Protein AF-0000000078823366 (afdb_homodimer)

Secondary structure (DSSP, 8-state):
---GGGGS-HHHHTPPPP-PPPPHHHHHHHHT--GGG-EE-SS---TT---HHHHHHHHHHGGGTTSPP-TT-HHHHHHHHHHHT--GGGEEEESSHHHHHHHHHHHH--TT-EEEEETTS-HHHHHHHHHTTPEEEEEPPBTTB--HHHHHHH--TTEEEEEEESS-TTT-----HHHHHHHHHHS-TTSEEEEE-TTGGGS-GGG---HHHHTTT-TTEEEEEESSSTT--TTT--EEEEE-HHHHHHHHHHSPTT-S-HHHHHHHHHHHH-HHHHHHHHHHHHHHHHHHHHHHHHTT--EE--SSSEEEEE-TTHHHHHHHHHHTTEE-EE-GGGT-TTEEEEE---HHHHHHHHHHHHHHHHHH-/---GGGGS-HHHHTPPPP-PPPPHHHHHHHHT--GGG-EE-SS---TT---HHHHHHHHHHGGGTTSPP-TT-HHHHHHHHHHHT--GGGEEEESSHHHHHHHHHHHH--TT-EEEEETTS-HHHHHHHHHTTPEEEEEPPBTTB--HHHHHHH--TTEEEEEEESSPTTT-----HHHHHHHHHHS-TTSEEEEE-TTGGGS-GGG---HHHHTTT-TTEEEEEESSSTT--TTT--EEEEE-HHHHHHHHHHSPTT-S-HHHHHHHHHHHH-HHHHHHHHHHHHHHHHHHHHHHHHTT--EE--SSSEEEEE-TTHHHHHHHHHHTTEE-EE-GGGT-TTEEEEE---HHHHHHHHHHHHHHHHHH-

Solvent-accessible surface area (backbone atoms only — not comparable to full-atom values): 37267 Å² total; per-residue (Å²): 129,92,47,46,62,71,62,30,48,68,47,44,74,66,46,71,56,85,81,72,65,83,48,60,68,57,49,17,66,73,69,72,46,63,60,86,72,47,43,78,24,40,75,45,43,28,68,84,35,55,39,70,59,15,52,53,33,31,59,58,37,57,76,58,28,17,41,64,29,62,68,74,37,60,70,38,46,53,45,51,21,66,77,67,73,52,57,75,61,18,50,41,78,18,43,15,34,67,39,41,56,42,36,52,34,64,38,47,43,35,69,79,26,28,35,38,35,39,46,45,37,54,68,61,62,54,49,42,31,33,61,45,43,18,44,68,44,68,33,71,49,42,95,62,26,72,35,64,70,61,50,58,68,66,58,53,97,44,35,32,36,35,53,43,52,48,33,24,42,70,35,9,31,69,77,54,70,67,60,52,52,54,49,59,72,68,50,58,64,64,31,36,37,36,40,35,32,60,31,39,74,54,40,55,82,91,66,42,81,62,62,77,70,44,49,82,78,36,68,36,39,35,39,33,33,45,32,28,24,69,51,6,32,25,7,44,23,36,20,36,27,44,32,31,47,62,55,22,50,44,31,51,36,69,49,64,84,39,52,40,25,35,42,31,46,39,19,47,42,35,35,72,67,36,58,68,53,40,50,50,44,34,52,49,41,55,54,28,48,51,52,50,52,52,49,36,46,74,72,70,34,55,63,43,74,47,47,38,55,37,40,25,30,49,38,86,62,25,66,59,52,49,53,54,34,47,77,69,32,37,40,54,26,79,36,41,91,39,78,31,58,46,26,38,30,38,26,41,41,47,73,67,54,46,50,52,48,53,51,54,49,50,54,54,58,55,68,75,101,130,91,46,48,61,72,62,31,46,67,46,46,73,66,47,72,56,85,79,70,65,83,50,61,67,56,50,17,67,74,70,72,47,62,60,87,71,46,44,78,24,39,75,47,42,29,67,84,34,55,39,70,59,14,51,53,32,31,61,58,37,58,76,60,29,16,41,66,30,61,68,74,37,59,70,38,46,52,47,52,20,66,76,68,72,52,59,74,59,18,50,41,78,18,43,15,34,66,39,41,56,40,36,51,34,64,36,48,44,35,68,79,26,28,35,37,34,39,46,45,36,53,66,62,62,55,49,42,32,32,62,45,43,19,44,68,44,70,34,70,49,43,97,63,26,73,34,64,70,62,48,59,68,66,58,54,96,44,35,34,37,35,54,42,51,48,33,24,42,71,33,9,31,70,77,54,68,66,62,52,52,54,48,58,72,67,52,58,63,64,30,36,37,35,39,35,31,60,32,41,73,55,40,56,81,92,65,42,81,63,62,79,70,44,49,81,77,36,68,35,38,34,38,33,32,44,33,29,25,69,48,6,33,26,7,43,22,34,20,36,28,44,33,30,48,62,54,22,50,44,32,51,35,69,48,64,83,38,52,40,26,36,42,31,46,40,19,47,42,36,36,72,68,37,59,66,52,40,50,51,45,34,51,47,39,54,54,29,46,50,52,50,54,53,47,36,47,74,72,70,35,58,62,43,74,47,45,39,56,38,41,24,30,49,38,86,63,23,66,59,52,49,54,54,33,46,76,70,32,36,38,53,26,80,35,42,89,38,78,32,57,44,26,38,30,38,25,43,41,47,72,67,54,45,50,50,51,52,51,53,50,49,54,55,57,55,70,75,98

InterPro domains:
  IPR001917 Aminotransferase, class-II, pyridoxal-phosphate binding site [PS00599] (226-235)
  IPR004839 Aminotransferase, class I/classII, large domain [PF00155] (38-359)
  IPR005861 Histidinol-phosphate aminotransferase family [MF_01023] (7-365)
  IPR005861 Histidinol-phosphate aminotransferase family [TIGR01141] (11-364)
  IPR015421 Pyridoxal phosphate-dependent transferase, major domain [G3DSA:3.40.640.10] (50-274)
  IPR015422 Pyridoxal phosphate-dependent transferase, small domain [G3DSA:3.90.1150.10] (11-358)
  IPR015424 Pyridoxal phosphate-dependent transferase [SSF53383] (17-365)
  IPR050106 Histidinol-phosphate aminotransferase [PTHR43643] (11-366)

Radius of gyration: 26.07 Å; Cα contacts (8 Å, |Δi|>4): 1609; chains: 2; bounding box: 62×73×58 Å

Nearest PDB structures (foldseek):
  4r5z-assembly2_C  TM=9.502E-01  e=5.880E-35  Mycobacterium tuberculosis H37Rv
  4wbt-assembly2_B-3  TM=9.335E-01  e=4.109E-32  Sinorhizobium meliloti 1021
  4wbt-assembly1_C-2  TM=9.328E-01  e=5.423E-32  Sinorhizobium meliloti 1021
  1lc7-assembly1_A  TM=9.259E-01  e=1.947E-29  Salmonella enterica
  3p1t-assembly1_A  TM=8.958E-01  e=2.574E-27  Burkholderia pseudomallei

pLDDT: mean 96.6, std 4.55, range [59.97, 98.94]

Foldseek 3Di:
DDDPLNVPDPLVNPADDDDDFDDLVNLCVVQVHDSVQFFEFAHQFQQVAADPLLVVLLVVLVVPQVDFADQLLVLLLVLCCVLVVADSLQKDKALWLLRVLLLLLQLWAAAQAEEEEELLADPSNCRSCSVRNHYYDYFYADLSADDLVRRQVPDDPRYAEYEHEACGPPAQDHDAQVVVLVSLVSHDLNHAYEYEDAFQLLADPVRHHPVLVCQVPRQRYKYKYGCRHLNNCVVQRMIMIGHHSVSSVSSSVVDDGSNHRSSRSSSSSSSSVCVVSSVVSNVLLVVLLVLLCVLCVVLVWAWRDHSGQKIKIFAPPVVVLQVQCSSVNYTHHQSVVSVCRRITMGGRHGPVSSVVSSVSSSVSVVVVD/DDDPLNVPDPLVNPADDDDDFDDLVNLCVVQVHDSVQFAEFAHQFQQVAADPLLVVLLVVLVVPQVDFADQLLVLLLVLVCVLVVADSLQKDKALWLLRVLLLLCQLWAAAQAEEEEELLADPSNCRSCSVRNHYYDYFYADLSADPLVRRQVPDDPRYAEYEHEACGPPAQDHDAQVVVLVSLVSHDLNHAYEYEDAFQLLADPVRHHPVLVCQVPRQRYKYKYGCRHLNNCVVQRMIMIGHHSVSSVSSSVVDDGSNHRSSRSSSSSSSSVCVVSSVVSNVLLVVLLVLLCVLCVVLVWAWRDHSGQKIKIFAPPVVVLQVQCSSVNYTHHQSVVSVCRRITMGGRHGPVSSVVSSVSSSVVVVVVD

Structure (mmCIF, N/CA/C/O backbone):
data_AF-0000000078823366-model_v1
#
loop_
_entity.id
_entity.type
_entity.pdbx_description
1 polymer 'Histidinol-phosphate aminotransferase'
#
loop_
_atom_site.group_PDB
_atom_site.id
_atom_site.type_symbol
_atom_site.label_atom_id
_atom_site.label_alt_id
_atom_site.label_comp_id
_atom_site.label_asym_id
_atom_site.label_entity_id
_atom_site.label_seq_id
_atom_site.pdbx_PDB_ins_code
_atom_site.Cartn_x
_atom_site.Cartn_y
_atom_site.Cartn_z
_atom_site.occupancy
_atom_site.B_iso_or_equiv
_atom_site.auth_seq_id
_atom_site.auth_comp_id
_atom_site.auth_asym_id
_atom_site.auth_atom_id
_atom_site.pdbx_PDB_model_num
ATOM 1 N N . MET A 1 1 ? 33.344 3.119 10.641 1 59.97 1 MET A N 1
ATOM 2 C CA . MET A 1 1 ? 32.406 4.023 11.297 1 59.97 1 MET A CA 1
ATOM 3 C C . MET A 1 1 ? 30.984 3.5 11.188 1 59.97 1 MET A C 1
ATOM 5 O O . MET A 1 1 ? 30.547 3.1 10.109 1 59.97 1 MET A O 1
ATOM 9 N N . THR A 1 2 ? 30.312 3.299 12.273 1 78.25 2 THR A N 1
ATOM 10 C CA . THR A 1 2 ? 28.984 2.693 12.359 1 78.25 2 THR A CA 1
ATOM 11 C C . THR A 1 2 ? 27.953 3.551 11.641 1 78.25 2 THR A C 1
ATOM 13 O O . THR A 1 2 ? 27.875 4.762 11.859 1 78.25 2 THR A O 1
ATOM 16 N N . ARG A 1 3 ? 27.5 2.926 10.68 1 86.12 3 ARG A N 1
ATOM 17 C CA . ARG A 1 3 ? 26.5 3.607 9.875 1 86.12 3 ARG A CA 1
ATOM 18 C C . ARG A 1 3 ? 25.094 3.309 10.383 1 86.12 3 ARG A C 1
ATOM 20 O O . ARG A 1 3 ? 24.875 2.309 11.062 1 86.12 3 ARG A O 1
ATOM 27 N N . LEU A 1 4 ? 24.172 4.199 10.117 1 89.69 4 LEU A N 1
ATOM 28 C CA . LEU A 1 4 ? 22.781 3.988 10.484 1 89.69 4 LEU A CA 1
ATOM 29 C C . LEU A 1 4 ? 22.297 2.631 9.992 1 89.69 4 LEU A C 1
ATOM 31 O O . LEU A 1 4 ? 21.5 1.966 10.664 1 89.69 4 LEU A O 1
ATOM 35 N N . TYR A 1 5 ? 22.812 2.236 8.852 1 87.19 5 TYR A N 1
ATOM 36 C CA . TYR A 1 5 ? 22.5 0.944 8.258 1 87.19 5 TYR A CA 1
ATOM 37 C C . TYR A 1 5 ? 22.734 -0.187 9.25 1 87.19 5 TYR A C 1
ATOM 39 O O . TYR A 1 5 ? 21.953 -1.137 9.32 1 87.19 5 TYR A O 1
ATOM 47 N N . ASP A 1 6 ? 23.75 -0.008 10.055 1 88.44 6 ASP A N 1
ATOM 48 C CA . ASP A 1 6 ? 24.188 -1.062 10.969 1 88.44 6 ASP A CA 1
ATOM 49 C C . ASP A 1 6 ? 23.234 -1.181 12.156 1 88.44 6 ASP A C 1
ATOM 51 O O . ASP A 1 6 ? 23.25 -2.18 12.875 1 88.44 6 ASP A O 1
ATOM 55 N N . PHE A 1 7 ? 22.406 -0.223 12.328 1 88.19 7 PHE A N 1
ATOM 56 C CA . PHE A 1 7 ? 21.516 -0.216 13.477 1 88.19 7 PHE A CA 1
ATOM 57 C C . PHE A 1 7 ? 20.141 -0.768 13.102 1 88.19 7 PHE A C 1
ATOM 59 O O . PHE A 1 7 ? 19.281 -0.956 13.969 1 88.19 7 PHE A O 1
ATOM 66 N N . ALA A 1 8 ? 19.906 -1.049 11.812 1 91.88 8 ALA A N 1
ATOM 67 C CA . ALA A 1 8 ? 18.703 -1.77 11.414 1 91.88 8 ALA A CA 1
ATOM 68 C C . ALA A 1 8 ? 18.734 -3.213 11.906 1 91.88 8 ALA A C 1
ATOM 70 O O . ALA A 1 8 ? 19.812 -3.818 12 1 91.88 8 ALA A O 1
ATOM 71 N N . PRO A 1 9 ? 17.562 -3.736 12.242 1 91.81 9 PRO A N 1
ATOM 72 C CA . PRO A 1 9 ? 17.531 -5.133 12.688 1 91.81 9 PRO A CA 1
ATOM 73 C C . PRO A 1 9 ? 18.172 -6.082 11.672 1 91.81 9 PRO A C 1
ATOM 75 O O . PRO A 1 9 ? 18.047 -5.879 10.461 1 91.81 9 PRO A O 1
ATOM 78 N N . SER A 1 10 ? 18.766 -7.141 12.172 1 92 10 SER A N 1
ATOM 79 C CA . SER A 1 10 ? 19.516 -8.07 11.336 1 92 10 SER A CA 1
ATOM 80 C C . SER A 1 10 ? 18.625 -8.742 10.305 1 92 10 SER A C 1
ATOM 82 O O . SER A 1 10 ? 19.062 -9.016 9.188 1 92 10 SER A O 1
ATOM 84 N N . ASN A 1 11 ? 17.406 -9.031 10.75 1 91.62 11 ASN A N 1
ATOM 85 C CA . ASN A 1 11 ? 16.484 -9.68 9.82 1 91.62 11 ASN A CA 1
ATOM 86 C C . ASN A 1 11 ? 16.172 -8.773 8.633 1 91.62 11 ASN A C 1
ATOM 88 O O . ASN A 1 11 ? 15.938 -9.258 7.523 1 91.62 11 ASN A O 1
ATOM 92 N N . ILE A 1 12 ? 16.203 -7.461 8.805 1 93.56 12 ILE A N 1
ATOM 93 C CA . ILE A 1 12 ? 15.953 -6.508 7.727 1 93.56 12 ILE A CA 1
ATOM 94 C C . ILE A 1 12 ? 17.188 -6.414 6.828 1 93.56 12 ILE A C 1
ATOM 96 O O . ILE A 1 12 ? 17.062 -6.445 5.602 1 93.56 12 ILE A O 1
ATOM 100 N N . ARG A 1 13 ? 18.344 -6.352 7.383 1 89.75 13 ARG A N 1
ATOM 101 C CA . ARG A 1 13 ? 19.578 -6.254 6.629 1 89.75 13 ARG A CA 1
ATOM 102 C C . ARG A 1 13 ? 19.797 -7.488 5.758 1 89.75 13 ARG A C 1
ATOM 104 O O . ARG A 1 13 ? 20.422 -7.406 4.699 1 89.75 13 ARG A O 1
ATOM 111 N N . ALA A 1 14 ? 19.125 -8.562 6.117 1 89.88 14 ALA A N 1
ATOM 112 C CA . ALA A 1 14 ? 19.375 -9.844 5.461 1 89.88 14 ALA A CA 1
ATOM 113 C C . ALA A 1 14 ? 18.375 -10.078 4.328 1 89.88 14 ALA A C 1
ATOM 115 O O . ALA A 1 14 ? 18.5 -11.039 3.564 1 89.88 14 ALA A O 1
ATOM 116 N N . ILE A 1 15 ? 17.453 -9.188 4.199 1 89.38 15 ILE A N 1
ATOM 117 C CA . ILE A 1 15 ? 16.406 -9.383 3.191 1 89.38 15 ILE A CA 1
ATOM 118 C C . ILE A 1 15 ? 16.984 -9.109 1.802 1 89.38 15 ILE A C 1
ATOM 120 O O . ILE A 1 15 ? 17.656 -8.094 1.587 1 89.38 15 ILE A O 1
ATOM 124 N N . ALA A 1 16 ? 16.703 -10.031 0.887 1 83.44 16 ALA A N 1
ATOM 125 C CA . ALA A 1 16 ? 16.875 -9.758 -0.537 1 83.44 16 ALA A CA 1
ATOM 126 C C . ALA A 1 16 ? 15.562 -9.32 -1.179 1 83.44 16 ALA A C 1
ATOM 128 O O . ALA A 1 16 ? 14.547 -10.016 -1.068 1 83.44 16 ALA A O 1
ATOM 129 N N . PRO A 1 17 ? 15.672 -8.234 -1.808 1 79.75 17 PRO A N 1
ATOM 130 C CA . PRO A 1 17 ? 14.414 -7.746 -2.385 1 79.75 17 PRO A CA 1
ATOM 131 C C . PRO A 1 17 ? 13.82 -8.711 -3.406 1 79.75 17 PRO A C 1
ATOM 133 O O . PRO A 1 17 ? 14.555 -9.453 -4.066 1 79.75 17 PRO A O 1
ATOM 136 N N . TYR A 1 18 ? 12.492 -8.625 -3.447 1 80.75 18 TYR A N 1
ATOM 137 C CA . TYR A 1 18 ? 11.758 -9.391 -4.453 1 80.75 18 TYR A CA 1
ATOM 138 C C . TYR A 1 18 ? 12.195 -9 -5.859 1 80.75 18 TYR A C 1
ATOM 140 O O . TYR A 1 18 ? 12.391 -7.82 -6.152 1 80.75 18 TYR A O 1
ATOM 148 N N . GLN A 1 19 ? 12.398 -10 -6.668 1 78.44 19 GLN A N 1
ATOM 149 C CA . GLN A 1 19 ? 12.719 -9.758 -8.07 1 78.44 19 GLN A CA 1
ATOM 150 C C . GLN A 1 19 ? 11.492 -9.953 -8.953 1 78.44 19 GLN A C 1
ATOM 152 O O . GLN A 1 19 ? 11.141 -11.086 -9.305 1 78.44 19 GLN A O 1
ATOM 157 N N . PRO A 1 20 ? 10.898 -8.867 -9.344 1 80.31 20 PRO A N 1
ATOM 158 C CA . PRO A 1 20 ? 9.734 -9 -10.219 1 80.31 20 PRO A CA 1
ATOM 159 C C . PRO A 1 20 ? 10.109 -9.422 -11.641 1 80.31 20 PRO A C 1
ATOM 161 O O . PRO A 1 20 ? 11.289 -9.438 -11.992 1 80.31 20 PRO A O 1
ATOM 164 N N . GLY A 1 21 ? 9.062 -9.867 -12.32 1 82 21 GLY A N 1
ATOM 165 C CA . GLY A 1 21 ? 9.305 -10.086 -13.734 1 82 21 GLY A CA 1
ATOM 166 C C . GLY A 1 21 ? 9.859 -8.867 -14.445 1 82 21 GLY A C 1
ATOM 167 O O . GLY A 1 21 ? 9.547 -7.734 -14.078 1 82 21 GLY A O 1
ATOM 168 N N . LYS A 1 22 ? 10.641 -9.148 -15.453 1 84.75 22 LYS A N 1
ATOM 169 C CA . LYS A 1 22 ? 11.258 -8.062 -16.219 1 84.75 22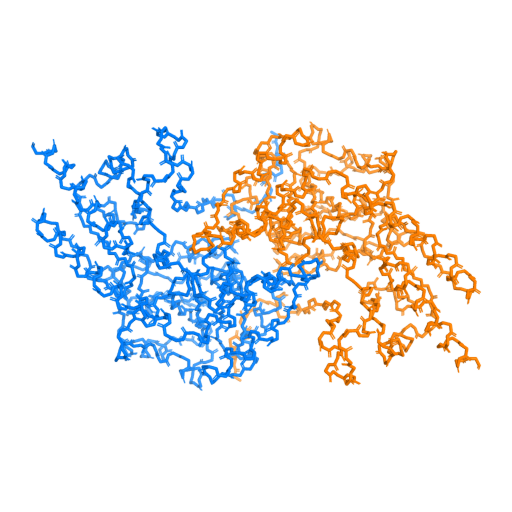 LYS A CA 1
ATOM 170 C C . LYS A 1 22 ? 10.203 -7.227 -16.938 1 84.75 22 LYS A C 1
ATOM 172 O O . LYS A 1 22 ? 9.375 -7.762 -17.672 1 84.75 22 LYS A O 1
ATOM 177 N N . PRO A 1 23 ? 10.219 -5.949 -16.656 1 86.38 23 PRO A N 1
ATOM 178 C CA . PRO A 1 23 ? 9.289 -5.098 -17.406 1 86.38 23 PRO A CA 1
ATOM 179 C C . PRO A 1 23 ? 9.641 -5.008 -18.891 1 86.38 23 PRO A C 1
ATOM 181 O O . PRO A 1 23 ? 10.82 -5.059 -19.266 1 86.38 23 PRO A O 1
ATOM 184 N N . ILE A 1 24 ? 8.578 -4.793 -19.656 1 88.75 24 ILE A N 1
ATOM 185 C CA . ILE A 1 24 ? 8.75 -4.652 -21.109 1 88.75 24 ILE A CA 1
ATOM 186 C C . ILE A 1 24 ? 9.711 -3.496 -21.406 1 88.75 24 ILE A C 1
ATOM 188 O O . ILE A 1 24 ? 10.633 -3.639 -22.203 1 88.75 24 ILE A O 1
ATOM 192 N N . THR A 1 25 ? 9.477 -2.396 -20.688 1 86.75 25 THR A N 1
ATOM 193 C CA . THR A 1 25 ? 10.266 -1.195 -20.938 1 86.75 25 THR A CA 1
ATOM 194 C C . THR A 1 25 ? 11.734 -1.426 -20.578 1 86.75 25 THR A C 1
ATOM 196 O O . THR A 1 25 ? 12.625 -0.908 -21.25 1 86.75 25 THR A O 1
ATOM 199 N N . GLU A 1 26 ? 11.953 -2.135 -19.609 1 87.62 26 GLU A N 1
ATOM 200 C CA . GLU A 1 26 ? 13.328 -2.451 -19.219 1 87.62 26 GLU A CA 1
ATOM 201 C C . GLU A 1 26 ? 14.016 -3.316 -20.266 1 87.62 26 GLU A C 1
ATOM 203 O O . GLU A 1 26 ? 15.164 -3.055 -20.641 1 87.62 26 GLU A O 1
ATOM 208 N N . LEU A 1 27 ? 13.312 -4.324 -20.719 1 89.81 27 LEU A N 1
ATOM 209 C CA . LEU A 1 27 ? 13.875 -5.184 -21.75 1 89.81 27 LEU A CA 1
ATOM 210 C C . LEU A 1 27 ? 14.148 -4.398 -23.031 1 89.81 27 LEU A C 1
ATOM 212 O O . LEU A 1 27 ? 15.195 -4.562 -23.656 1 89.81 27 LEU A O 1
ATOM 216 N N . ALA A 1 28 ? 13.164 -3.57 -23.359 1 91.75 28 ALA A N 1
ATOM 217 C CA . ALA A 1 28 ? 13.312 -2.746 -24.562 1 91.75 28 ALA A CA 1
ATOM 218 C C . ALA A 1 28 ? 14.586 -1.908 -24.484 1 91.75 28 ALA A C 1
ATOM 220 O O . ALA A 1 28 ? 15.359 -1.859 -25.453 1 91.75 28 ALA A O 1
ATOM 221 N N . ARG A 1 29 ? 14.852 -1.292 -23.422 1 88.31 29 ARG A N 1
ATOM 222 C CA . ARG A 1 29 ? 16.031 -0.448 -23.234 1 88.31 29 ARG A CA 1
ATOM 223 C C . ARG A 1 29 ? 17.297 -1.275 -23.25 1 88.31 29 ARG A C 1
ATOM 225 O O . ARG A 1 29 ? 18.297 -0.88 -23.875 1 88.31 29 ARG A O 1
ATOM 232 N N . GLU A 1 30 ? 17.266 -2.4 -22.656 1 90 30 GLU A N 1
ATOM 233 C CA . GLU A 1 30 ? 18.453 -3.236 -22.516 1 90 30 GLU A CA 1
ATOM 234 C C . GLU A 1 30 ? 18.859 -3.875 -23.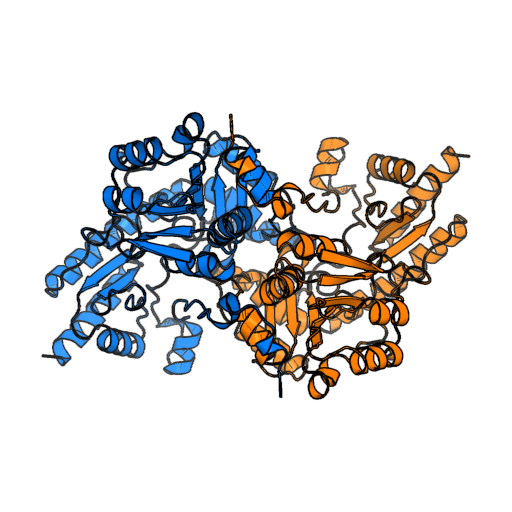828 1 90 30 GLU A C 1
ATOM 236 O O . GLU A 1 30 ? 20.047 -3.996 -24.141 1 90 30 GLU A O 1
ATOM 241 N N . MET A 1 31 ? 17.844 -4.266 -24.594 1 90.12 31 MET A N 1
ATOM 242 C CA . MET A 1 31 ? 18.125 -5.066 -25.781 1 90.12 31 MET A CA 1
ATOM 243 C C . MET A 1 31 ? 17.969 -4.234 -27.062 1 90.12 31 MET A C 1
ATOM 245 O O . MET A 1 31 ? 18.266 -4.707 -28.156 1 90.12 31 MET A O 1
ATOM 249 N N . GLY A 1 32 ? 17.547 -2.959 -26.844 1 89.56 32 GLY A N 1
ATOM 250 C CA . GLY A 1 32 ? 17.328 -2.109 -28.016 1 89.56 32 GLY A CA 1
ATOM 251 C C . GLY A 1 32 ? 16.172 -2.561 -28.875 1 89.56 32 GLY A C 1
ATOM 252 O O . GLY A 1 32 ? 16.25 -2.504 -30.109 1 89.56 32 GLY A O 1
ATOM 253 N N . LEU A 1 33 ? 15.133 -3.154 -28.281 1 89.31 33 LEU A N 1
ATOM 254 C CA . LEU A 1 33 ? 13.938 -3.604 -28.984 1 89.31 33 LEU A CA 1
ATOM 255 C C . LEU A 1 33 ? 12.82 -2.57 -28.875 1 89.31 33 LEU A C 1
ATOM 257 O O . LEU A 1 33 ? 12.812 -1.757 -27.953 1 89.31 33 LEU A O 1
ATOM 261 N N . LYS A 1 34 ? 11.992 -2.586 -29.906 1 89 34 LYS A N 1
ATOM 262 C CA . LYS A 1 34 ? 10.773 -1.797 -29.75 1 89 34 LYS A CA 1
ATOM 263 C C . LYS A 1 34 ? 9.805 -2.461 -28.781 1 89 34 LYS A C 1
ATOM 265 O O . LYS A 1 34 ? 9.555 -3.666 -28.875 1 89 34 LYS A O 1
ATOM 270 N N . PRO A 1 35 ? 9.188 -1.725 -27.828 1 86.12 35 PRO A N 1
ATOM 271 C CA . PRO A 1 35 ? 8.273 -2.303 -26.844 1 86.12 35 PRO A CA 1
ATOM 272 C C . PRO A 1 35 ? 7.133 -3.088 -27.484 1 86.12 35 PRO A C 1
ATOM 274 O O . PRO A 1 35 ? 6.695 -4.105 -26.953 1 86.12 35 PRO A O 1
ATOM 277 N N . GLY A 1 36 ? 6.77 -2.709 -28.609 1 87.31 36 GLY A N 1
ATOM 278 C CA . GLY A 1 36 ? 5.617 -3.301 -29.266 1 87.31 36 GLY A CA 1
ATOM 279 C C . GLY A 1 36 ? 5.871 -4.715 -29.75 1 87.31 36 GLY A C 1
ATOM 280 O O . GLY A 1 36 ? 4.926 -5.469 -30 1 87.31 36 GLY A O 1
ATOM 281 N N . VAL A 1 37 ? 7.094 -5.109 -29.875 1 89.5 37 VAL A N 1
ATOM 282 C CA . VAL A 1 37 ? 7.402 -6.434 -30.406 1 89.5 37 VAL A CA 1
ATOM 283 C C . VAL A 1 37 ? 7.668 -7.398 -29.25 1 89.5 37 VAL A C 1
ATOM 285 O O . VAL A 1 37 ? 7.848 -8.602 -29.469 1 89.5 37 VAL A O 1
ATOM 288 N N . ILE A 1 38 ? 7.734 -6.898 -28.094 1 95.31 38 ILE A N 1
ATOM 289 C CA . ILE A 1 38 ? 8.047 -7.707 -26.922 1 95.31 38 ILE A CA 1
ATOM 290 C C . ILE A 1 38 ? 6.781 -8.383 -26.422 1 95.31 38 ILE A C 1
ATOM 292 O O . ILE A 1 38 ? 5.727 -7.754 -26.312 1 95.31 38 ILE A O 1
ATOM 296 N N . ILE A 1 39 ? 6.875 -9.656 -26.234 1 96.56 39 ILE A N 1
ATOM 297 C CA . ILE A 1 39 ? 5.797 -10.43 -25.625 1 96.56 39 ILE A CA 1
ATOM 298 C C . ILE A 1 39 ? 6.16 -10.766 -24.172 1 96.56 39 ILE A C 1
ATOM 300 O O . ILE A 1 39 ? 7.207 -11.352 -23.906 1 96.56 39 ILE A O 1
ATOM 304 N N . LYS A 1 40 ? 5.312 -10.359 -23.281 1 96.94 40 LYS A N 1
ATOM 305 C CA . LYS A 1 40 ? 5.551 -10.625 -21.859 1 96.94 40 LYS A CA 1
ATOM 306 C C . LYS A 1 40 ? 4.594 -11.695 -21.344 1 96.94 40 LYS A C 1
ATOM 308 O O . LYS A 1 40 ? 3.383 -11.477 -21.281 1 96.94 40 LYS A O 1
ATOM 313 N N . LEU A 1 41 ? 5.086 -12.82 -21.016 1 98.44 41 LEU A N 1
ATOM 314 C CA . LEU A 1 41 ? 4.379 -13.977 -20.469 1 98.44 41 LEU A CA 1
ATOM 315 C C . LEU A 1 41 ? 5.02 -14.43 -19.156 1 98.44 41 LEU A C 1
ATOM 317 O O . LEU A 1 41 ? 5.309 -15.617 -18.984 1 98.44 41 LEU A O 1
ATOM 321 N N . ALA A 1 42 ? 5.145 -13.43 -18.219 1 97.44 42 ALA A N 1
ATOM 322 C CA . ALA A 1 42 ? 5.992 -13.758 -17.078 1 97.44 42 ALA A CA 1
ATOM 323 C C . ALA A 1 42 ? 5.277 -13.453 -15.766 1 97.44 42 ALA A C 1
ATOM 325 O O . ALA A 1 42 ? 5.691 -13.922 -14.703 1 97.44 42 ALA A O 1
ATOM 326 N N . SER A 1 43 ? 4.152 -12.656 -15.68 1 96.19 43 SER A N 1
ATOM 327 C CA . SER A 1 43 ? 3.615 -12.164 -14.414 1 96.19 43 SER A CA 1
ATOM 328 C C . SER A 1 43 ? 2.15 -12.555 -14.25 1 96.19 43 SER A C 1
ATOM 330 O O . SER A 1 43 ? 1.443 -11.992 -13.414 1 96.19 43 SER A O 1
ATOM 332 N N . ASN A 1 44 ? 1.713 -13.461 -15.055 1 98 44 ASN A N 1
ATOM 333 C CA . ASN A 1 44 ? 0.395 -14.07 -14.93 1 98 44 ASN A CA 1
ATOM 334 C C . ASN A 1 44 ? -0.718 -13.031 -15.023 1 98 44 ASN A C 1
ATOM 336 O O . ASN A 1 44 ? -1.706 -13.102 -14.297 1 98 44 ASN A O 1
ATOM 340 N N . GLU A 1 45 ? -0.498 -12.016 -15.883 1 97.69 45 GLU A N 1
ATOM 341 C CA . GLU A 1 45 ? -1.506 -10.984 -16.109 1 97.69 45 GLU A CA 1
ATOM 342 C C . GLU A 1 45 ? -2.561 -11.461 -17.109 1 97.69 45 GLU A C 1
ATOM 344 O O . GLU A 1 45 ? -2.363 -12.461 -17.797 1 97.69 45 GLU A O 1
ATOM 349 N N . ASN A 1 46 ? -3.686 -10.797 -17.094 1 98.56 46 ASN A N 1
ATOM 350 C CA . ASN A 1 46 ? -4.777 -11.172 -17.984 1 98.56 46 ASN A CA 1
ATOM 351 C C . ASN A 1 46 ? -4.531 -10.68 -19.406 1 98.56 46 ASN A C 1
ATOM 353 O O . ASN A 1 46 ? -4.523 -9.477 -19.656 1 98.56 46 ASN A O 1
ATOM 357 N N . PRO A 1 47 ? -4.371 -11.555 -20.328 1 97.88 47 PRO A N 1
ATOM 358 C CA . PRO A 1 47 ? -4.043 -11.133 -21.703 1 97.88 47 PRO A CA 1
ATOM 359 C C . PRO A 1 47 ? -5.207 -10.422 -22.391 1 97.88 47 PRO A C 1
ATOM 361 O O . PRO A 1 47 ? -5.004 -9.719 -23.375 1 97.88 47 PRO A O 1
ATOM 364 N N . LEU A 1 48 ? -6.402 -10.531 -21.859 1 98.25 48 LEU A N 1
ATOM 365 C CA . LEU A 1 48 ? -7.559 -9.867 -22.453 1 98.25 48 LEU A CA 1
ATOM 366 C C . LEU A 1 48 ? -7.629 -8.406 -22.031 1 98.25 48 LEU A C 1
ATOM 368 O O . LEU A 1 48 ? -8.438 -7.641 -22.562 1 98.25 48 LEU A O 1
ATOM 372 N N . GLY A 1 49 ? -6.805 -8.062 -21.172 1 98 49 GLY A N 1
ATOM 373 C CA . GLY A 1 49 ? -6.895 -6.719 -20.625 1 98 49 GLY A CA 1
ATOM 374 C C . GLY A 1 49 ? -7.871 -6.605 -19.469 1 98 49 GLY A C 1
ATOM 375 O O . GLY A 1 49 ? -7.828 -7.406 -18.531 1 98 49 GLY A O 1
ATOM 376 N N . VAL A 1 50 ? -8.656 -5.52 -19.531 1 98.19 50 VAL A N 1
ATOM 377 C CA . VAL A 1 50 ? -9.594 -5.258 -18.453 1 98.19 50 VAL A CA 1
ATOM 378 C C . VAL A 1 50 ? -11.023 -5.285 -18.984 1 98.19 50 VAL A C 1
ATOM 380 O O . VAL A 1 50 ? -11.258 -5.043 -20.172 1 98.19 50 VAL A O 1
ATOM 383 N N . SER A 1 51 ? -11.961 -5.586 -18.078 1 98.19 51 SER A N 1
ATOM 384 C CA . SER A 1 51 ? -13.391 -5.496 -18.375 1 98.19 51 SER A CA 1
ATOM 385 C C . SER A 1 51 ? -13.766 -4.105 -18.875 1 98.19 51 SER A C 1
ATOM 387 O O . SER A 1 51 ? -13.344 -3.102 -18.297 1 98.19 51 SER A O 1
ATOM 389 N N . PRO A 1 52 ? -14.562 -4.066 -20 1 98.12 52 PRO A N 1
ATOM 390 C CA . PRO A 1 52 ? -15.055 -2.754 -20.422 1 98.12 52 PRO A CA 1
ATOM 391 C C . PRO A 1 52 ? -15.812 -2.023 -19.312 1 98.12 52 PRO A C 1
ATOM 393 O O . PRO A 1 52 ? -15.75 -0.794 -19.219 1 98.12 52 PRO A O 1
ATOM 396 N N . LYS A 1 53 ? -16.578 -2.799 -18.469 1 98.56 53 LYS A N 1
ATOM 397 C CA . LYS A 1 53 ? -17.281 -2.195 -17.344 1 98.56 53 LYS A CA 1
ATOM 398 C C . LYS A 1 53 ? -16.297 -1.611 -16.328 1 98.56 53 LYS A C 1
ATOM 400 O O . LYS A 1 53 ? -16.516 -0.517 -15.812 1 98.56 53 LYS A O 1
ATOM 405 N N . ALA A 1 54 ? -15.258 -2.34 -16.031 1 98.75 54 ALA A N 1
ATOM 406 C CA . ALA A 1 54 ? -14.227 -1.854 -15.125 1 98.75 54 ALA A CA 1
ATOM 407 C C . ALA A 1 54 ? -13.523 -0.626 -15.695 1 98.75 54 ALA A C 1
ATOM 409 O O . ALA A 1 54 ? -13.227 0.32 -14.961 1 98.75 54 ALA A O 1
ATOM 410 N N . TYR A 1 55 ? -13.25 -0.689 -17.031 1 98.62 55 TYR A N 1
ATOM 411 C CA . TYR A 1 55 ? -12.602 0.439 -17.688 1 98.62 55 TYR A CA 1
ATOM 412 C C . TYR A 1 55 ? -13.43 1.709 -17.531 1 98.62 55 TYR A C 1
ATOM 414 O O . TYR A 1 55 ? -12.898 2.77 -17.203 1 98.62 55 TYR A O 1
ATOM 422 N N . ALA A 1 56 ? -14.703 1.609 -17.781 1 98.62 56 ALA A N 1
ATOM 423 C CA . ALA A 1 56 ? -15.602 2.75 -17.641 1 98.62 56 ALA A CA 1
ATOM 424 C C . ALA A 1 56 ? -15.617 3.264 -16.203 1 98.62 56 ALA A C 1
ATOM 426 O O . ALA A 1 56 ? -15.625 4.477 -15.969 1 98.62 56 ALA A O 1
ATOM 427 N N . ALA A 1 57 ? -15.656 2.367 -15.25 1 98.75 57 ALA A N 1
ATOM 428 C CA . ALA A 1 57 ? -15.648 2.736 -13.836 1 98.75 57 ALA A CA 1
ATOM 429 C C . ALA A 1 57 ? -14.375 3.48 -13.469 1 98.75 57 ALA A C 1
ATOM 431 O O . ALA A 1 57 ? -14.391 4.402 -12.648 1 98.75 57 ALA A O 1
ATOM 432 N N . MET A 1 58 ? -13.258 3.051 -14.039 1 98.69 58 MET A N 1
ATOM 433 C CA . MET A 1 58 ? -11.992 3.738 -13.805 1 98.69 58 MET A CA 1
ATOM 434 C C . MET A 1 58 ? -12.055 5.176 -14.305 1 98.69 58 MET A C 1
ATOM 436 O O . MET A 1 58 ? -11.617 6.098 -13.617 1 98.69 58 MET A O 1
ATOM 440 N N . GLN A 1 59 ? -12.531 5.312 -15.5 1 98.25 59 GLN A N 1
ATOM 441 C CA . GLN A 1 59 ? -12.641 6.648 -16.078 1 98.25 59 GLN A CA 1
ATOM 442 C C . GLN A 1 59 ? -13.484 7.562 -15.203 1 98.25 59 GLN A C 1
ATOM 444 O O . GLN A 1 59 ? -13.109 8.703 -14.938 1 98.25 59 GLN A O 1
ATOM 449 N N . ASP A 1 60 ? -14.578 7.039 -14.727 1 97.94 60 ASP A N 1
ATOM 450 C CA . ASP A 1 60 ? -15.469 7.816 -13.867 1 97.94 60 ASP A CA 1
ATOM 451 C C . ASP A 1 60 ? -14.773 8.211 -12.562 1 97.94 60 ASP A C 1
ATOM 453 O O . ASP A 1 60 ? -14.961 9.32 -12.07 1 97.94 60 ASP A O 1
ATOM 457 N N . ALA A 1 61 ? -14.008 7.332 -12.055 1 97.88 61 ALA A N 1
ATOM 458 C CA . ALA A 1 61 ? -13.359 7.543 -10.766 1 97.88 61 ALA A CA 1
ATOM 459 C C . ALA A 1 61 ? -12.328 8.664 -10.852 1 97.88 61 ALA A C 1
ATOM 461 O O . ALA A 1 61 ? -11.984 9.281 -9.836 1 97.88 61 ALA A O 1
ATOM 462 N N . LEU A 1 62 ? -11.805 8.922 -12.062 1 98 62 LEU A N 1
ATOM 463 C CA . LEU A 1 62 ? -10.781 9.945 -12.242 1 98 62 LEU A CA 1
ATOM 464 C C . LEU A 1 62 ? -11.344 11.336 -11.953 1 98 62 LEU A C 1
ATOM 466 O O . LEU A 1 62 ? -10.586 12.258 -11.633 1 98 62 LEU A O 1
ATOM 470 N N . GLU A 1 63 ? -12.648 11.508 -11.992 1 95.12 63 GLU A N 1
ATOM 471 C CA . GLU A 1 63 ? -13.289 12.812 -11.852 1 95.12 63 GLU A CA 1
ATOM 472 C C . GLU A 1 63 ? -13.094 13.375 -10.453 1 95.12 63 GLU A C 1
ATOM 474 O O . GLU A 1 63 ? -13 14.594 -10.273 1 95.12 63 GLU A O 1
ATOM 479 N N . ASP A 1 64 ? -13.031 12.516 -9.469 1 93.81 64 ASP A N 1
ATOM 480 C CA . ASP A 1 64 ? -12.891 12.953 -8.078 1 93.81 64 ASP A CA 1
ATOM 481 C C . ASP A 1 64 ? -11.586 12.445 -7.473 1 93.81 64 ASP A C 1
ATOM 483 O O . ASP A 1 64 ? -11.531 12.109 -6.289 1 93.81 64 ASP A O 1
ATOM 487 N N . ILE A 1 65 ? -10.516 12.375 -8.273 1 97.81 65 ILE A N 1
ATOM 488 C CA . ILE A 1 65 ? -9.305 11.656 -7.891 1 97.81 65 ILE A CA 1
ATOM 489 C C . ILE A 1 65 ? -8.5 12.492 -6.898 1 97.81 65 ILE A C 1
ATOM 491 O O . ILE A 1 65 ? -7.605 11.977 -6.227 1 97.81 65 ILE A O 1
ATOM 495 N N . ALA A 1 66 ? -8.836 13.766 -6.781 1 97.62 66 ALA A N 1
ATOM 496 C CA . ALA A 1 66 ? -8.117 14.641 -5.859 1 97.62 66 ALA A CA 1
ATOM 497 C C . ALA A 1 66 ? -8.5 14.344 -4.414 1 97.62 66 ALA A C 1
ATOM 499 O O . ALA A 1 66 ? -7.805 14.766 -3.482 1 97.62 66 ALA A O 1
ATOM 500 N N . ARG A 1 67 ? -9.57 13.68 -4.168 1 96.5 67 ARG A N 1
ATOM 501 C CA . ARG A 1 67 ? -10.016 13.305 -2.828 1 96.5 67 ARG A CA 1
ATOM 502 C C . ARG A 1 67 ? -9.422 11.969 -2.408 1 96.5 67 ARG A C 1
ATOM 504 O O . ARG A 1 67 ? -9.172 11.102 -3.25 1 96.5 67 ARG A O 1
ATOM 511 N N . TYR A 1 68 ? -9.219 11.828 -1.109 1 97.38 68 TYR A N 1
ATOM 512 C CA . TYR A 1 68 ? -8.734 10.555 -0.584 1 97.38 68 TYR A CA 1
ATOM 513 C C . TYR A 1 68 ? -9.742 9.445 -0.834 1 97.38 68 TYR A C 1
ATOM 515 O O . TYR A 1 68 ? -10.953 9.695 -0.894 1 97.38 68 TYR A O 1
ATOM 523 N N . PRO A 1 69 ? -9.203 8.211 -0.96 1 97.12 69 PRO A N 1
ATOM 524 C CA . PRO A 1 69 ? -10.117 7.07 -1.087 1 97.12 69 PRO A CA 1
ATOM 525 C C . PRO A 1 69 ? -10.984 6.871 0.151 1 97.12 69 PRO A C 1
ATOM 527 O O . PRO A 1 69 ? -10.688 7.414 1.217 1 97.12 69 PRO A O 1
ATOM 530 N N . ASP A 1 70 ? -12.062 6.172 -0.075 1 94.38 70 ASP A N 1
ATOM 531 C CA . ASP A 1 70 ? -12.82 5.691 1.077 1 94.38 70 ASP A CA 1
ATOM 532 C C . ASP A 1 70 ? -11.984 4.723 1.914 1 94.38 70 ASP A C 1
ATOM 534 O O . ASP A 1 70 ? -11.68 3.615 1.466 1 94.38 70 ASP A O 1
ATOM 538 N N . GLY A 1 71 ? -11.648 5.109 3.104 1 92.75 71 GLY A N 1
ATOM 539 C CA . GLY A 1 71 ? -10.789 4.309 3.961 1 92.75 71 GLY A CA 1
ATOM 540 C C . GLY A 1 71 ? -11.367 2.943 4.277 1 92.75 71 GLY A C 1
ATOM 541 O O . GLY A 1 71 ? -10.625 1.999 4.562 1 92.75 71 GLY A O 1
ATOM 542 N N . ASN A 1 72 ? -12.68 2.838 4.184 1 91.25 72 ASN A N 1
ATOM 543 C CA . ASN A 1 72 ? -13.352 1.587 4.52 1 91.25 72 ASN A CA 1
ATOM 544 C C . ASN A 1 72 ? -13.766 0.815 3.268 1 91.25 72 ASN A C 1
ATOM 546 O O . ASN A 1 72 ? -14.305 -0.287 3.361 1 91.25 72 ASN A O 1
ATOM 550 N N . SER A 1 73 ? -13.516 1.402 2.16 1 96.25 73 SER A N 1
ATOM 551 C CA . SER A 1 73 ? -13.906 0.775 0.901 1 96.25 73 SER A CA 1
ATOM 552 C C . SER A 1 73 ? -15.359 0.319 0.937 1 96.25 73 SER A C 1
ATOM 554 O O . SER A 1 73 ? -15.656 -0.833 0.618 1 96.25 73 SER A O 1
ATOM 556 N N . PHE A 1 74 ? -16.219 1.223 1.272 1 95.88 74 PHE A N 1
ATOM 557 C CA . PHE A 1 74 ? -17.609 0.88 1.569 1 95.88 74 PHE A CA 1
ATOM 558 C C . PHE A 1 74 ? -18.266 0.204 0.372 1 95.88 74 PHE A C 1
ATOM 560 O O . PHE A 1 74 ? -18.844 -0.878 0.503 1 95.88 74 PHE A O 1
ATOM 567 N N . ALA A 1 75 ? -18.203 0.856 -0.807 1 97.25 75 ALA A N 1
ATOM 568 C CA . ALA A 1 75 ? -18.859 0.311 -1.994 1 97.25 75 ALA A CA 1
ATOM 569 C C . ALA A 1 75 ? -18.266 -1.043 -2.373 1 97.25 75 ALA A C 1
ATOM 571 O O . ALA A 1 75 ? -19 -1.962 -2.756 1 97.25 75 ALA A O 1
ATOM 572 N N . LEU A 1 76 ? -16.984 -1.176 -2.312 1 98.56 76 LEU A N 1
ATOM 573 C CA . LEU A 1 76 ? -16.312 -2.432 -2.621 1 98.56 76 LEU A CA 1
ATOM 574 C C . LEU A 1 76 ? -16.688 -3.512 -1.61 1 98.56 76 LEU A C 1
ATOM 576 O O . LEU A 1 76 ? -16.938 -4.66 -1.985 1 98.56 76 LEU A O 1
ATOM 580 N N . ARG A 1 77 ? -16.656 -3.133 -0.338 1 98.5 77 ARG A N 1
ATOM 581 C CA . ARG A 1 77 ? -17.062 -4.051 0.725 1 98.5 77 ARG A CA 1
ATOM 582 C C . ARG A 1 77 ? -18.469 -4.59 0.483 1 98.5 77 ARG A C 1
ATOM 584 O O . ARG A 1 77 ? -18.703 -5.797 0.593 1 98.5 77 ARG A O 1
ATOM 591 N N . ASP A 1 78 ? -19.359 -3.709 0.174 1 98.25 78 ASP A N 1
ATOM 592 C CA . ASP A 1 78 ? -20.734 -4.105 -0.102 1 98.25 78 ASP A CA 1
ATOM 593 C C . ASP A 1 78 ? -20.812 -5.078 -1.28 1 98.25 78 ASP A C 1
ATOM 595 O O . ASP A 1 78 ? -21.531 -6.078 -1.227 1 98.25 78 ASP A O 1
ATOM 599 N N . CYS A 1 79 ? -20.094 -4.781 -2.318 1 98.75 79 CYS A N 1
ATOM 600 C CA . CYS A 1 79 ? -20.047 -5.613 -3.516 1 98.75 79 CYS A CA 1
ATOM 601 C C . CYS A 1 79 ? -19.547 -7.016 -3.189 1 98.75 79 CYS A C 1
ATOM 603 O O . CYS A 1 79 ? -20.172 -8.008 -3.566 1 98.75 79 CYS A O 1
ATOM 605 N N . VAL A 1 80 ? -18.453 -7.121 -2.451 1 98.75 80 VAL A N 1
ATOM 606 C CA . VAL A 1 80 ? -17.844 -8.406 -2.098 1 98.75 80 VAL A CA 1
ATOM 607 C C . VAL A 1 80 ? -18.812 -9.203 -1.217 1 98.75 80 VAL A C 1
ATOM 609 O O . VAL A 1 80 ? -18.984 -10.406 -1.416 1 98.75 80 VAL A O 1
ATOM 612 N N . CYS A 1 81 ? -19.422 -8.531 -0.259 1 98.69 81 CYS A N 1
ATOM 613 C CA . CYS A 1 81 ? -20.375 -9.188 0.637 1 98.69 81 CYS A CA 1
ATOM 614 C C . CYS A 1 81 ? -21.531 -9.781 -0.142 1 98.69 81 CYS A C 1
ATOM 616 O O . CYS A 1 81 ? -21.922 -10.93 0.084 1 98.69 81 CYS A O 1
ATOM 618 N N . ARG A 1 82 ? -22.078 -9.023 -1.052 1 98.44 82 ARG A N 1
ATOM 619 C CA . ARG A 1 82 ? -23.219 -9.492 -1.842 1 98.44 82 ARG A CA 1
ATOM 620 C C . ARG A 1 82 ? -22.812 -10.648 -2.75 1 98.44 82 ARG A C 1
ATOM 622 O O . ARG A 1 82 ? -23.516 -11.656 -2.826 1 98.44 82 ARG A O 1
ATOM 629 N N . LYS A 1 83 ? -21.75 -10.539 -3.395 1 98.12 83 LYS A N 1
ATOM 630 C CA . LYS A 1 83 ? -21.344 -11.523 -4.395 1 98.12 83 LYS A CA 1
ATOM 631 C C . LYS A 1 83 ? -21.031 -12.867 -3.748 1 98.12 83 LYS A C 1
ATOM 633 O O . LYS A 1 83 ? -21.375 -13.922 -4.285 1 98.12 83 LYS A O 1
ATOM 638 N N . PHE A 1 84 ? -20.359 -12.789 -2.58 1 97.94 84 PHE A N 1
ATOM 639 C CA . PHE A 1 84 ? -19.812 -14.016 -2.014 1 97.94 84 PHE A CA 1
ATOM 640 C C . PHE A 1 84 ? -20.562 -14.398 -0.74 1 97.94 84 PHE A C 1
ATOM 642 O O . PHE A 1 84 ? -20.188 -15.359 -0.061 1 97.94 84 PHE A O 1
ATOM 649 N N . LYS A 1 85 ? -21.578 -13.656 -0.382 1 97.62 85 LYS A N 1
ATOM 650 C CA . LYS A 1 85 ? -22.422 -13.914 0.782 1 97.62 85 LYS A CA 1
ATOM 651 C C . LYS A 1 85 ? -21.594 -13.93 2.066 1 97.62 85 LYS A C 1
ATOM 653 O O . LYS A 1 85 ? -21.641 -14.898 2.834 1 97.62 85 LYS A O 1
ATOM 658 N N . LEU A 1 86 ? -20.875 -12.867 2.227 1 98.44 86 LEU A N 1
ATOM 659 C CA . LEU A 1 86 ? -20 -12.688 3.381 1 98.44 86 LEU A CA 1
ATOM 660 C C . LEU A 1 86 ? -20.5 -11.562 4.273 1 98.44 86 LEU A C 1
ATOM 662 O O . LEU A 1 86 ? -21.422 -10.836 3.9 1 98.44 86 LEU A O 1
ATOM 666 N N . GLN A 1 87 ? -19.984 -11.438 5.441 1 98.25 87 GLN A N 1
ATOM 667 C CA . GLN A 1 87 ? -20.266 -10.344 6.359 1 98.25 87 GLN A CA 1
ATOM 668 C C . GLN A 1 87 ? -19.203 -9.258 6.266 1 98.25 87 GLN A C 1
ATOM 670 O O . GLN A 1 87 ? -18.016 -9.562 6.055 1 98.25 87 GLN A O 1
ATOM 675 N N . PRO A 1 88 ? -19.594 -8 6.473 1 97.94 88 PRO A N 1
ATOM 676 C CA . PRO A 1 88 ? -18.656 -6.898 6.293 1 97.94 88 PRO A CA 1
ATOM 677 C C . PRO A 1 88 ? -17.469 -6.977 7.25 1 97.94 88 PRO A C 1
ATOM 679 O O . PRO A 1 88 ? -16.359 -6.555 6.902 1 97.94 88 PRO A O 1
ATOM 682 N N . ASP A 1 89 ? -17.641 -7.496 8.445 1 97.88 89 ASP A N 1
ATOM 683 C CA . ASP A 1 89 ? -16.594 -7.508 9.453 1 97.88 89 ASP A CA 1
ATOM 684 C C . ASP A 1 89 ? -15.641 -8.68 9.242 1 97.88 89 ASP A C 1
ATOM 686 O O . ASP A 1 89 ? -14.727 -8.906 10.039 1 97.88 89 ASP A O 1
ATOM 690 N N . GLN A 1 90 ? -15.773 -9.398 8.109 1 98.56 90 GLN A N 1
ATOM 691 C CA . GLN A 1 90 ? -14.883 -10.5 7.75 1 98.56 90 GLN A CA 1
ATOM 692 C C . GLN A 1 90 ? -13.828 -10.055 6.742 1 98.56 90 GLN A C 1
ATOM 694 O O . GLN A 1 90 ? -12.945 -10.828 6.375 1 98.56 90 GLN A O 1
ATOM 699 N N . LEU A 1 91 ? -13.922 -8.789 6.375 1 98.75 91 LEU A N 1
ATOM 700 C CA . LEU A 1 91 ? -13.172 -8.391 5.188 1 98.75 91 LEU A CA 1
ATOM 701 C C . LEU A 1 91 ? -12 -7.488 5.555 1 98.75 91 LEU A C 1
ATOM 703 O O . LEU A 1 91 ? -12.117 -6.645 6.449 1 98.75 91 LEU A O 1
ATOM 707 N N . VAL A 1 92 ? -10.891 -7.676 4.863 1 98.56 92 VAL A N 1
ATOM 708 C CA . VAL A 1 92 ? -9.719 -6.809 4.84 1 98.56 92 VAL A CA 1
ATOM 709 C C . VAL A 1 92 ? -9.336 -6.504 3.393 1 98.56 92 VAL A C 1
ATOM 711 O O . VAL A 1 92 ? -9.172 -7.418 2.582 1 98.56 92 VAL A O 1
ATOM 714 N N . PHE A 1 93 ? -9.242 -5.254 3.023 1 98.75 93 PHE A N 1
ATOM 715 C CA . PHE A 1 93 ? -8.867 -4.883 1.666 1 98.75 93 PHE A CA 1
ATOM 716 C C . PHE A 1 93 ? -7.398 -4.465 1.608 1 98.75 93 PHE A C 1
ATOM 718 O O . PHE A 1 93 ? -6.871 -3.898 2.566 1 98.75 93 PHE A O 1
ATOM 725 N N . GLY A 1 94 ? -6.766 -4.793 0.499 1 98.62 94 GLY A N 1
ATOM 726 C CA . GLY A 1 94 ? -5.336 -4.543 0.398 1 98.62 94 GLY A CA 1
ATOM 727 C C . GLY A 1 94 ? -4.922 -3.986 -0.951 1 98.62 94 GLY A C 1
ATOM 728 O O . GLY A 1 94 ? -5.602 -4.207 -1.955 1 98.62 94 GLY A O 1
ATOM 729 N N . ASN A 1 95 ? -3.799 -3.256 -0.946 1 98.5 95 ASN A N 1
ATOM 730 C CA . ASN A 1 95 ? -3.109 -2.848 -2.164 1 98.5 95 ASN A CA 1
ATOM 731 C C . ASN A 1 95 ? -2.541 -4.047 -2.916 1 98.5 95 ASN A C 1
ATOM 733 O O . ASN A 1 95 ? -1.325 -4.176 -3.061 1 98.5 95 ASN A O 1
ATOM 737 N N . GLY A 1 96 ? -3.457 -4.855 -3.51 1 98.06 96 GLY A N 1
ATOM 738 C CA . GLY A 1 96 ? -3.164 -6.203 -3.975 1 98.06 96 GLY A CA 1
ATOM 739 C C . GLY A 1 96 ? -3.26 -7.246 -2.879 1 98.06 96 GLY A C 1
ATOM 740 O O . GLY A 1 96 ? -3.295 -6.91 -1.694 1 98.06 96 GLY A O 1
ATOM 741 N N . SER A 1 97 ? -3.326 -8.523 -3.311 1 98.06 97 SER A N 1
ATOM 742 C CA . SER A 1 97 ? -3.395 -9.578 -2.307 1 98.06 97 SER A CA 1
ATOM 743 C C . SER A 1 97 ? -2.072 -9.711 -1.557 1 98.06 97 SER A C 1
ATOM 745 O O . SER A 1 97 ? -2.033 -10.258 -0.45 1 98.06 97 SER A O 1
ATOM 747 N N . ASN A 1 98 ? -0.997 -9.242 -2.152 1 97.25 98 ASN A N 1
ATOM 748 C CA . ASN A 1 98 ? 0.273 -9.195 -1.436 1 97.25 98 ASN A CA 1
ATOM 749 C C . ASN A 1 98 ? 0.14 -8.438 -0.115 1 97.25 98 ASN A C 1
ATOM 751 O O . ASN A 1 98 ? 0.757 -8.812 0.884 1 97.25 98 ASN A O 1
ATOM 755 N N . ASP A 1 99 ? -0.618 -7.375 -0.184 1 98.12 99 ASP A N 1
ATOM 756 C CA . ASP A 1 99 ? -0.848 -6.57 1.011 1 98.12 99 ASP A CA 1
ATOM 757 C C . ASP A 1 99 ? -1.567 -7.379 2.088 1 98.12 99 ASP A C 1
ATOM 759 O O . ASP A 1 99 ? -1.308 -7.203 3.281 1 98.12 99 ASP A O 1
ATOM 763 N N . ILE A 1 100 ? -2.457 -8.289 1.718 1 98.69 100 ILE A N 1
ATOM 764 C CA . ILE A 1 100 ? -3.164 -9.164 2.65 1 98.69 100 ILE A CA 1
ATOM 765 C C . ILE A 1 100 ? -2.172 -10.102 3.334 1 98.69 100 ILE A C 1
ATOM 767 O O . ILE A 1 100 ? -2.234 -10.305 4.547 1 98.69 100 ILE A O 1
ATOM 771 N N . LEU A 1 101 ? -1.279 -10.664 2.562 1 98.62 101 LEU A N 1
ATOM 772 C CA . LEU A 1 101 ? -0.259 -11.562 3.098 1 98.62 101 LEU A CA 1
ATOM 773 C C . LEU A 1 101 ? 0.64 -10.828 4.086 1 98.62 101 LEU A C 1
ATOM 775 O O . LEU A 1 101 ? 0.95 -11.352 5.16 1 98.62 101 LEU A O 1
ATOM 779 N N . GLU A 1 102 ? 0.984 -9.641 3.713 1 97.81 102 GLU A N 1
ATOM 780 C CA . GLU A 1 102 ? 1.832 -8.828 4.586 1 97.81 102 GLU A CA 1
ATOM 781 C C . GLU A 1 102 ? 1.11 -8.469 5.879 1 97.81 102 GLU A C 1
ATOM 783 O O . GLU A 1 102 ? 1.706 -8.508 6.961 1 97.81 102 GLU A O 1
ATOM 788 N N . LEU A 1 103 ? -0.118 -8.039 5.762 1 98.06 103 LEU A N 1
ATOM 789 C CA . LEU A 1 103 ? -0.904 -7.668 6.938 1 98.06 103 LEU A CA 1
ATOM 790 C C . LEU A 1 103 ? -1.045 -8.852 7.887 1 98.06 103 LEU A C 1
ATOM 792 O O . LEU A 1 103 ? -0.974 -8.688 9.109 1 98.06 103 LEU A O 1
ATOM 796 N N . ALA A 1 104 ? -1.263 -10.055 7.328 1 98.56 104 ALA A N 1
ATOM 797 C CA . ALA A 1 104 ? -1.339 -11.25 8.156 1 98.56 104 ALA A CA 1
ATOM 798 C C . ALA A 1 104 ? -0.035 -11.477 8.914 1 98.56 104 ALA A C 1
ATOM 800 O O . ALA A 1 104 ? -0.048 -11.742 10.125 1 98.56 104 ALA A O 1
ATOM 801 N N . ALA A 1 105 ? 1.057 -11.383 8.211 1 98.19 105 ALA A N 1
ATOM 802 C CA . ALA A 1 105 ? 2.363 -11.57 8.836 1 98.19 105 ALA A CA 1
ATOM 803 C C . ALA A 1 105 ? 2.588 -10.562 9.961 1 98.19 105 ALA A C 1
ATOM 805 O O . ALA A 1 105 ? 2.977 -10.93 11.07 1 98.19 105 ALA A O 1
ATOM 806 N N . ARG A 1 106 ? 2.266 -9.328 9.703 1 96.69 106 ARG A N 1
ATOM 807 C CA . ARG A 1 106 ? 2.494 -8.258 10.672 1 96.69 106 ARG A CA 1
ATOM 808 C C . ARG A 1 106 ? 1.567 -8.406 11.875 1 96.69 106 ARG A C 1
ATOM 810 O O . ARG A 1 106 ? 1.915 -8 12.984 1 96.69 106 ARG A O 1
ATOM 817 N N . ALA A 1 107 ? 0.454 -8.969 11.656 1 97.19 107 ALA A N 1
ATOM 818 C CA . ALA A 1 107 ? -0.526 -9.125 12.734 1 97.19 107 ALA A CA 1
ATOM 819 C C . ALA A 1 107 ? -0.141 -10.266 13.664 1 97.19 107 ALA A C 1
ATOM 821 O O . ALA A 1 107 ? -0.464 -10.242 14.859 1 97.19 107 ALA A O 1
ATOM 822 N N . PHE A 1 108 ? 0.636 -11.281 13.156 1 97.69 108 PHE A N 1
ATOM 823 C CA . PHE A 1 108 ? 0.713 -12.492 13.961 1 97.69 108 PHE A CA 1
ATOM 824 C C . PHE A 1 108 ? 2.162 -12.922 14.156 1 97.69 108 PHE A C 1
ATOM 826 O O . PHE A 1 108 ? 2.461 -13.742 15.023 1 97.69 108 PHE A O 1
ATOM 833 N N . LEU A 1 109 ? 3.051 -12.461 13.328 1 97.44 109 LEU A N 1
ATOM 834 C CA . LEU A 1 109 ? 4.43 -12.93 13.398 1 97.44 109 LEU A CA 1
ATOM 835 C C . LEU A 1 109 ? 5.309 -11.93 14.148 1 97.44 109 LEU A C 1
ATOM 837 O O . LEU A 1 109 ? 5.133 -10.719 14.008 1 97.44 109 LEU A O 1
ATOM 841 N N . THR A 1 110 ? 6.176 -12.375 14.945 1 94.94 110 THR A N 1
ATOM 842 C CA . THR A 1 110 ? 7.18 -11.648 15.711 1 94.94 110 THR A CA 1
ATOM 843 C C . THR A 1 110 ? 8.453 -12.477 15.867 1 94.94 110 THR A C 1
ATOM 845 O O . THR A 1 110 ? 8.445 -13.68 15.594 1 94.94 110 THR A O 1
ATOM 848 N N . PRO A 1 111 ? 9.586 -11.797 16.219 1 94.56 111 PRO A N 1
ATOM 849 C CA . PRO A 1 111 ? 10.758 -12.617 16.547 1 94.56 111 PRO A CA 1
ATOM 850 C C . PRO A 1 111 ? 10.445 -13.727 17.547 1 94.56 111 PRO A C 1
ATOM 852 O O . PRO A 1 111 ? 9.797 -13.477 18.562 1 94.56 111 PRO A O 1
ATOM 855 N N . GLY A 1 112 ? 10.844 -14.922 17.203 1 96 112 GLY A N 1
ATOM 856 C CA . GLY A 1 112 ? 10.578 -16.062 18.078 1 96 112 GLY A CA 1
ATOM 857 C C . GLY A 1 112 ? 9.422 -16.922 17.594 1 96 112 GLY A C 1
ATOM 858 O O . GLY A 1 112 ? 9.234 -18.031 18.062 1 96 112 GLY A O 1
ATOM 859 N N . THR A 1 113 ? 8.664 -16.422 16.656 1 97.62 113 THR A N 1
ATOM 860 C CA . THR A 1 113 ? 7.586 -17.203 16.047 1 97.62 113 THR A CA 1
ATOM 861 C C . THR A 1 113 ? 8.016 -17.781 14.703 1 97.62 113 THR A C 1
ATOM 863 O O . THR A 1 113 ? 9.125 -17.516 14.242 1 97.62 113 THR A O 1
ATOM 866 N N . GLU A 1 114 ? 7.102 -18.672 14.141 1 98.56 114 GLU A N 1
ATOM 867 C CA . GLU A 1 114 ? 7.426 -19.391 12.914 1 98.56 114 GLU A CA 1
ATOM 868 C C . GLU A 1 114 ? 6.27 -19.328 11.922 1 98.56 114 GLU A C 1
ATOM 870 O O . GLU A 1 114 ? 5.105 -19.266 12.32 1 98.56 114 GLU A O 1
ATOM 875 N N . ALA A 1 115 ? 6.617 -19.328 10.672 1 98.88 115 ALA A N 1
ATOM 876 C CA . ALA A 1 115 ? 5.672 -19.578 9.586 1 98.88 115 ALA A CA 1
ATOM 877 C C . ALA A 1 115 ? 6.082 -20.812 8.773 1 98.88 115 ALA A C 1
ATOM 879 O O . ALA A 1 115 ? 7.27 -21.031 8.531 1 98.88 115 ALA A O 1
ATOM 880 N N . VAL A 1 116 ? 5.074 -21.578 8.359 1 98.94 116 VAL A N 1
ATOM 881 C CA . VAL A 1 116 ? 5.305 -22.781 7.582 1 98.94 116 VAL A CA 1
ATOM 882 C C . VAL A 1 116 ? 4.789 -22.594 6.16 1 98.94 116 VAL A C 1
ATOM 884 O O . VAL A 1 116 ? 3.689 -22.062 5.957 1 98.94 116 VAL A O 1
ATOM 887 N N . TYR A 1 117 ? 5.52 -22.969 5.176 1 98.81 117 TYR A N 1
ATOM 888 C CA . TYR A 1 117 ? 5.121 -22.969 3.773 1 98.81 117 TYR A CA 1
ATOM 889 C C . TYR A 1 117 ? 5.895 -24.016 2.984 1 98.81 117 TYR A C 1
ATOM 891 O O . TYR A 1 117 ? 6.82 -24.625 3.512 1 98.81 117 TYR A O 1
ATOM 899 N N . ALA A 1 118 ? 5.543 -24.297 1.772 1 98.62 118 ALA A N 1
ATOM 900 C CA . ALA A 1 118 ? 6.156 -25.328 0.942 1 98.62 118 ALA A CA 1
ATOM 901 C C . ALA A 1 118 ? 7.438 -24.828 0.288 1 98.62 118 ALA A C 1
ATOM 903 O O . ALA A 1 118 ? 7.613 -23.625 0.11 1 98.62 118 ALA A O 1
ATOM 904 N N . GLN A 1 119 ? 8.312 -25.719 -0.111 1 98.19 119 GLN A N 1
ATOM 905 C CA . GLN A 1 119 ? 9.586 -25.484 -0.786 1 98.19 119 GLN A CA 1
ATOM 906 C C . GLN A 1 119 ? 9.383 -24.672 -2.061 1 98.19 119 GLN A C 1
ATOM 908 O O . GLN A 1 119 ? 10.078 -23.672 -2.277 1 98.19 119 GLN A O 1
ATOM 913 N N . HIS A 1 120 ? 8.445 -25.109 -2.908 1 98.12 120 HIS A N 1
ATOM 914 C CA . HIS A 1 120 ? 8.141 -24.422 -4.152 1 98.12 120 HIS A CA 1
ATOM 915 C C . HIS A 1 120 ? 6.887 -23.562 -4.012 1 98.12 120 HIS A C 1
ATOM 917 O O . HIS A 1 120 ? 5.891 -23.781 -4.703 1 98.12 120 HIS A O 1
ATOM 923 N N . ALA A 1 121 ? 6.953 -22.594 -3.043 1 96.5 121 ALA A N 1
ATOM 924 C CA . ALA A 1 121 ? 5.809 -21.719 -2.812 1 96.5 121 ALA A CA 1
ATOM 925 C C . ALA A 1 121 ? 6.156 -20.266 -3.135 1 96.5 121 ALA A C 1
ATOM 927 O O . ALA A 1 121 ? 7.328 -19.922 -3.303 1 96.5 121 ALA A O 1
ATOM 928 N N . PHE A 1 122 ? 5.176 -19.5 -3.227 1 96.62 122 PHE A N 1
ATOM 929 C CA . PHE A 1 122 ? 5.305 -18.094 -3.562 1 96.62 122 PHE A CA 1
ATOM 930 C C . PHE A 1 122 ? 6.348 -17.422 -2.678 1 96.62 122 PHE A C 1
ATOM 932 O O . PHE A 1 122 ? 6.27 -17.5 -1.451 1 96.62 122 PHE A O 1
ATOM 939 N N . ALA A 1 123 ? 7.266 -16.672 -3.229 1 94.88 123 ALA A N 1
ATOM 940 C CA . ALA A 1 123 ? 8.445 -16.109 -2.58 1 94.88 123 ALA A CA 1
ATOM 941 C C . ALA A 1 123 ? 8.062 -15.141 -1.467 1 94.88 123 ALA A C 1
ATOM 943 O O . ALA A 1 123 ? 8.805 -14.969 -0.498 1 94.88 123 ALA A O 1
ATOM 944 N N . VAL A 1 124 ? 6.887 -14.555 -1.59 1 96.31 124 VAL A N 1
ATOM 945 C CA . VAL A 1 124 ? 6.449 -13.508 -0.666 1 96.31 124 VAL A CA 1
ATOM 946 C C . VAL A 1 124 ? 6.242 -14.109 0.725 1 96.31 124 VAL A C 1
ATOM 948 O O . VAL A 1 124 ? 6.422 -13.422 1.734 1 96.31 124 VAL A O 1
ATOM 951 N N . TYR A 1 125 ? 5.898 -15.406 0.844 1 98.06 125 TYR A N 1
ATOM 952 C CA . TYR A 1 125 ? 5.699 -16.016 2.15 1 98.06 125 TYR A CA 1
ATOM 953 C C . TYR A 1 125 ? 6.973 -15.945 2.988 1 98.06 125 TYR A C 1
ATOM 955 O O . TYR A 1 125 ? 6.93 -15.523 4.148 1 98.06 125 TYR A O 1
ATOM 963 N N . ALA A 1 126 ? 8.07 -16.281 2.352 1 97 126 ALA A N 1
ATOM 964 C CA . ALA A 1 126 ? 9.359 -16.219 3.043 1 97 126 ALA A CA 1
ATOM 965 C C . ALA A 1 126 ? 9.75 -14.773 3.336 1 97 126 ALA A C 1
ATOM 967 O O . ALA A 1 126 ? 10.273 -14.469 4.41 1 97 126 ALA A O 1
ATOM 968 N N . LEU A 1 127 ? 9.5 -13.914 2.424 1 95.81 127 LEU A N 1
ATOM 969 C CA . LEU A 1 127 ? 9.906 -12.523 2.543 1 95.81 127 LEU A CA 1
ATOM 970 C C . LEU A 1 127 ? 9.18 -11.844 3.699 1 95.81 127 LEU A C 1
ATOM 972 O O . LEU A 1 127 ? 9.805 -11.172 4.523 1 95.81 127 LEU A O 1
ATOM 976 N N . VAL A 1 128 ? 7.844 -11.977 3.777 1 96.69 128 VAL A N 1
ATOM 977 C CA . VAL A 1 128 ? 7.07 -11.312 4.82 1 96.69 128 VAL A CA 1
ATOM 978 C C . VAL A 1 128 ? 7.398 -11.922 6.18 1 96.69 128 VAL A C 1
ATOM 980 O O . VAL A 1 128 ? 7.383 -11.234 7.199 1 96.69 128 VAL A O 1
ATOM 983 N N . THR A 1 129 ? 7.707 -13.242 6.184 1 97.75 129 THR A N 1
ATOM 984 C CA . THR A 1 129 ? 8.133 -13.898 7.414 1 97.75 129 THR A CA 1
ATOM 985 C C . THR A 1 129 ? 9.445 -13.305 7.918 1 97.75 129 THR A C 1
ATOM 987 O O . THR A 1 129 ? 9.547 -12.914 9.086 1 97.75 129 THR A O 1
ATOM 990 N N . GLN A 1 130 ? 10.398 -13.148 7.031 1 96.5 130 GLN A N 1
ATOM 991 C CA . GLN A 1 130 ? 11.711 -12.602 7.367 1 96.5 130 GLN A CA 1
ATOM 992 C C . GLN A 1 130 ? 11.602 -11.141 7.809 1 96.5 130 GLN A C 1
ATOM 994 O O . GLN A 1 130 ? 12.289 -10.719 8.734 1 96.5 130 GLN A O 1
ATOM 999 N N . ALA A 1 131 ? 10.789 -10.414 7.191 1 95.31 131 ALA A N 1
ATOM 1000 C CA . ALA A 1 131 ? 10.641 -8.992 7.465 1 95.31 131 ALA A CA 1
ATOM 1001 C C . ALA A 1 131 ? 10.164 -8.75 8.898 1 95.31 131 ALA A C 1
ATOM 1003 O O . ALA A 1 131 ? 10.461 -7.707 9.484 1 95.31 131 ALA A O 1
ATOM 1004 N N . THR A 1 132 ? 9.453 -9.688 9.477 1 95.69 132 THR A N 1
ATOM 1005 C CA . THR A 1 132 ? 8.938 -9.539 10.836 1 95.69 132 THR A CA 1
ATOM 1006 C C . THR A 1 132 ? 9.922 -10.109 11.852 1 95.69 132 THR A C 1
ATOM 1008 O O . THR A 1 132 ? 9.688 -10.047 13.062 1 95.69 132 THR A O 1
ATOM 1011 N N . GLY A 1 133 ? 10.969 -10.781 11.359 1 95.94 133 GLY A N 1
ATOM 1012 C CA . GLY A 1 133 ? 11.945 -11.398 12.234 1 95.94 133 GLY A CA 1
ATOM 1013 C C . GLY A 1 133 ? 11.578 -12.82 12.625 1 95.94 133 GLY A C 1
ATOM 1014 O O . GLY A 1 133 ? 12.305 -13.469 13.375 1 95.94 133 GLY A O 1
ATOM 1015 N N . ALA A 1 134 ? 10.453 -13.32 12.117 1 97.5 134 ALA A N 1
ATOM 1016 C CA . ALA A 1 134 ? 10.047 -14.695 12.375 1 97.5 134 ALA A CA 1
ATOM 1017 C C . ALA A 1 134 ? 10.875 -15.68 11.555 1 97.5 134 ALA A C 1
ATOM 1019 O O . ALA A 1 134 ? 11.617 -15.281 10.656 1 97.5 134 ALA A O 1
ATOM 1020 N N . SER A 1 135 ? 10.797 -16.938 11.961 1 98.19 135 SER A N 1
ATOM 1021 C CA . SER A 1 135 ? 11.523 -18 11.258 1 98.19 135 SER A CA 1
ATOM 1022 C C . SER A 1 135 ? 10.625 -18.703 10.258 1 98.19 135 SER A C 1
ATOM 1024 O O . SER A 1 135 ? 9.516 -19.125 10.594 1 98.19 135 SER A O 1
ATOM 1026 N N . GLY A 1 136 ? 11.109 -18.797 9.055 1 98.44 136 GLY A N 1
ATOM 1027 C CA . GLY A 1 136 ? 10.383 -19.562 8.047 1 98.44 136 GLY A CA 1
ATOM 1028 C C . GLY A 1 136 ? 10.781 -21.031 8 1 98.44 136 GLY A C 1
ATOM 1029 O O . GLY A 1 136 ? 11.969 -21.359 8.016 1 98.44 136 GLY A O 1
ATOM 1030 N N . ILE A 1 137 ? 9.828 -21.859 8.047 1 98.75 137 ILE A N 1
ATOM 1031 C CA . ILE A 1 137 ? 10.023 -23.297 7.883 1 98.75 137 ILE A CA 1
ATOM 1032 C C . ILE A 1 137 ? 9.562 -23.734 6.496 1 98.75 137 ILE A C 1
ATOM 1034 O O . ILE A 1 137 ? 8.367 -23.766 6.219 1 98.75 137 ILE A O 1
ATOM 1038 N N . SER A 1 138 ? 10.484 -24.062 5.648 1 98.62 138 SER A N 1
ATOM 1039 C CA . SER A 1 138 ? 10.211 -24.531 4.297 1 98.62 138 SER A CA 1
ATOM 1040 C C . SER A 1 138 ? 10.117 -26.062 4.258 1 98.62 138 SER A C 1
ATOM 1042 O O . SER A 1 138 ? 11.109 -26.75 4.484 1 98.62 138 SER A O 1
ATOM 1044 N N . VAL A 1 139 ? 8.969 -26.578 3.916 1 98.88 139 VAL A N 1
ATOM 1045 C CA . VAL A 1 139 ? 8.727 -28.016 3.893 1 98.88 139 VAL A CA 1
ATOM 1046 C C . VAL A 1 139 ? 8.961 -28.547 2.486 1 98.88 139 VAL A C 1
ATOM 1048 O O . VAL A 1 139 ? 8.438 -28.016 1.51 1 98.88 139 VAL A O 1
ATOM 1051 N N . PRO A 1 140 ? 9.719 -29.609 2.377 1 98.62 140 PRO A N 1
ATOM 1052 C CA . PRO A 1 140 ? 9.945 -30.172 1.05 1 98.62 140 PRO A CA 1
ATOM 1053 C C . PRO A 1 140 ? 8.648 -30.453 0.292 1 98.62 140 PRO A C 1
ATOM 1055 O O . PRO A 1 140 ? 7.664 -30.906 0.884 1 98.62 140 PRO A O 1
ATOM 1058 N N . ALA A 1 141 ? 8.719 -30.094 -0.956 1 98.19 141 ALA A N 1
ATOM 1059 C CA . ALA A 1 141 ? 7.547 -30.266 -1.808 1 98.19 141 ALA A CA 1
ATOM 1060 C C . ALA A 1 141 ? 7.316 -31.75 -2.127 1 98.19 141 ALA A C 1
ATOM 1062 O O .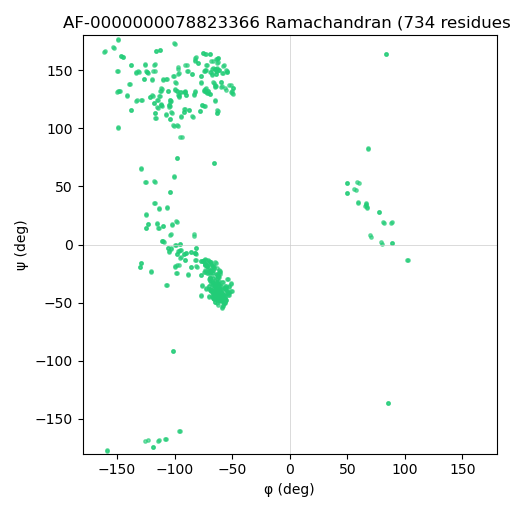 ALA A 1 141 ? 8.25 -32.562 -2.09 1 98.19 141 ALA A O 1
ATOM 1063 N N . ARG A 1 142 ? 6.051 -32.062 -2.326 1 97.88 142 ARG A N 1
ATOM 1064 C CA . ARG A 1 142 ? 5.648 -33.344 -2.885 1 97.88 142 ARG A CA 1
ATOM 1065 C C . ARG A 1 142 ? 5.062 -33.188 -4.281 1 97.88 142 ARG A C 1
ATOM 1067 O O . ARG A 1 142 ? 4.047 -32.5 -4.457 1 97.88 142 ARG A O 1
ATOM 1074 N N . ASP A 1 143 ? 5.66 -33.812 -5.297 1 96.94 143 ASP A N 1
ATOM 1075 C CA . ASP A 1 143 ? 5.211 -33.688 -6.68 1 96.94 143 ASP A CA 1
ATOM 1076 C C . ASP A 1 143 ? 5.016 -32.219 -7.066 1 96.94 143 ASP A C 1
ATOM 1078 O O . ASP A 1 143 ? 3.963 -31.844 -7.582 1 96.94 143 ASP A O 1
ATOM 1082 N N . PHE A 1 144 ? 5.965 -31.344 -6.695 1 97.81 144 PHE A N 1
ATOM 1083 C CA . PHE A 1 144 ? 6.031 -29.938 -7.016 1 97.81 144 PHE A CA 1
ATOM 1084 C C . PHE A 1 144 ? 4.945 -29.156 -6.277 1 97.81 144 PHE A C 1
ATOM 1086 O O . PHE A 1 144 ? 4.73 -27.969 -6.539 1 97.81 144 PHE A O 1
ATOM 1093 N N . GLY A 1 145 ? 4.223 -29.828 -5.375 1 97.25 145 GLY A N 1
ATOM 1094 C CA . GLY A 1 145 ? 3.156 -29.188 -4.637 1 97.25 145 GLY A CA 1
ATOM 1095 C C . GLY A 1 145 ? 3.326 -29.281 -3.131 1 97.25 145 GLY A C 1
ATOM 1096 O O . GLY A 1 145 ? 4.418 -29.578 -2.643 1 97.25 145 GLY A O 1
ATOM 1097 N N . HIS A 1 146 ? 2.285 -28.938 -2.35 1 98.25 146 HIS A N 1
ATOM 1098 C CA . HIS A 1 146 ? 2.293 -28.969 -0.891 1 98.25 146 HIS A CA 1
ATOM 1099 C C . HIS A 1 146 ? 2.23 -30.406 -0.371 1 98.25 146 HIS A C 1
ATOM 1101 O O . HIS A 1 146 ? 1.464 -31.219 -0.883 1 98.25 146 HIS A O 1
ATOM 1107 N N . ASP A 1 147 ? 3.082 -30.734 0.55 1 98.69 147 ASP A N 1
ATOM 1108 C CA . ASP A 1 147 ? 2.945 -31.938 1.368 1 98.69 147 ASP A CA 1
ATOM 1109 C C . ASP A 1 147 ? 2.26 -31.625 2.695 1 98.69 147 ASP A C 1
ATOM 1111 O O . ASP A 1 147 ? 2.928 -31.344 3.691 1 98.69 147 ASP A O 1
ATOM 1115 N N . LEU A 1 148 ? 0.939 -31.781 2.703 1 98.75 148 LEU A N 1
ATOM 1116 C CA . LEU A 1 148 ? 0.145 -31.328 3.838 1 98.75 148 LEU A CA 1
ATOM 1117 C C . LEU A 1 148 ? 0.521 -32.094 5.105 1 98.75 148 LEU A C 1
ATOM 1119 O O . LEU A 1 148 ? 0.556 -31.5 6.195 1 98.75 148 LEU A O 1
ATOM 1123 N N . ASP A 1 149 ? 0.774 -33.406 5 1 98.62 149 ASP A N 1
ATOM 1124 C CA . ASP A 1 149 ? 1.178 -34.188 6.172 1 98.62 149 ASP A CA 1
ATOM 1125 C C . ASP A 1 149 ? 2.496 -33.656 6.742 1 98.62 149 ASP A C 1
ATOM 1127 O O . ASP A 1 149 ? 2.633 -33.5 7.957 1 98.62 149 ASP A O 1
ATOM 1131 N N . ALA A 1 150 ? 3.449 -33.438 5.895 1 98.81 150 ALA A N 1
ATOM 1132 C CA . ALA A 1 150 ? 4.742 -32.906 6.336 1 98.81 150 ALA A CA 1
ATOM 1133 C C . ALA A 1 150 ? 4.605 -31.516 6.906 1 98.81 150 ALA A C 1
ATOM 1135 O O . ALA A 1 150 ? 5.301 -31.141 7.855 1 98.81 150 ALA A O 1
ATOM 1136 N N . MET A 1 151 ? 3.74 -30.734 6.309 1 98.88 151 MET A N 1
ATOM 1137 C CA . MET A 1 151 ? 3.506 -29.375 6.805 1 98.88 151 MET A CA 1
ATOM 1138 C C . MET A 1 151 ? 2.861 -29.406 8.188 1 98.88 151 MET A C 1
ATOM 1140 O O . MET A 1 151 ? 3.217 -28.609 9.055 1 98.88 151 MET A O 1
ATOM 1144 N N . LEU A 1 152 ? 1.936 -30.297 8.32 1 98.81 152 LEU A N 1
ATOM 1145 C CA . LEU A 1 152 ? 1.32 -30.469 9.633 1 98.81 152 LEU A CA 1
ATOM 1146 C C . LEU A 1 152 ? 2.359 -30.891 10.672 1 98.81 152 LEU A C 1
ATOM 1148 O O . LEU A 1 152 ? 2.363 -30.359 11.789 1 98.81 152 LEU A O 1
ATOM 1152 N N . ALA A 1 153 ? 3.227 -31.766 10.305 1 98.75 153 ALA A N 1
ATOM 1153 C CA . ALA A 1 153 ? 4.254 -32.281 11.211 1 98.75 153 ALA A CA 1
ATOM 1154 C C . ALA A 1 153 ? 5.27 -31.203 11.562 1 98.75 153 ALA A C 1
ATOM 1156 O O . ALA A 1 153 ? 5.926 -31.281 12.602 1 98.75 153 ALA A O 1
ATOM 1157 N N . ALA A 1 154 ? 5.395 -30.172 10.719 1 98.81 154 ALA A N 1
ATOM 1158 C CA . ALA A 1 154 ? 6.379 -29.109 10.914 1 98.81 154 ALA A CA 1
ATOM 1159 C C . ALA A 1 154 ? 5.879 -28.062 11.914 1 98.81 154 ALA A C 1
ATOM 1161 O O . ALA A 1 154 ? 6.656 -27.25 12.406 1 98.81 154 ALA A O 1
ATOM 1162 N N . ILE A 1 155 ? 4.578 -28.078 12.25 1 98.69 155 ILE A N 1
ATOM 1163 C CA . ILE A 1 155 ? 3.988 -27.125 13.172 1 98.69 155 ILE A CA 1
ATOM 1164 C C . ILE A 1 155 ? 4.508 -27.375 14.586 1 98.69 155 ILE A C 1
ATOM 1166 O O . ILE A 1 155 ? 4.547 -28.516 15.047 1 98.69 155 ILE A O 1
ATOM 1170 N N . THR A 1 156 ? 4.98 -26.359 15.234 1 98.38 156 THR A N 1
ATOM 1171 C CA . THR A 1 156 ? 5.41 -26.375 16.625 1 98.38 156 THR A CA 1
ATOM 1172 C C . THR A 1 156 ? 4.582 -25.406 17.469 1 98.38 156 THR A C 1
ATOM 1174 O O . THR A 1 156 ? 3.633 -24.797 16.969 1 98.38 156 THR A O 1
ATOM 1177 N N . ASP A 1 157 ? 4.98 -25.266 18.75 1 97.25 157 ASP A N 1
ATOM 1178 C CA . ASP A 1 157 ? 4.297 -24.328 19.641 1 97.25 157 ASP A CA 1
ATOM 1179 C C . ASP A 1 157 ? 4.598 -22.875 19.234 1 97.25 157 ASP A C 1
ATOM 1181 O O . ASP A 1 157 ? 3.896 -21.953 19.672 1 97.25 157 ASP A O 1
ATOM 1185 N N . LYS A 1 158 ? 5.609 -22.703 18.375 1 98 158 LYS A N 1
ATOM 1186 C CA . LYS A 1 158 ? 6.02 -21.375 17.953 1 98 158 LYS A CA 1
ATOM 1187 C C . LYS A 1 158 ? 5.352 -20.984 16.641 1 98 158 LYS A C 1
ATOM 1189 O O . LYS A 1 158 ? 5.387 -19.812 16.25 1 98 158 LYS A O 1
ATOM 1194 N N . THR A 1 159 ? 4.707 -21.922 15.969 1 98.69 159 THR A N 1
ATOM 1195 C CA . THR A 1 159 ? 4.094 -21.641 14.672 1 98.69 159 THR A CA 1
ATOM 1196 C C . THR A 1 159 ? 2.863 -20.766 14.836 1 98.69 159 THR A C 1
ATOM 1198 O O . THR A 1 159 ? 2.018 -21.016 15.695 1 98.69 159 THR A O 1
ATOM 1201 N N . ARG A 1 160 ? 2.84 -19.703 14.016 1 98.62 160 ARG A N 1
ATOM 1202 C CA . ARG A 1 160 ? 1.695 -18.797 14.086 1 98.62 160 ARG A CA 1
ATOM 1203 C C . ARG A 1 160 ? 0.976 -18.719 12.742 1 98.62 160 ARG A C 1
ATOM 1205 O O . ARG A 1 160 ? -0.203 -18.375 12.68 1 98.62 160 ARG A O 1
ATOM 1212 N N . ILE A 1 161 ? 1.669 -19.031 11.648 1 98.88 161 ILE A N 1
ATOM 1213 C CA . ILE A 1 161 ? 1.048 -18.953 10.336 1 98.88 161 ILE A CA 1
ATOM 1214 C C . ILE A 1 161 ? 1.484 -20.141 9.484 1 98.88 161 ILE A C 1
ATOM 1216 O O . ILE A 1 161 ? 2.641 -20.578 9.555 1 98.88 161 ILE A O 1
ATOM 1220 N N . VAL A 1 162 ? 0.585 -20.703 8.781 1 98.94 162 VAL A N 1
ATOM 1221 C CA . VAL A 1 162 ? 0.847 -21.609 7.66 1 98.94 162 VAL A CA 1
ATOM 1222 C C . VAL A 1 162 ? 0.336 -20.984 6.363 1 98.94 162 VAL A C 1
ATOM 1224 O O . VAL A 1 162 ? -0.836 -20.609 6.266 1 98.94 162 VAL A O 1
ATOM 1227 N N . PHE A 1 163 ? 1.22 -20.844 5.359 1 98.94 163 PHE A N 1
ATOM 1228 C CA . PHE A 1 163 ? 0.829 -20.328 4.055 1 98.94 163 PHE A CA 1
ATOM 1229 C C . PHE A 1 163 ? 0.594 -21.469 3.07 1 98.94 163 PHE A C 1
ATOM 1231 O O . PHE A 1 163 ? 1.437 -22.344 2.928 1 98.94 163 PHE A O 1
ATOM 1238 N N . ILE A 1 164 ? -0.508 -21.406 2.373 1 98.88 164 ILE A N 1
ATOM 1239 C CA . ILE A 1 164 ? -0.838 -22.375 1.327 1 98.88 164 ILE A CA 1
ATOM 1240 C C . ILE A 1 164 ? -1.43 -21.641 0.123 1 98.88 164 ILE A C 1
ATOM 1242 O O . ILE A 1 164 ? -2.473 -21 0.233 1 98.88 164 ILE A O 1
ATOM 1246 N N . ALA A 1 165 ? -0.748 -21.703 -0.953 1 98.69 165 ALA A N 1
ATOM 1247 C CA . ALA A 1 165 ? -1.341 -21.25 -2.207 1 98.69 165 ALA A CA 1
ATOM 1248 C C . ALA A 1 165 ? -2.037 -22.406 -2.934 1 98.69 165 ALA A C 1
ATOM 1250 O O . ALA A 1 165 ? -1.475 -23.484 -3.064 1 98.69 165 ALA A O 1
ATOM 1251 N N . ASN A 1 166 ? -3.234 -22.203 -3.379 1 98.69 166 ASN A N 1
ATOM 1252 C CA . ASN A 1 166 ? -4.012 -23.25 -4.031 1 98.69 166 ASN A CA 1
ATOM 1253 C C . ASN A 1 166 ? -4.965 -22.688 -5.074 1 98.69 166 ASN A C 1
ATOM 1255 O O . ASN A 1 166 ? -6.074 -22.266 -4.738 1 98.69 166 ASN A O 1
ATOM 1259 N N . PRO A 1 167 ? -4.594 -22.766 -6.418 1 98.62 167 PRO A N 1
ATOM 1260 C CA . PRO A 1 167 ? -3.428 -23.406 -7.031 1 98.62 167 PRO A CA 1
ATOM 1261 C C . PRO A 1 167 ? -2.109 -22.766 -6.598 1 98.62 167 PRO A C 1
ATOM 1263 O O . PRO A 1 167 ? -2.068 -21.578 -6.289 1 98.62 167 PRO A O 1
ATOM 1266 N N . ASN A 1 168 ? -1.106 -23.641 -6.582 1 98.69 168 ASN A N 1
ATOM 1267 C CA . ASN A 1 168 ? 0.199 -23.188 -6.098 1 98.69 168 ASN A CA 1
ATOM 1268 C C . ASN A 1 168 ? 0.927 -22.344 -7.145 1 98.69 168 ASN A C 1
ATOM 1270 O O . ASN A 1 168 ? 0.823 -22.609 -8.344 1 98.69 168 ASN A O 1
ATOM 1274 N N . ASN A 1 169 ? 1.579 -21.312 -6.848 1 97.69 169 ASN A N 1
ATOM 1275 C CA . ASN A 1 169 ? 2.568 -20.562 -7.613 1 97.69 169 ASN A CA 1
ATOM 1276 C C . ASN A 1 169 ? 3.984 -20.812 -7.105 1 97.69 169 ASN A C 1
ATOM 1278 O O . ASN A 1 169 ? 4.27 -20.625 -5.922 1 97.69 169 ASN A O 1
ATOM 1282 N N . PRO A 1 170 ? 4.77 -21.344 -7.941 1 98.06 170 PRO A N 1
ATOM 1283 C CA . PRO A 1 170 ? 4.789 -21.219 -9.398 1 98.06 170 PRO A CA 1
ATOM 1284 C C . PRO A 1 170 ? 4.477 -22.531 -10.109 1 98.06 170 PRO A C 1
ATOM 1286 O O . PRO A 1 170 ? 4.684 -22.656 -11.32 1 98.06 170 PRO A O 1
ATOM 1289 N N . THR A 1 171 ? 3.949 -23.516 -9.367 1 98.75 171 THR A N 1
ATOM 1290 C CA . THR A 1 171 ? 3.938 -24.844 -9.953 1 98.75 171 THR A CA 1
ATOM 1291 C C . THR A 1 171 ? 2.564 -25.172 -10.531 1 98.75 171 THR A C 1
ATOM 1293 O O . THR A 1 171 ? 2.42 -26.125 -11.305 1 98.75 171 THR A O 1
ATOM 1296 N N . GLY A 1 172 ? 1.578 -24.453 -10.109 1 98.62 172 GLY A N 1
ATOM 1297 C CA . GLY A 1 172 ? 0.249 -24.609 -10.672 1 98.62 172 GLY A CA 1
ATOM 1298 C C . GLY A 1 172 ? -0.497 -25.812 -10.102 1 98.62 172 GLY A C 1
ATOM 1299 O O . GLY A 1 172 ? -1.642 -26.062 -10.477 1 98.62 172 GLY A O 1
ATOM 1300 N N . THR A 1 173 ? 0.085 -26.547 -9.156 1 98.62 173 THR A N 1
ATOM 1301 C CA . THR A 1 173 ? -0.541 -27.734 -8.578 1 98.62 173 THR A CA 1
ATOM 1302 C C . THR A 1 173 ? -1.762 -27.344 -7.746 1 98.62 173 THR A C 1
ATOM 1304 O O . THR A 1 173 ? -1.888 -26.203 -7.316 1 98.62 173 THR A O 1
ATOM 1307 N N . LEU A 1 174 ? -2.656 -28.297 -7.543 1 98.5 174 LEU A N 1
ATOM 1308 C CA . LEU A 1 174 ? -3.918 -28.062 -6.848 1 98.5 174 LEU A CA 1
ATOM 1309 C C . LEU A 1 174 ? -4.176 -29.156 -5.805 1 98.5 174 LEU A C 1
ATOM 1311 O O . LEU A 1 174 ? -4.137 -30.344 -6.121 1 98.5 174 LEU A O 1
ATOM 1315 N N . LEU A 1 175 ? -4.359 -28.75 -4.57 1 98.5 175 LEU A N 1
ATOM 1316 C CA . LEU A 1 175 ? -4.816 -29.656 -3.518 1 98.5 175 LEU A CA 1
ATOM 1317 C C . LEU A 1 175 ? -6.312 -29.906 -3.635 1 98.5 175 LEU A C 1
ATOM 1319 O O . LEU A 1 175 ? -7.078 -29 -3.961 1 98.5 175 LEU A O 1
ATOM 1323 N N . SER A 1 176 ? -6.734 -31.141 -3.297 1 97.94 176 SER A N 1
ATOM 1324 C CA . SER A 1 176 ? -8.164 -31.422 -3.295 1 97.94 176 SER A CA 1
ATOM 1325 C C . SER A 1 176 ? -8.859 -30.734 -2.119 1 97.94 176 SER A C 1
ATOM 1327 O O . SER A 1 176 ? -8.242 -30.5 -1.083 1 97.94 176 SER A O 1
ATOM 1329 N N . LYS A 1 177 ? -10.141 -30.469 -2.301 1 98 177 LYS A N 1
ATOM 1330 C CA . LYS A 1 177 ? -10.93 -29.812 -1.26 1 98 177 LYS A CA 1
ATOM 1331 C C . LYS A 1 177 ? -10.961 -30.656 0.014 1 98 177 LYS A C 1
ATOM 1333 O O . LYS A 1 177 ? -10.703 -30.156 1.106 1 98 177 LYS A O 1
ATOM 1338 N N . PRO A 1 178 ? -11.172 -31.953 -0.074 1 97.94 178 PRO A N 1
ATOM 1339 C CA . PRO A 1 178 ? -11.188 -32.75 1.161 1 97.94 178 PRO A CA 1
ATOM 1340 C C . PRO A 1 178 ? -9.828 -32.75 1.867 1 97.94 178 PRO A C 1
ATOM 1342 O O . PRO A 1 178 ? -9.773 -32.688 3.098 1 97.94 178 PRO A O 1
ATOM 1345 N N . ALA A 1 179 ? -8.789 -32.875 1.135 1 98.19 179 ALA A N 1
ATOM 1346 C CA . ALA A 1 179 ? -7.457 -32.875 1.733 1 98.19 179 ALA A CA 1
ATOM 1347 C C . ALA A 1 179 ? -7.184 -31.578 2.492 1 98.19 179 ALA A C 1
ATOM 1349 O O . ALA A 1 179 ? -6.637 -31.609 3.598 1 98.19 179 ALA A O 1
ATOM 1350 N N . LEU A 1 180 ? -7.551 -30.484 1.906 1 98.12 180 LEU A N 1
ATOM 1351 C CA . LEU A 1 180 ? -7.352 -29.172 2.529 1 98.12 180 LEU A CA 1
ATOM 1352 C C . LEU A 1 180 ? -8.211 -29.031 3.781 1 98.12 180 LEU A C 1
ATOM 1354 O O . LEU A 1 180 ? -7.742 -28.531 4.805 1 98.12 180 LEU A O 1
ATOM 1358 N N . ARG A 1 181 ? -9.445 -29.422 3.648 1 98.19 181 ARG A N 1
ATOM 1359 C CA . ARG A 1 181 ? -10.344 -29.312 4.789 1 98.19 181 ARG A CA 1
ATOM 1360 C C . ARG A 1 181 ? -9.867 -30.188 5.949 1 98.19 181 ARG A C 1
ATOM 1362 O O . ARG A 1 181 ? -9.922 -29.766 7.109 1 98.19 181 ARG A O 1
ATOM 1369 N N . ASP A 1 182 ? -9.461 -31.406 5.637 1 98.25 182 ASP A N 1
ATOM 1370 C CA . ASP A 1 182 ? -8.914 -32.312 6.648 1 98.25 182 ASP A CA 1
ATOM 1371 C C . ASP A 1 182 ? -7.688 -31.688 7.324 1 98.25 182 ASP A C 1
ATOM 1373 O O . ASP A 1 182 ? -7.508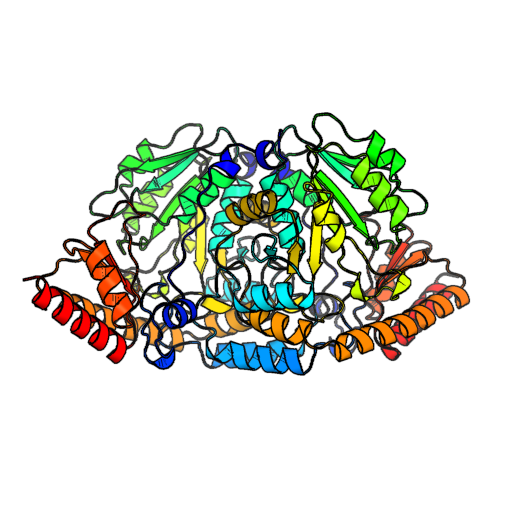 -31.828 8.539 1 98.25 182 ASP A O 1
ATOM 1377 N N . PHE A 1 183 ? -6.828 -31.125 6.598 1 98.75 183 PHE A N 1
ATOM 1378 C CA . PHE A 1 183 ? -5.656 -30.438 7.121 1 98.75 183 PHE A CA 1
ATOM 1379 C C . PHE A 1 183 ? -6.066 -29.328 8.094 1 98.75 183 PHE A C 1
ATOM 1381 O O . PHE A 1 183 ? -5.551 -29.266 9.211 1 98.75 183 PHE A O 1
ATOM 1388 N N . LEU A 1 184 ? -7.055 -28.469 7.652 1 98.5 184 LEU A N 1
ATOM 1389 C CA . LEU A 1 184 ? -7.543 -27.375 8.484 1 98.5 184 LEU A CA 1
ATOM 1390 C C . LEU A 1 184 ? -8.062 -27.906 9.82 1 98.5 184 LEU A C 1
ATOM 1392 O O . LEU A 1 184 ? -7.824 -27.297 10.867 1 98.5 184 LEU A O 1
ATOM 1396 N N . ALA A 1 185 ? -8.688 -29.031 9.789 1 98.31 185 ALA A N 1
ATOM 1397 C CA . ALA A 1 185 ? -9.289 -29.609 10.984 1 98.31 185 ALA A CA 1
ATOM 1398 C C . ALA A 1 185 ? -8.211 -30.062 11.969 1 98.31 185 ALA A C 1
ATOM 1400 O O . ALA A 1 185 ? -8.469 -30.172 13.172 1 98.31 185 ALA A O 1
ATOM 1401 N N . LYS A 1 186 ? -7.039 -30.312 11.461 1 98.56 186 LYS A N 1
ATOM 1402 C CA . LYS A 1 186 ? -5.969 -30.859 12.297 1 98.56 186 LYS A CA 1
ATOM 1403 C C . LYS A 1 186 ? -5.039 -29.75 12.781 1 98.56 186 LYS A C 1
ATOM 1405 O O . LYS A 1 186 ? -4.258 -29.953 13.719 1 98.56 186 LYS A O 1
ATOM 1410 N N . VAL A 1 187 ? -5.059 -28.594 12.164 1 98.5 187 VAL A N 1
ATOM 1411 C CA . VAL A 1 187 ? -4.172 -27.484 12.523 1 98.5 187 VAL A CA 1
ATOM 1412 C C . VAL A 1 187 ? -4.598 -26.906 13.867 1 98.5 187 VAL A C 1
ATOM 1414 O O . VAL A 1 187 ? -5.777 -26.609 14.078 1 98.5 187 VAL A O 1
ATOM 1417 N N . PRO A 1 188 ? -3.652 -26.703 14.781 1 97.19 188 PRO A N 1
ATOM 1418 C CA . PRO A 1 188 ? -3.994 -26.094 16.062 1 97.19 188 PRO A CA 1
ATOM 1419 C C . PRO A 1 188 ? -4.625 -24.719 15.914 1 97.19 188 PRO A C 1
ATOM 1421 O O . PRO A 1 188 ? -4.266 -23.969 15 1 97.19 188 PRO A O 1
ATOM 1424 N N . ARG A 1 189 ? -5.418 -24.312 16.859 1 93.06 189 ARG A N 1
ATOM 1425 C CA . ARG A 1 189 ? -6.227 -23.109 16.797 1 93.06 189 ARG A CA 1
ATOM 1426 C C . ARG A 1 189 ? -5.352 -21.859 16.906 1 93.06 189 ARG A C 1
ATOM 1428 O O . ARG A 1 189 ? -5.781 -20.766 16.547 1 93.06 189 ARG A O 1
ATOM 1435 N N . GLN A 1 190 ? -4.207 -22 17.375 1 95 190 GLN A N 1
ATOM 1436 C CA . GLN A 1 190 ? -3.33 -20.859 17.547 1 95 190 GLN A CA 1
ATOM 1437 C C . GLN A 1 190 ? -2.621 -20.5 16.25 1 95 190 GLN A C 1
ATOM 1439 O O . GLN A 1 190 ? -1.878 -19.516 16.172 1 95 190 GLN A O 1
ATOM 1444 N N . VAL A 1 191 ? -2.773 -21.328 15.258 1 98.44 191 VAL A N 1
ATOM 1445 C CA . VAL A 1 191 ? -2.09 -21.156 13.977 1 98.44 191 VAL A CA 1
ATOM 1446 C C . VAL A 1 191 ? -3.074 -20.641 12.938 1 98.44 191 VAL A C 1
ATOM 1448 O O . VAL A 1 191 ? -4.109 -21.266 12.688 1 98.44 191 VAL A O 1
ATOM 1451 N N . LEU A 1 192 ? -2.809 -19.453 12.359 1 98.81 192 LEU A N 1
ATOM 1452 C CA . LEU A 1 192 ? -3.574 -18.938 11.227 1 98.81 192 LEU A CA 1
ATOM 1453 C C . LEU A 1 192 ? -3.188 -19.641 9.938 1 98.81 192 LEU A C 1
ATOM 1455 O O . LEU A 1 192 ? -2.014 -19.656 9.562 1 98.81 192 LEU A O 1
ATOM 1459 N N . VAL A 1 193 ? -4.09 -20.281 9.281 1 98.88 193 VAL A N 1
ATOM 1460 C CA . VAL A 1 193 ? -3.865 -20.844 7.953 1 98.88 193 VAL A CA 1
ATOM 1461 C C . VAL A 1 193 ? -4.266 -19.812 6.891 1 98.88 193 VAL A C 1
ATOM 1463 O O . VAL A 1 193 ? -5.441 -19.453 6.785 1 98.88 193 VAL A O 1
ATOM 1466 N N . VAL A 1 194 ? -3.316 -19.344 6.145 1 98.94 194 VAL A N 1
ATOM 1467 C CA . VAL A 1 194 ? -3.557 -18.422 5.039 1 98.94 194 VAL A CA 1
ATOM 1468 C C . VAL A 1 194 ? -3.684 -19.203 3.732 1 98.94 194 VAL A C 1
ATOM 1470 O O . VAL A 1 194 ? -2.709 -19.797 3.254 1 98.94 194 VAL A O 1
ATOM 1473 N N . LEU A 1 195 ? -4.832 -19.219 3.24 1 98.88 195 LEU A N 1
ATOM 1474 C CA . LEU A 1 195 ? -5.117 -19.859 1.956 1 98.88 195 LEU A CA 1
ATOM 1475 C C . LEU A 1 195 ? -5.133 -18.812 0.835 1 98.88 195 LEU A C 1
ATOM 1477 O O . LEU A 1 195 ? -6.098 -18.062 0.697 1 98.88 195 LEU A O 1
ATOM 1481 N N . ASP A 1 196 ? -4.055 -18.781 0.081 1 98.81 196 ASP A N 1
ATOM 1482 C CA . ASP A 1 196 ? -3.867 -17.859 -1.037 1 98.81 196 ASP A CA 1
ATOM 1483 C C . ASP A 1 196 ? -4.504 -18.422 -2.312 1 98.81 196 ASP A C 1
ATOM 1485 O O . ASP A 1 196 ? -3.986 -19.359 -2.918 1 98.81 196 ASP A O 1
ATOM 1489 N N . GLU A 1 197 ? -5.582 -17.766 -2.709 1 98.75 197 GLU A N 1
ATOM 1490 C CA . GLU A 1 197 ? -6.375 -18.297 -3.82 1 98.75 197 GLU A CA 1
ATOM 1491 C C . GLU A 1 197 ? -6.383 -17.312 -4.996 1 98.75 197 GLU A C 1
ATOM 1493 O O . GLU A 1 197 ? -7.441 -17.016 -5.547 1 98.75 197 GLU A O 1
ATOM 1498 N N . ALA A 1 198 ? -5.199 -16.938 -5.426 1 98.56 198 ALA A N 1
ATOM 1499 C CA . ALA A 1 198 ? -5.008 -15.945 -6.477 1 98.56 198 ALA A CA 1
ATOM 1500 C C . ALA A 1 198 ? -5.527 -16.453 -7.82 1 98.56 198 ALA A C 1
ATOM 1502 O O . ALA A 1 198 ? -5.816 -15.664 -8.719 1 98.56 198 ALA A O 1
ATOM 1503 N N . TYR A 1 199 ? -5.719 -17.797 -7.98 1 98.69 199 TYR A N 1
ATOM 1504 C CA . TYR A 1 199 ? -5.98 -18.344 -9.305 1 98.69 199 TYR A CA 1
ATOM 1505 C C . TYR A 1 199 ? -7.289 -19.125 -9.328 1 98.69 199 TYR A C 1
ATOM 1507 O O . TYR A 1 199 ? -7.535 -19.922 -10.242 1 98.69 199 TYR A O 1
ATOM 1515 N N . ASP A 1 200 ? -8.117 -18.875 -8.32 1 98.38 200 ASP A N 1
ATOM 1516 C CA . ASP A 1 200 ? -9.359 -19.625 -8.18 1 98.38 200 ASP A CA 1
ATOM 1517 C C . ASP A 1 200 ? -10.25 -19.453 -9.406 1 98.38 200 ASP A C 1
ATOM 1519 O O . ASP A 1 200 ? -10.945 -20.375 -9.82 1 98.38 200 ASP A O 1
ATOM 1523 N N . GLU A 1 201 ? -10.266 -18.281 -10.008 1 98.19 201 GLU A N 1
ATOM 1524 C CA . GLU A 1 201 ? -11.133 -17.969 -11.133 1 98.19 201 GLU A CA 1
ATOM 1525 C C . GLU A 1 201 ? -10.805 -18.828 -12.352 1 98.19 201 GLU A C 1
ATOM 1527 O O . GLU A 1 201 ? -11.602 -18.922 -13.289 1 98.19 201 GLU A O 1
ATOM 1532 N N . TYR A 1 202 ? -9.656 -19.438 -12.328 1 98.56 202 TYR A N 1
ATOM 1533 C CA . TYR A 1 202 ? -9.227 -20.219 -13.477 1 98.56 202 TYR A CA 1
ATOM 1534 C C . TYR A 1 202 ? -9.57 -21.688 -13.289 1 98.56 202 TYR A C 1
ATOM 1536 O O . TYR A 1 202 ? -9.305 -22.516 -14.164 1 98.56 202 TYR A O 1
ATOM 1544 N N . LEU A 1 203 ? -10.188 -22.062 -12.188 1 98.5 203 LEU A N 1
ATOM 1545 C CA . LEU A 1 203 ? -10.578 -23.438 -11.914 1 98.5 203 LEU A CA 1
ATOM 1546 C C . LEU A 1 203 ? -11.93 -23.75 -12.547 1 98.5 203 LEU A C 1
ATOM 1548 O O . LEU A 1 203 ? -12.812 -22.891 -12.594 1 98.5 203 LEU A O 1
ATOM 1552 N N . ALA A 1 204 ? -12.047 -25 -12.961 1 97.31 204 ALA A N 1
ATOM 1553 C CA . ALA A 1 204 ? -13.352 -25.5 -13.367 1 97.31 204 ALA A CA 1
ATOM 1554 C C . ALA A 1 204 ? -14.344 -25.469 -12.203 1 97.31 204 ALA A C 1
ATOM 1556 O O . ALA A 1 204 ? -13.938 -25.5 -11.039 1 97.31 204 ALA A O 1
ATOM 1557 N N . ALA A 1 205 ? -15.586 -25.438 -12.531 1 96 205 ALA A N 1
ATOM 1558 C CA . ALA A 1 205 ? -16.656 -25.281 -11.539 1 96 205 ALA A CA 1
ATOM 1559 C C . ALA A 1 205 ? -16.531 -26.312 -10.43 1 96 205 ALA A C 1
ATOM 1561 O O . ALA A 1 205 ? -16.703 -26 -9.25 1 96 205 ALA A O 1
ATOM 1562 N N . GLU A 1 206 ? -16.219 -27.531 -10.773 1 96.5 206 GLU A N 1
ATOM 1563 C CA . GLU A 1 206 ? -16.188 -28.625 -9.812 1 96.5 206 GLU A CA 1
ATOM 1564 C C . GLU A 1 206 ? -14.961 -28.516 -8.906 1 96.5 206 GLU A C 1
ATOM 1566 O O . GLU A 1 206 ? -14.914 -29.141 -7.84 1 96.5 206 GLU A O 1
ATOM 1571 N N . LEU A 1 207 ? -13.977 -27.719 -9.32 1 97.88 207 LEU A N 1
ATOM 1572 C CA . LEU A 1 207 ? -12.719 -27.609 -8.586 1 97.88 207 LEU A CA 1
ATOM 1573 C C . LEU A 1 207 ? -12.648 -26.297 -7.809 1 97.88 207 LEU A C 1
ATOM 1575 O O . LEU A 1 207 ? -11.727 -26.078 -7.023 1 97.88 207 LEU A O 1
ATOM 1579 N N . LYS A 1 208 ? -13.609 -25.422 -7.984 1 97.44 208 LYS A N 1
ATOM 1580 C CA . LYS A 1 208 ? -13.609 -24.125 -7.336 1 97.44 208 LYS A CA 1
ATOM 1581 C C . LYS A 1 208 ? -13.555 -24.266 -5.816 1 97.44 208 LYS A C 1
ATOM 1583 O O . LYS A 1 208 ? -14.141 -25.188 -5.254 1 97.44 208 LYS A O 1
ATOM 1588 N N . SER A 1 209 ? -12.914 -23.312 -5.227 1 97.31 209 SER A N 1
ATOM 1589 C CA . SER A 1 209 ? -12.727 -23.312 -3.779 1 97.31 209 SER A CA 1
ATOM 1590 C C . SER A 1 209 ? -14.062 -23.203 -3.049 1 97.31 209 SER A C 1
ATOM 1592 O O . SER A 1 209 ? -14.984 -22.531 -3.521 1 97.31 209 SER A O 1
ATOM 1594 N N . GLU A 1 210 ? -14.148 -23.844 -1.885 1 97.44 210 GLU A N 1
ATOM 1595 C CA . GLU A 1 210 ? -15.273 -23.75 -0.96 1 97.44 210 GLU A CA 1
ATOM 1596 C C . GLU A 1 210 ? -14.844 -23.109 0.359 1 97.44 210 GLU A C 1
ATOM 1598 O O . GLU A 1 210 ? -15.555 -23.203 1.359 1 97.44 210 GLU A O 1
ATOM 1603 N N . ALA A 1 211 ? -13.75 -22.469 0.322 1 97.94 211 ALA A N 1
ATOM 1604 C CA . ALA A 1 211 ? -13.094 -22.047 1.56 1 97.94 211 ALA A CA 1
ATOM 1605 C C . ALA A 1 211 ? -13.93 -21 2.299 1 97.94 211 ALA A C 1
ATOM 1607 O O . ALA A 1 211 ? -13.922 -20.953 3.531 1 97.94 211 ALA A O 1
ATOM 1608 N N . PHE A 1 212 ? -14.641 -20.109 1.59 1 98.25 212 PHE A N 1
ATOM 1609 C CA . PHE A 1 212 ? -15.477 -19.125 2.25 1 98.25 212 PHE A CA 1
ATOM 1610 C C . PHE A 1 212 ? -16.484 -19.781 3.182 1 98.25 212 PHE A C 1
ATOM 1612 O O . PHE A 1 212 ? -16.734 -19.281 4.277 1 98.25 212 PHE A O 1
ATOM 1619 N N . SER A 1 213 ? -17 -20.922 2.748 1 97.5 213 SER A N 1
ATOM 1620 C CA . SER A 1 213 ? -17.984 -21.625 3.566 1 97.5 213 SER A CA 1
ATOM 1621 C C . SER A 1 213 ? -17.328 -22.25 4.789 1 97.5 213 SER A C 1
ATOM 1623 O O . SER A 1 213 ? -18.016 -22.531 5.785 1 97.5 213 SER A O 1
ATOM 1625 N N . TRP A 1 214 ? -16.031 -22.531 4.734 1 98.19 214 TRP A N 1
ATOM 1626 C CA . TRP A 1 214 ? -15.312 -23.188 5.828 1 98.19 214 TRP A CA 1
ATOM 1627 C C . TRP A 1 214 ? -15.102 -22.219 6.992 1 98.19 214 TRP A C 1
ATOM 1629 O O . TRP A 1 214 ? -14.766 -22.641 8.102 1 98.19 214 TRP A O 1
ATOM 1639 N N . LEU A 1 215 ? -15.344 -20.906 6.754 1 97.19 215 LEU A N 1
ATOM 1640 C CA . LEU A 1 215 ? -15.141 -19.906 7.797 1 97.19 215 LEU A CA 1
ATOM 1641 C C . LEU A 1 215 ? -16.125 -20.094 8.938 1 97.19 215 LEU A C 1
ATOM 1643 O O . LEU A 1 215 ? -15.898 -19.625 10.055 1 97.19 215 LEU A O 1
ATOM 1647 N N . ALA A 1 216 ? -17.203 -20.734 8.703 1 96.12 216 ALA A N 1
ATOM 1648 C CA . ALA A 1 216 ? -18.172 -21.047 9.75 1 96.12 216 ALA A CA 1
ATOM 1649 C C . ALA A 1 216 ? -17.609 -22.078 10.727 1 96.12 216 ALA A C 1
ATOM 1651 O O . ALA A 1 216 ? -18.031 -22.125 11.891 1 96.12 216 ALA A O 1
ATOM 1652 N N . GLU A 1 217 ? -16.656 -22.859 10.273 1 96 217 GLU A N 1
ATOM 1653 C CA . GLU A 1 217 ? -16.109 -23.953 11.062 1 96 217 GLU A CA 1
ATOM 1654 C C . GLU A 1 217 ? -14.719 -23.625 11.586 1 96 217 GLU A C 1
ATOM 1656 O O . GLU A 1 217 ? -14.344 -24.047 12.688 1 96 217 GLU A O 1
ATOM 1661 N N . PHE A 1 218 ? -13.977 -22.922 10.82 1 97.31 218 PHE A N 1
ATOM 1662 C CA . PHE A 1 218 ? -12.578 -22.641 11.141 1 97.31 218 PHE A CA 1
ATOM 1663 C C . PHE A 1 218 ? -12.359 -21.156 11.359 1 97.31 218 PHE A C 1
ATOM 1665 O O . PHE A 1 218 ? -12.25 -20.391 10.398 1 97.31 218 PHE A O 1
ATOM 1672 N N . ASP A 1 219 ? -12.133 -20.719 12.57 1 96.06 219 ASP A N 1
ATOM 1673 C CA . ASP A 1 219 ? -11.969 -19.297 12.883 1 96.06 219 ASP A CA 1
ATOM 1674 C C . ASP A 1 219 ? -10.523 -18.859 12.672 1 96.06 219 ASP A C 1
ATOM 1676 O O . ASP A 1 219 ? -10.211 -17.672 12.766 1 96.06 219 ASP A O 1
ATOM 1680 N N . ASN A 1 220 ? -9.625 -19.828 12.375 1 98 220 ASN A N 1
ATOM 1681 C CA . ASN A 1 220 ? -8.219 -19.531 12.125 1 98 220 ASN A CA 1
ATOM 1682 C C . ASN A 1 220 ? -7.867 -19.656 10.648 1 98 220 ASN A C 1
ATOM 1684 O O . ASN A 1 220 ? -6.77 -20.094 10.305 1 98 220 ASN A O 1
ATOM 1688 N N . LEU A 1 221 ? -8.797 -19.359 9.789 1 98.69 221 LEU A N 1
ATOM 1689 C CA . LEU A 1 221 ? -8.617 -19.406 8.336 1 98.69 221 LEU A CA 1
ATOM 1690 C C . LEU A 1 221 ? -8.688 -18.016 7.73 1 98.69 221 LEU A C 1
ATOM 1692 O O . LEU A 1 221 ? -9.578 -17.234 8.07 1 98.69 221 LEU A O 1
ATOM 1696 N N . LEU A 1 222 ? -7.715 -17.641 6.957 1 98.88 222 LEU A N 1
ATOM 1697 C CA . LEU A 1 222 ? -7.703 -16.438 6.129 1 98.88 222 LEU A CA 1
ATOM 1698 C C . LEU A 1 222 ? -7.598 -16.797 4.648 1 98.88 222 LEU A C 1
ATOM 1700 O O . LEU A 1 222 ? -6.668 -17.5 4.246 1 98.88 222 LEU A O 1
ATOM 1704 N N . ILE A 1 223 ? -8.547 -16.375 3.85 1 98.94 223 ILE A N 1
ATOM 1705 C CA . ILE A 1 223 ? -8.531 -16.578 2.406 1 98.94 223 ILE A CA 1
ATOM 1706 C C . ILE A 1 223 ? -8.156 -15.281 1.701 1 98.94 223 ILE A C 1
ATOM 1708 O O . ILE A 1 223 ? -8.758 -14.234 1.953 1 98.94 223 ILE A O 1
ATOM 1712 N N . SER A 1 224 ? -7.152 -15.297 0.899 1 98.81 224 SER A N 1
ATOM 1713 C CA . SER A 1 224 ? -6.73 -14.117 0.146 1 98.81 224 SER A CA 1
ATOM 1714 C C . SER A 1 224 ? -7.113 -14.242 -1.326 1 98.81 224 SER A C 1
ATOM 1716 O O . SER A 1 224 ? -6.867 -15.273 -1.953 1 98.81 224 SER A O 1
ATOM 1718 N N . ARG A 1 225 ? -7.707 -13.219 -1.879 1 98.69 225 ARG A N 1
ATOM 1719 C CA . ARG A 1 225 ? -8.109 -13.102 -3.277 1 98.69 225 ARG A CA 1
ATOM 1720 C C . ARG A 1 225 ? -7.512 -11.859 -3.918 1 98.69 225 ARG A C 1
ATOM 1722 O O . ARG A 1 225 ? -7.27 -10.859 -3.238 1 98.69 225 ARG A O 1
ATOM 1729 N N . THR A 1 226 ? -7.25 -11.945 -5.203 1 98.62 226 THR A N 1
ATOM 1730 C CA . THR A 1 226 ? -6.684 -10.82 -5.934 1 98.62 226 THR A CA 1
ATOM 1731 C C . THR A 1 226 ? -7.543 -10.477 -7.148 1 98.62 226 THR A C 1
ATOM 1733 O O . THR A 1 226 ? -8.273 -11.328 -7.656 1 98.62 226 THR A O 1
ATOM 1736 N N . LEU A 1 227 ? -7.461 -9.273 -7.566 1 98.81 227 LEU A N 1
ATOM 1737 C CA . LEU A 1 227 ? -8.102 -8.891 -8.82 1 98.81 227 LEU A CA 1
ATOM 1738 C C . LEU A 1 227 ? -7.062 -8.594 -9.891 1 98.81 227 LEU A C 1
ATOM 1740 O O . LEU A 1 227 ? -7.379 -7.98 -10.914 1 98.81 227 LEU A O 1
ATOM 1744 N N . SER A 1 228 ? -5.848 -9.016 -9.672 1 98.38 228 SER A N 1
ATOM 1745 C CA . SER A 1 228 ? -4.723 -8.719 -10.555 1 98.38 228 SER A CA 1
ATOM 1746 C C . SER A 1 228 ? -4.637 -9.719 -11.703 1 98.38 228 SER A C 1
ATOM 1748 O O . SER A 1 228 ? -3.979 -9.453 -12.711 1 98.38 228 SER A O 1
ATOM 1750 N N . LYS A 1 229 ? -5.285 -10.906 -11.531 1 98.44 229 LYS A N 1
ATOM 1751 C CA . LYS A 1 229 ? -5.137 -11.992 -12.5 1 98.44 229 LYS A CA 1
ATOM 1752 C C . LYS A 1 229 ? -6.352 -12.07 -13.422 1 98.44 229 LYS A C 1
ATOM 1754 O O . LYS A 1 229 ? -6.547 -11.195 -14.273 1 98.44 229 LYS A O 1
ATOM 1759 N N . ALA A 1 230 ? -7.312 -12.844 -13.062 1 98.69 230 ALA A N 1
ATOM 1760 C CA . ALA A 1 230 ? -8.469 -13.078 -13.93 1 98.69 230 ALA A CA 1
ATOM 1761 C C . ALA A 1 230 ? -9.242 -11.789 -14.18 1 98.69 230 ALA A C 1
ATOM 1763 O O . ALA A 1 230 ? -9.836 -11.617 -15.25 1 98.69 230 ALA A O 1
ATOM 1764 N N . TYR A 1 231 ? -9.18 -10.852 -13.266 1 98.75 231 TYR A N 1
ATOM 1765 C CA . TYR A 1 231 ? -9.992 -9.641 -13.359 1 98.75 231 TYR A CA 1
ATOM 1766 C C . TYR A 1 231 ? -9.242 -8.539 -14.094 1 98.75 231 TYR A C 1
ATOM 1768 O O . TYR A 1 231 ? -9.82 -7.504 -14.438 1 98.75 231 TYR A O 1
ATOM 1776 N N . GLY A 1 232 ? -7.949 -8.695 -14.297 1 98.69 232 GLY A N 1
ATOM 1777 C CA . GLY A 1 232 ? -7.191 -7.812 -15.164 1 98.69 232 GLY A CA 1
ATOM 1778 C C . GLY A 1 232 ? -6.859 -6.48 -14.523 1 98.69 232 GLY A C 1
ATOM 1779 O O . GLY A 1 232 ? -6.68 -5.477 -15.219 1 98.69 232 GLY A O 1
ATOM 1780 N N . LEU A 1 233 ? -6.742 -6.426 -13.211 1 98.81 233 LEU A N 1
ATOM 1781 C CA . LEU A 1 233 ? -6.543 -5.141 -12.555 1 98.81 233 LEU A CA 1
ATOM 1782 C C . LEU A 1 233 ? -5.16 -5.07 -11.914 1 98.81 233 LEU A C 1
ATOM 1784 O O . LEU A 1 233 ? -4.988 -4.422 -10.875 1 98.81 233 LEU A O 1
ATOM 1788 N N . ALA A 1 234 ? -4.148 -5.766 -12.508 1 98.56 234 ALA A N 1
ATOM 1789 C CA . ALA A 1 234 ? -2.816 -5.863 -11.922 1 98.56 234 ALA A CA 1
ATOM 1790 C C . ALA A 1 234 ? -2.225 -4.48 -11.672 1 98.56 234 ALA A C 1
ATOM 1792 O O . ALA A 1 234 ? -1.598 -4.246 -10.633 1 98.56 234 ALA A O 1
ATOM 1793 N N . GLY A 1 235 ? -2.447 -3.557 -12.539 1 98.5 235 GLY A N 1
ATOM 1794 C CA . GLY A 1 235 ? -1.829 -2.242 -12.461 1 98.5 235 GLY A CA 1
ATOM 1795 C C . GLY A 1 235 ? -2.436 -1.359 -11.391 1 98.5 235 GLY A C 1
ATOM 1796 O O . GLY A 1 235 ? -1.868 -0.323 -11.039 1 98.5 235 GLY A O 1
ATOM 1797 N N . LEU A 1 236 ? -3.57 -1.712 -10.836 1 98.81 236 LEU A N 1
ATOM 1798 C CA . LEU A 1 236 ? -4.281 -0.866 -9.883 1 98.81 236 LEU A CA 1
ATOM 1799 C C . LEU A 1 236 ? -3.994 -1.299 -8.445 1 98.81 236 LEU A C 1
ATOM 1801 O O . LEU A 1 236 ? -4.16 -0.512 -7.512 1 98.81 236 LEU A O 1
ATOM 1805 N N . ARG A 1 237 ? -3.633 -2.559 -8.289 1 98.44 237 ARG A N 1
ATOM 1806 C CA . ARG A 1 237 ? -3.252 -3.111 -6.996 1 98.44 237 ARG A CA 1
ATOM 1807 C C . ARG A 1 237 ? -4.449 -3.168 -6.051 1 98.44 237 ARG A C 1
ATOM 1809 O O . ARG A 1 237 ? -4.559 -2.352 -5.133 1 98.44 237 ARG A O 1
ATOM 1816 N N . VAL A 1 238 ? -5.254 -4.184 -6.148 1 98.81 238 VAL A N 1
ATOM 1817 C CA . VAL A 1 238 ? -6.375 -4.363 -5.234 1 98.81 238 VAL A CA 1
ATOM 1818 C C . VAL A 1 238 ? -6.633 -5.855 -5.023 1 98.81 238 VAL A C 1
ATOM 1820 O O . VAL A 1 238 ? -6.547 -6.645 -5.965 1 98.81 238 VAL A O 1
ATOM 1823 N N . GLY A 1 239 ? -6.766 -6.25 -3.855 1 98.69 239 GLY A N 1
ATOM 1824 C CA . GLY A 1 239 ? -7.152 -7.57 -3.387 1 98.69 239 GLY A CA 1
ATOM 1825 C C . GLY A 1 239 ? -7.906 -7.535 -2.07 1 98.69 239 GLY A C 1
ATOM 1826 O O . GLY A 1 239 ? -8.164 -6.461 -1.521 1 98.69 239 GLY A O 1
ATOM 1827 N N . PHE A 1 240 ? -8.352 -8.688 -1.611 1 98.81 240 PHE A N 1
ATOM 1828 C CA . PHE A 1 240 ? -9.055 -8.703 -0.334 1 98.81 240 PHE A CA 1
ATOM 1829 C C . PHE A 1 240 ? -8.844 -10.031 0.387 1 98.81 240 PHE A C 1
ATOM 1831 O O . PHE A 1 240 ? -8.531 -11.039 -0.244 1 98.81 240 PHE A O 1
ATOM 1838 N N . GLY A 1 241 ? -8.859 -9.953 1.653 1 98.81 241 GLY A N 1
ATOM 1839 C CA . GLY A 1 241 ? -8.859 -11.109 2.539 1 98.81 241 GLY A CA 1
ATOM 1840 C C . GLY A 1 241 ? -10.203 -11.344 3.211 1 98.81 241 GLY A C 1
ATOM 1841 O O . GLY A 1 241 ? -10.922 -10.391 3.523 1 98.81 241 GLY A O 1
ATOM 1842 N N . VAL A 1 242 ? -10.57 -12.57 3.371 1 98.88 242 VAL A N 1
ATOM 1843 C CA . VAL A 1 242 ? -11.773 -12.984 4.086 1 98.88 242 VAL A CA 1
ATOM 1844 C C . VAL A 1 242 ? -11.398 -13.898 5.246 1 98.88 242 VAL A C 1
ATOM 1846 O O . VAL A 1 242 ? -10.703 -14.898 5.055 1 98.88 242 VAL A O 1
ATOM 1849 N N . THR A 1 243 ? -11.844 -13.578 6.414 1 98.75 243 THR A N 1
ATOM 1850 C CA . THR A 1 243 ? -11.461 -14.32 7.613 1 98.75 243 THR A CA 1
ATOM 1851 C C . THR A 1 243 ? -12.484 -14.102 8.727 1 98.75 243 THR A C 1
ATOM 1853 O O . THR A 1 243 ? -13.547 -13.516 8.5 1 98.75 243 THR A O 1
ATOM 1856 N N . SER A 1 244 ? -12.227 -14.688 9.93 1 97.81 244 SER A N 1
ATOM 1857 C CA . SER A 1 244 ? -13.094 -14.445 11.078 1 97.81 244 SER A CA 1
ATOM 1858 C C . SER A 1 244 ? -13.039 -12.984 11.516 1 97.81 244 SER A C 1
ATOM 1860 O O . SER A 1 244 ? -12.031 -12.305 11.312 1 97.81 244 SER A O 1
ATOM 1862 N N . PRO A 1 245 ? -14.125 -12.438 12.109 1 97.38 245 PRO A N 1
ATOM 1863 C CA . PRO A 1 245 ? -14.18 -11.031 12.5 1 97.38 245 PRO A CA 1
ATOM 1864 C C . PRO A 1 245 ? -13.023 -10.617 13.398 1 97.38 245 PRO A C 1
ATOM 1866 O O . PRO A 1 245 ? -12.461 -9.531 13.242 1 97.38 245 PRO A O 1
ATOM 1869 N N . GLY A 1 246 ? -12.68 -11.469 14.328 1 96.44 246 GLY A N 1
ATOM 1870 C CA . GLY A 1 246 ? -11.578 -11.148 15.227 1 96.44 246 GLY A CA 1
ATOM 1871 C C . GLY A 1 246 ? -10.258 -10.961 14.5 1 96.44 246 GLY A C 1
ATOM 1872 O O . GLY A 1 246 ? -9.523 -10.016 14.789 1 96.44 246 GLY A O 1
ATOM 1873 N N . VAL A 1 247 ? -9.938 -11.891 13.578 1 97.56 247 VAL A N 1
ATOM 1874 C CA . VAL A 1 247 ? -8.703 -11.805 12.805 1 97.56 247 VAL A CA 1
ATOM 1875 C C . VAL A 1 247 ? -8.742 -10.586 11.883 1 97.56 247 VAL A C 1
ATOM 1877 O O . VAL A 1 247 ? -7.762 -9.859 11.766 1 97.56 247 VAL A O 1
ATOM 1880 N N . ALA A 1 248 ? -9.898 -10.391 11.273 1 97.94 248 ALA A N 1
ATOM 1881 C CA . ALA A 1 248 ? -10.062 -9.234 10.406 1 97.94 248 ALA A CA 1
ATOM 1882 C C . ALA A 1 248 ? -9.828 -7.934 11.18 1 97.94 248 ALA A C 1
ATOM 1884 O O . ALA A 1 248 ? -9.195 -7.008 10.672 1 97.94 248 ALA A O 1
ATOM 1885 N N . ASP A 1 249 ? -10.352 -7.879 12.344 1 96.88 249 ASP A N 1
ATOM 1886 C CA . ASP A 1 249 ? -10.18 -6.699 13.188 1 96.88 249 ASP A CA 1
ATOM 1887 C C . ASP A 1 249 ? -8.695 -6.426 13.453 1 96.88 249 ASP A C 1
ATOM 1889 O O . ASP A 1 249 ? -8.242 -5.289 13.32 1 96.88 249 ASP A O 1
ATOM 1893 N N . LEU A 1 250 ? -7.934 -7.438 13.797 1 96.81 250 LEU A N 1
ATOM 1894 C CA . LEU A 1 250 ? -6.508 -7.297 14.07 1 96.81 250 LEU A CA 1
ATOM 1895 C C . LEU A 1 250 ? -5.766 -6.801 12.828 1 96.81 250 LEU A C 1
ATOM 1897 O O . LEU A 1 250 ? -4.93 -5.898 12.922 1 96.81 250 LEU A O 1
ATOM 1901 N N . MET A 1 251 ? -6.137 -7.43 11.711 1 97.56 251 MET A N 1
ATOM 1902 C CA . MET A 1 251 ? -5.469 -7.051 10.477 1 97.56 251 MET A CA 1
ATOM 1903 C C . MET A 1 251 ? -5.793 -5.605 10.102 1 97.56 251 MET A C 1
ATOM 1905 O O . MET A 1 251 ? -4.926 -4.879 9.609 1 97.56 251 MET A O 1
ATOM 1909 N N . ASN A 1 252 ? -6.984 -5.164 10.359 1 96.38 252 ASN A N 1
ATOM 1910 C CA . ASN A 1 252 ? -7.395 -3.801 10.039 1 96.38 252 ASN A CA 1
ATOM 1911 C C . ASN A 1 252 ? -6.762 -2.787 10.984 1 96.38 252 ASN A C 1
ATOM 1913 O O . ASN A 1 252 ? -6.641 -1.607 10.656 1 96.38 252 ASN A O 1
ATOM 1917 N N . ARG A 1 253 ? -6.359 -3.203 12.148 1 94.12 253 ARG A N 1
ATOM 1918 C CA . ARG A 1 253 ? -5.633 -2.332 13.062 1 94.12 253 ARG A CA 1
ATOM 1919 C C . ARG A 1 253 ? -4.234 -2.025 12.539 1 94.12 253 ARG A C 1
ATOM 1921 O O . ARG A 1 253 ? -3.717 -0.926 12.734 1 94.12 253 ARG A O 1
ATOM 1928 N N . VAL A 1 254 ? -3.695 -2.982 11.805 1 93.94 254 VAL A N 1
ATOM 1929 C CA . VAL A 1 254 ? -2.34 -2.854 11.273 1 93.94 254 VAL A CA 1
ATOM 1930 C C . VAL A 1 254 ? -2.379 -2.154 9.922 1 93.94 254 VAL A C 1
ATOM 1932 O O . VAL A 1 254 ? -1.42 -1.482 9.531 1 93.94 254 VAL A O 1
ATOM 1935 N N . ARG A 1 255 ? -3.438 -2.254 9.266 1 95.56 255 ARG A N 1
ATOM 1936 C CA . ARG A 1 255 ? -3.615 -1.739 7.91 1 95.56 255 ARG A CA 1
ATOM 1937 C C . ARG A 1 255 ? -3.512 -0.218 7.883 1 95.56 255 ARG A C 1
ATOM 1939 O O . ARG A 1 255 ? -4.059 0.461 8.758 1 95.56 255 ARG A O 1
ATOM 1946 N N . GLN A 1 256 ? -2.781 0.311 6.898 1 93.75 256 GLN A N 1
ATOM 1947 C CA . GLN A 1 256 ? -2.672 1.756 6.727 1 93.75 256 GLN A CA 1
ATOM 1948 C C . GLN A 1 256 ? -4 2.357 6.277 1 93.75 256 GLN A C 1
ATOM 1950 O O . GLN A 1 256 ? -4.73 1.746 5.496 1 93.75 256 GLN A O 1
ATOM 1955 N N . PRO A 1 257 ? -4.199 3.607 6.711 1 91.31 257 PRO A N 1
ATOM 1956 C CA . PRO A 1 257 ? -5.352 4.301 6.133 1 91.31 257 PRO A CA 1
ATOM 1957 C C . PRO A 1 257 ? -5.203 4.539 4.633 1 91.31 257 PRO A C 1
ATOM 1959 O O . PRO A 1 257 ? -4.105 4.832 4.152 1 91.31 257 PRO A O 1
ATOM 1962 N N . PHE A 1 258 ? -6.238 4.332 3.879 1 95.56 258 PHE A N 1
ATOM 1963 C CA . PHE A 1 258 ? -6.32 4.652 2.457 1 95.56 258 PHE A CA 1
ATOM 1964 C C . PHE A 1 258 ? -5.355 3.789 1.652 1 95.56 258 PHE A C 1
ATOM 1966 O O . PHE A 1 258 ? -4.738 4.266 0.696 1 95.56 258 PHE A O 1
ATOM 1973 N N . ASN A 1 259 ? -5.199 2.557 2.088 1 97.31 259 ASN A N 1
ATOM 1974 C CA . ASN A 1 259 ? -4.199 1.719 1.433 1 97.31 259 ASN A CA 1
ATOM 1975 C C . ASN A 1 259 ? -4.66 1.282 0.044 1 97.31 259 ASN A C 1
ATOM 1977 O O . ASN A 1 259 ? -3.852 0.819 -0.764 1 97.31 259 ASN A O 1
ATOM 1981 N N . VAL A 1 260 ? -5.945 1.391 -0.271 1 98.5 260 VAL A N 1
ATOM 1982 C CA . VAL A 1 260 ? -6.449 1.038 -1.595 1 98.5 260 VAL A CA 1
ATOM 1983 C C . VAL A 1 260 ? -6.918 2.297 -2.32 1 98.5 260 VAL A C 1
ATOM 1985 O O . VAL A 1 260 ? -7.832 2.982 -1.859 1 98.5 260 VAL A O 1
ATOM 1988 N N . ASN A 1 261 ? -6.332 2.588 -3.451 1 98.69 261 ASN A N 1
ATOM 1989 C CA . ASN A 1 261 ? -6.594 3.84 -4.152 1 98.69 261 ASN A CA 1
ATOM 1990 C C . ASN A 1 261 ? -8.008 3.877 -4.719 1 98.69 261 ASN A C 1
ATOM 1992 O O . ASN A 1 261 ? -8.656 2.838 -4.848 1 98.69 261 ASN A O 1
ATOM 1996 N N . SER A 1 262 ? -8.484 5.047 -5.082 1 98.5 262 SER A N 1
ATOM 1997 C CA . SER A 1 262 ? -9.875 5.273 -5.457 1 98.5 262 SER A CA 1
ATOM 1998 C C . SER A 1 262 ? -10.211 4.586 -6.773 1 98.5 262 SER A C 1
ATOM 2000 O O . SER A 1 262 ? -11.312 4.059 -6.941 1 98.5 262 SER A O 1
ATOM 2002 N N . VAL A 1 263 ? -9.266 4.605 -7.734 1 98.81 263 VAL A N 1
ATOM 2003 C CA . VAL A 1 263 ? -9.508 3.998 -9.039 1 98.81 263 VAL A CA 1
ATOM 2004 C C . VAL A 1 263 ? -9.648 2.484 -8.891 1 98.81 263 VAL A C 1
ATOM 2006 O O . VAL A 1 263 ? -10.516 1.871 -9.516 1 98.81 263 VAL A O 1
ATOM 2009 N N . ALA A 1 264 ? -8.82 1.929 -8.07 1 98.88 264 ALA A N 1
ATOM 2010 C CA . ALA A 1 264 ? -8.852 0.49 -7.816 1 98.88 264 ALA A CA 1
ATOM 2011 C C . ALA A 1 264 ? -10.195 0.073 -7.215 1 98.88 264 ALA A C 1
ATOM 2013 O O . ALA A 1 264 ? -10.766 -0.947 -7.605 1 98.88 264 ALA A O 1
ATOM 2014 N N . GLN A 1 265 ? -10.664 0.822 -6.219 1 98.75 265 GLN A N 1
ATOM 2015 C CA . GLN A 1 265 ? -11.922 0.486 -5.574 1 98.75 265 GLN A CA 1
ATOM 2016 C C . GLN A 1 265 ? -13.078 0.503 -6.578 1 98.75 265 GLN A C 1
ATOM 2018 O O . GLN A 1 265 ? -13.883 -0.43 -6.625 1 98.75 265 GLN A O 1
ATOM 2023 N N . ALA A 1 266 ? -13.133 1.558 -7.395 1 98.75 266 ALA A N 1
ATOM 2024 C CA . ALA A 1 266 ? -14.188 1.679 -8.391 1 98.75 266 ALA A CA 1
ATOM 2025 C C . ALA A 1 266 ? -14.102 0.56 -9.43 1 98.75 266 ALA A C 1
ATOM 2027 O O . ALA A 1 266 ? -15.109 -0.068 -9.766 1 98.75 266 ALA A O 1
ATOM 2028 N N . ALA A 1 267 ? -12.914 0.314 -9.898 1 98.88 267 ALA A N 1
ATOM 2029 C CA . ALA A 1 267 ? -12.695 -0.725 -10.906 1 98.88 267 ALA A CA 1
ATOM 2030 C C . ALA A 1 267 ? -13.055 -2.102 -10.352 1 98.88 267 ALA A C 1
ATOM 2032 O O . ALA A 1 267 ? -13.625 -2.932 -11.07 1 98.88 267 ALA A O 1
ATOM 2033 N N . ALA A 1 268 ? -12.672 -2.332 -9.141 1 98.94 268 ALA A N 1
ATOM 2034 C CA . ALA A 1 268 ? -12.898 -3.631 -8.516 1 98.94 268 ALA A CA 1
ATOM 2035 C C . ALA A 1 268 ? -14.391 -3.945 -8.445 1 98.94 268 ALA A C 1
ATOM 2037 O O . ALA A 1 268 ? -14.812 -5.07 -8.727 1 98.94 268 ALA A O 1
ATOM 2038 N N . VAL A 1 269 ? -15.203 -2.957 -8.062 1 98.88 269 VAL A N 1
ATOM 2039 C CA . VAL A 1 269 ? -16.656 -3.154 -7.984 1 98.88 269 VAL A CA 1
ATOM 2040 C C . VAL A 1 269 ? -17.188 -3.602 -9.344 1 98.88 269 VAL A C 1
ATOM 2042 O O . VAL A 1 269 ? -17.875 -4.613 -9.445 1 98.88 269 VAL A O 1
ATOM 2045 N N . ALA A 1 270 ? -16.812 -2.871 -10.391 1 98.88 270 ALA A N 1
ATOM 2046 C CA . ALA A 1 270 ? -17.281 -3.162 -11.734 1 98.88 270 ALA A CA 1
ATOM 2047 C C . ALA A 1 270 ? -16.75 -4.504 -12.227 1 98.88 270 ALA A C 1
ATOM 2049 O O . ALA A 1 270 ? -17.484 -5.27 -12.867 1 98.88 270 ALA A O 1
ATOM 2050 N N . ALA A 1 271 ? -15.523 -4.793 -11.953 1 98.88 271 ALA A N 1
ATOM 2051 C CA . ALA A 1 271 ? -14.906 -6.035 -12.398 1 98.88 271 ALA A CA 1
ATOM 2052 C C . ALA A 1 271 ? -15.57 -7.246 -11.75 1 98.88 271 ALA A C 1
ATOM 2054 O O . ALA A 1 271 ? -15.836 -8.25 -12.414 1 98.88 271 ALA A O 1
ATOM 2055 N N . LEU A 1 272 ? -15.812 -7.145 -10.438 1 98.75 272 LEU A N 1
ATOM 2056 C CA . LEU A 1 272 ? -16.422 -8.234 -9.695 1 98.75 272 LEU A CA 1
ATOM 2057 C C . LEU A 1 272 ? -17.828 -8.523 -10.195 1 98.75 272 LEU A C 1
ATOM 2059 O O . LEU A 1 272 ? -18.328 -9.648 -10.094 1 98.75 272 LEU A O 1
ATOM 2063 N N . GLU A 1 273 ? -18.469 -7.551 -10.773 1 98.19 273 GLU A N 1
ATOM 2064 C CA . GLU A 1 273 ? -19.828 -7.699 -11.266 1 98.19 273 GLU A CA 1
ATOM 2065 C C . GLU A 1 273 ? -19.844 -8.164 -12.719 1 98.19 273 GLU A C 1
ATOM 2067 O O . GLU A 1 273 ? -20.891 -8.516 -13.25 1 98.19 273 GLU A O 1
ATOM 2072 N N . ASP A 1 274 ? -18.719 -8.227 -13.383 1 98.56 274 ASP A N 1
ATOM 2073 C CA . ASP A 1 274 ? -18.641 -8.617 -14.789 1 98.56 274 ASP A CA 1
ATOM 2074 C C . ASP A 1 274 ? -18.266 -10.094 -14.93 1 98.56 274 ASP A C 1
ATOM 2076 O O . ASP A 1 274 ? -17.203 -10.422 -15.445 1 98.56 274 ASP A O 1
ATOM 2080 N N . ASP A 1 275 ? -19.188 -10.938 -14.656 1 97.94 275 ASP A N 1
ATOM 2081 C CA . ASP A 1 275 ? -18.953 -12.375 -14.711 1 97.94 275 ASP A CA 1
ATOM 2082 C C . ASP A 1 275 ? -18.641 -12.836 -16.125 1 97.94 275 ASP A C 1
ATOM 2084 O O . ASP A 1 275 ? -17.875 -13.781 -16.328 1 97.94 275 ASP A O 1
ATOM 2088 N N . GLU A 1 276 ? -19.188 -12.18 -17.078 1 98.44 276 GLU A N 1
ATOM 2089 C CA . GLU A 1 276 ? -18.938 -12.531 -18.484 1 98.44 276 GLU A CA 1
ATOM 2090 C C . GLU A 1 276 ? -17.453 -12.391 -18.828 1 98.44 276 GLU A C 1
ATOM 2092 O O . GLU A 1 276 ? -16.891 -13.25 -19.5 1 98.44 276 GLU A O 1
ATOM 2097 N N . PHE A 1 277 ? -16.891 -11.32 -18.391 1 98.75 277 PHE A N 1
ATOM 2098 C CA . PHE A 1 277 ? -15.469 -11.102 -18.656 1 98.75 277 PHE A CA 1
ATOM 2099 C C . PHE A 1 277 ? -14.625 -12.211 -18.031 1 98.75 277 PHE A C 1
ATOM 2101 O O . PHE A 1 277 ? -13.672 -12.695 -18.641 1 98.75 277 PHE A O 1
ATOM 2108 N N . VAL A 1 278 ? -14.953 -12.609 -16.812 1 98.44 278 VAL A N 1
ATOM 2109 C CA . VAL A 1 278 ? -14.219 -13.648 -16.109 1 98.44 278 VAL A CA 1
ATOM 2110 C C . VAL A 1 278 ? -14.367 -14.977 -16.844 1 98.44 278 VAL A C 1
ATOM 2112 O O . VAL A 1 278 ? -13.406 -15.734 -16.969 1 98.44 278 VAL A O 1
ATOM 2115 N N . GLU A 1 279 ? -15.523 -15.219 -17.344 1 98.38 279 GLU A N 1
ATOM 2116 C CA . GLU A 1 279 ? -15.766 -16.438 -18.109 1 98.38 279 GLU A CA 1
ATOM 2117 C C . GLU A 1 279 ? -14.945 -16.453 -19.391 1 98.38 279 GLU A C 1
ATOM 2119 O O . GLU A 1 279 ? -14.414 -17.5 -19.781 1 98.38 279 GLU A O 1
ATOM 2124 N N . ARG A 1 280 ? -14.867 -15.32 -20.062 1 98.69 280 ARG A N 1
ATOM 2125 C CA . ARG A 1 280 ? -14.039 -15.219 -21.25 1 98.69 280 ARG A CA 1
ATOM 2126 C C . ARG A 1 280 ? -12.57 -15.445 -20.922 1 98.69 280 ARG A C 1
ATOM 2128 O O . ARG A 1 280 ? -11.844 -16.078 -21.703 1 98.69 280 ARG A O 1
ATOM 2135 N N . SER A 1 281 ? -12.172 -14.867 -19.812 1 98.75 281 SER A N 1
ATOM 2136 C CA . SER A 1 281 ? -10.797 -15.062 -19.375 1 98.75 281 SER A CA 1
ATOM 2137 C C . SER A 1 281 ? -10.508 -16.531 -19.094 1 98.75 281 SER A C 1
ATOM 2139 O O . SER A 1 281 ? -9.445 -17.047 -19.469 1 98.75 281 SER A O 1
ATOM 2141 N N . TYR A 1 282 ? -11.438 -17.219 -18.453 1 98.62 282 TYR A N 1
ATOM 2142 C CA . TYR A 1 282 ? -11.32 -18.641 -18.172 1 98.62 282 TYR A CA 1
ATOM 2143 C C . TYR A 1 282 ? -11.211 -19.438 -19.469 1 98.62 282 TYR A C 1
ATOM 2145 O O . TYR A 1 282 ? -10.344 -20.297 -19.594 1 98.62 282 TYR A O 1
ATOM 2153 N N . ALA A 1 283 ? -12.07 -19.156 -20.391 1 98.75 283 ALA A N 1
ATOM 2154 C CA . ALA A 1 283 ? -12.094 -19.875 -21.656 1 98.75 283 ALA A CA 1
ATOM 2155 C C . ALA A 1 283 ? -10.781 -19.703 -22.422 1 98.75 283 ALA A C 1
ATOM 2157 O O . ALA A 1 283 ? -10.234 -20.656 -22.969 1 98.75 283 ALA A O 1
ATOM 2158 N N . LEU A 1 284 ? -10.344 -18.453 -22.469 1 98.75 284 LEU A N 1
ATOM 2159 C CA . LEU A 1 284 ? -9.07 -18.172 -23.125 1 98.75 284 LEU A CA 1
ATOM 2160 C C . LEU A 1 284 ? -7.934 -18.938 -22.453 1 98.75 284 LEU A C 1
ATOM 2162 O O . LEU A 1 284 ? -7.059 -19.484 -23.125 1 98.75 284 LEU A O 1
ATOM 2166 N N . ASN A 1 285 ? -7.965 -18.938 -21.172 1 98.81 285 ASN A N 1
ATOM 2167 C CA . ASN A 1 285 ? -6.93 -19.625 -20.406 1 98.81 285 ASN A CA 1
ATOM 2168 C C . ASN A 1 285 ? -6.918 -21.125 -20.703 1 98.81 285 ASN A C 1
ATOM 2170 O O . ASN A 1 285 ? -5.848 -21.734 -20.828 1 98.81 285 ASN A O 1
ATOM 2174 N N . GLN A 1 286 ? -8.094 -21.734 -20.781 1 98.56 286 GLN A N 1
ATOM 2175 C CA . GLN A 1 286 ? -8.188 -23.156 -21.078 1 98.56 286 GLN A CA 1
ATOM 2176 C C . GLN A 1 286 ? -7.617 -23.453 -22.469 1 98.56 286 GLN A C 1
ATOM 2178 O O . GLN A 1 286 ? -6.848 -24.406 -22.625 1 98.56 286 GLN A O 1
ATOM 2183 N N . ALA A 1 287 ? -7.977 -22.656 -23.438 1 98.81 287 ALA A N 1
ATOM 2184 C CA . ALA A 1 287 ? -7.473 -22.828 -24.797 1 98.81 287 ALA A CA 1
ATOM 2185 C C . ALA A 1 287 ? -5.961 -22.609 -24.859 1 98.81 287 ALA A C 1
ATOM 2187 O O . ALA A 1 287 ? -5.25 -23.359 -25.531 1 98.81 287 ALA A O 1
ATOM 2188 N N . GLY A 1 288 ? -5.504 -21.547 -24.203 1 98.88 288 GLY A N 1
ATOM 2189 C CA . GLY A 1 288 ? -4.082 -21.25 -24.172 1 98.88 288 GLY A CA 1
ATOM 2190 C C . GLY A 1 288 ? -3.268 -22.328 -23.469 1 98.88 288 GLY A C 1
ATOM 2191 O O . GLY A 1 288 ? -2.152 -22.641 -23.891 1 98.88 288 GLY A O 1
ATOM 2192 N N . MET A 1 289 ? -3.814 -22.875 -22.375 1 98.88 289 MET A N 1
ATOM 2193 C CA . MET A 1 289 ? -3.154 -23.984 -21.672 1 98.88 289 MET A CA 1
ATOM 2194 C C . MET A 1 289 ? -2.969 -25.172 -22.594 1 98.88 289 MET A C 1
ATOM 2196 O O . MET A 1 289 ? -1.892 -25.781 -22.625 1 98.88 289 MET A O 1
ATOM 2200 N N . GLN A 1 290 ? -4.008 -25.469 -23.281 1 98.81 290 GLN A N 1
ATOM 2201 C CA . GLN A 1 290 ? -3.924 -26.562 -24.234 1 98.81 290 GLN A CA 1
ATOM 2202 C C . GLN A 1 290 ? -2.871 -26.281 -25.297 1 98.81 290 GLN A C 1
ATOM 2204 O O . GLN A 1 290 ? -2.051 -27.141 -25.625 1 98.81 290 GLN A O 1
ATOM 2209 N N . GLN A 1 291 ? -2.881 -25.094 -25.859 1 98.88 29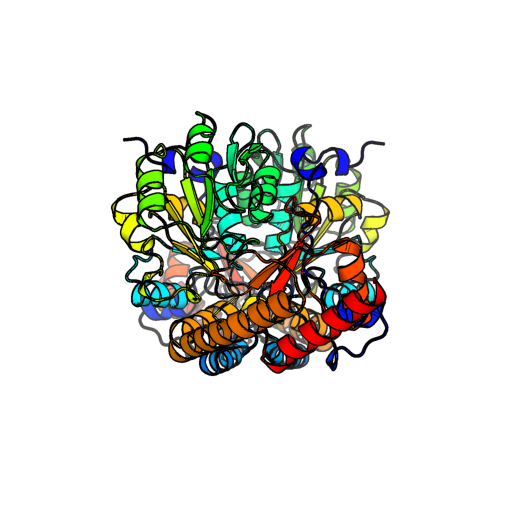1 GLN A N 1
ATOM 2210 C CA . GLN A 1 291 ? -1.933 -24.672 -26.891 1 98.88 291 GLN A CA 1
ATOM 2211 C C . GLN A 1 291 ? -0.494 -24.812 -26.406 1 98.88 291 GLN A C 1
ATOM 2213 O O . GLN A 1 291 ? 0.345 -25.406 -27.094 1 98.88 291 GLN A O 1
ATOM 2218 N N . LEU A 1 292 ? -0.211 -24.312 -25.234 1 98.94 292 LEU A N 1
ATOM 2219 C CA . LEU A 1 292 ? 1.147 -24.297 -24.703 1 98.94 292 LEU A CA 1
ATOM 2220 C C . LEU A 1 292 ? 1.604 -25.703 -24.344 1 98.94 292 LEU A C 1
ATOM 2222 O O . LEU A 1 292 ? 2.736 -26.094 -24.641 1 98.94 292 LEU A O 1
ATOM 2226 N N . THR A 1 293 ? 0.735 -26.484 -23.672 1 98.81 293 THR A N 1
ATOM 2227 C CA . THR A 1 293 ? 1.151 -27.812 -23.234 1 98.81 293 THR A CA 1
ATOM 2228 C C . THR A 1 293 ? 1.333 -28.75 -24.422 1 98.81 293 THR A C 1
ATOM 2230 O O . THR A 1 293 ? 2.26 -29.562 -24.438 1 98.81 293 THR A O 1
ATOM 2233 N N . GLU A 1 294 ? 0.459 -28.656 -25.391 1 98.81 294 GLU A N 1
ATOM 2234 C CA . GLU A 1 294 ? 0.651 -29.438 -26.609 1 98.81 294 GLU A CA 1
ATOM 2235 C C . GLU A 1 294 ? 1.938 -29.031 -27.312 1 98.81 294 GLU A C 1
ATOM 2237 O O . GLU A 1 294 ? 2.664 -29.891 -27.828 1 98.81 294 GLU A O 1
ATOM 2242 N N . GLY A 1 295 ? 2.174 -27.734 -27.422 1 98.88 295 GLY A N 1
ATOM 2243 C CA . GLY A 1 295 ? 3.4 -27.234 -28.031 1 98.88 295 GLY A CA 1
ATOM 2244 C C . GLY A 1 295 ? 4.652 -27.719 -27.312 1 98.88 295 GLY A C 1
ATOM 2245 O O . GLY A 1 295 ? 5.621 -28.125 -27.953 1 98.88 295 GLY A O 1
ATOM 2246 N N . LEU A 1 296 ? 4.672 -27.609 -26 1 98.81 296 LEU A N 1
ATOM 2247 C CA . LEU A 1 296 ? 5.805 -28.094 -25.203 1 98.81 296 LEU A CA 1
ATOM 2248 C C . LEU A 1 296 ? 6.031 -29.578 -25.438 1 98.81 296 LEU A C 1
ATOM 2250 O O . LEU A 1 296 ? 7.176 -30.031 -25.578 1 98.81 296 LEU A O 1
ATOM 2254 N N . ALA A 1 297 ? 4.93 -30.328 -25.438 1 98.38 297 ALA A N 1
ATOM 2255 C CA . ALA A 1 297 ? 5.02 -31.766 -25.672 1 98.38 297 ALA A CA 1
ATOM 2256 C C . ALA A 1 297 ? 5.629 -32.062 -27.047 1 98.38 297 ALA A C 1
ATOM 2258 O O . ALA A 1 297 ? 6.453 -32.969 -27.188 1 98.38 297 ALA A O 1
ATOM 2259 N N . ARG A 1 298 ? 5.23 -31.328 -28.031 1 98.19 298 ARG A N 1
ATOM 2260 C CA . ARG A 1 298 ? 5.758 -31.484 -29.375 1 98.19 298 ARG A CA 1
ATOM 2261 C C . ARG A 1 298 ? 7.258 -31.219 -29.406 1 98.19 298 ARG A C 1
ATOM 2263 O O . ARG A 1 298 ? 7.984 -31.828 -30.188 1 98.19 298 ARG A O 1
ATOM 2270 N N . LEU A 1 299 ? 7.668 -30.312 -28.609 1 98 299 LEU A N 1
ATOM 2271 C CA . LEU A 1 299 ? 9.078 -29.953 -28.547 1 98 299 LEU A CA 1
ATOM 2272 C C . LEU A 1 299 ? 9.852 -30.938 -27.672 1 98 299 LEU A C 1
ATOM 2274 O O . LEU A 1 299 ? 11.055 -30.781 -27.484 1 98 299 LEU A O 1
ATOM 2278 N N . GLY A 1 300 ? 9.109 -31.922 -27.062 1 97.62 300 GLY A N 1
ATOM 2279 C CA . GLY A 1 300 ? 9.734 -32.938 -26.25 1 97.62 300 GLY A CA 1
ATOM 2280 C C . GLY A 1 300 ? 10.031 -32.469 -24.828 1 97.62 300 GLY A C 1
ATOM 2281 O O . GLY A 1 300 ? 10.906 -33.031 -24.156 1 97.62 300 GLY A O 1
ATOM 2282 N N . LEU A 1 301 ? 9.43 -31.469 -24.406 1 98.56 301 LEU A N 1
ATOM 2283 C CA . LEU A 1 301 ? 9.664 -30.906 -23.078 1 98.56 301 LEU A CA 1
ATOM 2284 C C . LEU A 1 301 ? 8.578 -31.359 -22.109 1 98.56 301 LEU A C 1
ATOM 2286 O O . LEU A 1 301 ? 7.398 -31.391 -22.453 1 98.56 301 LEU A O 1
ATOM 2290 N N . SER A 1 302 ? 8.953 -31.812 -20.906 1 98.5 302 SER A N 1
ATOM 2291 C CA . SER A 1 302 ? 7.992 -32.094 -19.859 1 98.5 302 SER A CA 1
ATOM 2292 C C . SER A 1 302 ? 7.551 -30.828 -19.141 1 98.5 302 SER A C 1
ATOM 2294 O O . SER A 1 302 ? 8.242 -29.812 -19.203 1 98.5 302 SER A O 1
ATOM 2296 N N . TYR A 1 303 ? 6.469 -30.844 -18.578 1 98.75 303 TYR A N 1
ATOM 2297 C CA . TYR A 1 303 ? 5.918 -29.719 -17.828 1 98.75 303 TYR A CA 1
ATOM 2298 C C . TYR A 1 303 ? 5.117 -30.188 -16.625 1 98.75 303 TYR A C 1
ATOM 2300 O O . TYR A 1 303 ? 4.801 -31.375 -16.516 1 98.75 303 TYR A O 1
ATOM 2308 N N . ILE A 1 304 ? 4.879 -29.328 -15.656 1 98.81 304 ILE A N 1
ATOM 2309 C CA . ILE A 1 304 ? 4.035 -29.594 -14.5 1 98.81 304 ILE A CA 1
ATOM 2310 C C . ILE A 1 304 ? 2.584 -29.25 -14.828 1 98.81 304 ILE A C 1
ATOM 2312 O O . ILE A 1 304 ? 2.27 -28.094 -15.133 1 98.81 304 ILE A O 1
ATOM 2316 N N . PRO A 1 305 ? 1.714 -30.297 -14.82 1 98.25 305 PRO A N 1
ATOM 2317 C CA . PRO A 1 305 ? 0.312 -29.938 -15.039 1 98.25 305 PRO A CA 1
ATOM 2318 C C . PRO A 1 305 ? -0.145 -28.781 -14.141 1 98.25 305 PRO A C 1
ATOM 2320 O O . PRO A 1 305 ? 0.141 -28.781 -12.945 1 98.25 305 PRO A O 1
ATOM 2323 N N . SER A 1 306 ? -0.852 -27.812 -14.734 1 98.62 306 SER A N 1
ATOM 2324 C CA . SER A 1 306 ? -1.122 -26.578 -14.008 1 98.62 306 SER A CA 1
ATOM 2325 C C . SER A 1 306 ? -2.613 -26.266 -13.984 1 98.62 306 SER A C 1
ATOM 2327 O O . SER A 1 306 ? -3.311 -26.469 -14.984 1 98.62 306 SER A O 1
ATOM 2329 N N . TYR A 1 307 ? -3.025 -25.75 -12.828 1 98.56 307 TYR A N 1
ATOM 2330 C CA . TYR A 1 307 ? -4.41 -25.328 -12.656 1 98.56 307 TYR A CA 1
ATOM 2331 C C . TYR A 1 307 ? -4.512 -23.797 -12.578 1 98.56 307 TYR A C 1
ATOM 2333 O O . TYR A 1 307 ? -5.59 -23.266 -12.328 1 98.56 307 TYR A O 1
ATOM 2341 N N . GLY A 1 308 ? -3.406 -23.047 -12.711 1 98.38 308 GLY A N 1
ATOM 2342 C CA . GLY A 1 308 ? -3.389 -21.594 -12.797 1 98.38 308 GLY A CA 1
ATOM 2343 C C . GLY A 1 308 ? -3.371 -21.078 -14.219 1 98.38 308 GLY A C 1
ATOM 2344 O O . GLY A 1 308 ? -3.803 -21.781 -15.141 1 98.38 308 GLY A O 1
ATOM 2345 N N . ASN A 1 309 ? -2.969 -19.859 -14.43 1 98.88 309 ASN A N 1
ATOM 2346 C CA . ASN A 1 309 ? -2.863 -19.297 -15.773 1 98.88 309 ASN A CA 1
ATOM 2347 C C . ASN A 1 309 ? -1.411 -19.219 -16.234 1 98.88 309 ASN A C 1
ATOM 2349 O O . ASN A 1 309 ? -0.98 -18.188 -16.75 1 98.88 309 ASN A O 1
ATOM 2353 N N . PHE A 1 310 ? -0.696 -20.281 -16 1 98.88 310 PHE A N 1
ATOM 2354 C CA . PHE A 1 310 ? 0.708 -20.438 -16.359 1 98.88 310 PHE A CA 1
ATOM 2355 C C . PHE A 1 310 ? 1.092 -21.922 -16.375 1 98.88 310 PHE A C 1
ATOM 2357 O O . PHE A 1 310 ? 0.351 -22.766 -15.867 1 98.88 310 PHE A O 1
ATOM 2364 N N . VAL A 1 311 ? 2.227 -22.188 -16.953 1 98.81 311 VAL A N 1
ATOM 2365 C CA . VAL A 1 311 ? 2.762 -23.547 -16.938 1 98.81 311 VAL A CA 1
ATOM 2366 C C . VAL A 1 311 ? 4.277 -23.5 -16.75 1 98.81 311 VAL A C 1
ATOM 2368 O O . VAL A 1 311 ? 4.969 -22.703 -17.375 1 98.81 311 VAL A O 1
ATOM 2371 N N . SER A 1 312 ? 4.715 -24.281 -15.766 1 98.88 312 SER A N 1
ATOM 2372 C CA . SER A 1 312 ? 6.148 -24.469 -15.562 1 98.88 312 SER A CA 1
ATOM 2373 C C . SER A 1 312 ? 6.66 -25.688 -16.328 1 98.88 312 SER A C 1
ATOM 2375 O O . SER A 1 312 ? 6.066 -26.766 -16.25 1 98.88 312 SER A O 1
ATOM 2377 N N . PHE A 1 313 ? 7.758 -25.5 -17.078 1 98.88 313 PHE A N 1
ATOM 2378 C CA . PHE A 1 313 ? 8.258 -26.594 -17.891 1 98.88 313 PHE A CA 1
ATOM 2379 C C . PHE A 1 313 ? 9.758 -26.781 -17.688 1 98.88 313 PHE A C 1
ATOM 2381 O O . PHE A 1 313 ? 10.469 -25.828 -17.359 1 98.88 313 PHE A O 1
ATOM 2388 N N . HIS A 1 314 ? 10.164 -28.016 -17.812 1 98.69 314 HIS A N 1
ATOM 2389 C CA . HIS A 1 314 ? 11.562 -28.406 -17.656 1 98.69 314 HIS A CA 1
ATOM 2390 C C . HIS A 1 314 ? 12.352 -28.156 -18.938 1 98.69 314 HIS A C 1
ATOM 2392 O O . HIS A 1 314 ? 11.906 -28.516 -20.031 1 98.69 314 HIS A O 1
ATOM 2398 N N . VAL A 1 315 ? 13.469 -27.531 -18.828 1 98.19 315 VAL A N 1
ATOM 2399 C CA . VAL A 1 315 ? 14.375 -27.328 -19.969 1 98.19 315 VAL A CA 1
ATOM 2400 C C . VAL A 1 315 ? 15.82 -27.297 -19.469 1 98.19 315 VAL A C 1
ATOM 2402 O O . VAL A 1 315 ? 16.109 -26.672 -18.438 1 98.19 315 VAL A O 1
ATOM 2405 N N . ALA A 1 316 ? 16.688 -28.062 -20.141 1 95.31 316 ALA A N 1
ATOM 2406 C CA . ALA A 1 316 ? 18.094 -28.031 -19.781 1 95.31 316 ALA A CA 1
ATOM 2407 C C . ALA A 1 316 ? 18.672 -26.625 -19.922 1 95.31 316 ALA A C 1
ATOM 2409 O O . ALA A 1 316 ? 18.359 -25.922 -20.875 1 95.31 316 ALA A O 1
ATOM 2410 N N . GLN A 1 317 ? 19.547 -26.219 -18.953 1 96.62 317 GLN A N 1
ATOM 2411 C CA . GLN A 1 317 ? 20.172 -24.906 -18.984 1 96.62 317 GLN A CA 1
ATOM 2412 C C . GLN A 1 317 ? 19.125 -23.797 -19.047 1 96.62 317 GLN A C 1
ATOM 2414 O O . GLN A 1 317 ? 19.203 -22.906 -19.891 1 96.62 317 GLN A O 1
ATOM 2419 N N . ALA A 1 318 ? 18.141 -23.906 -18.188 1 98.12 318 ALA A N 1
ATOM 2420 C CA . ALA A 1 318 ? 16.984 -23.016 -18.172 1 98.12 318 ALA A CA 1
ATOM 2421 C C . ALA A 1 318 ? 17.438 -21.562 -18.172 1 98.12 318 ALA A C 1
ATOM 2423 O O . ALA A 1 318 ? 16.828 -20.719 -18.844 1 98.12 318 ALA A O 1
ATOM 2424 N N . ALA A 1 319 ? 18.469 -21.219 -17.453 1 97.88 319 ALA A N 1
ATOM 2425 C CA . ALA A 1 319 ? 18.953 -19.844 -17.375 1 97.88 319 ALA A CA 1
ATOM 2426 C C . ALA A 1 319 ? 19.406 -19.344 -18.75 1 97.88 319 ALA A C 1
ATOM 2428 O O . ALA A 1 319 ? 19.141 -18.203 -19.125 1 97.88 319 ALA A O 1
ATOM 2429 N N . GLU A 1 320 ? 20.125 -20.141 -19.453 1 97.62 320 GLU A N 1
ATOM 2430 C CA . GLU A 1 320 ? 20.578 -19.781 -20.797 1 97.62 320 GLU A CA 1
ATOM 2431 C C . GLU A 1 320 ? 19.422 -19.641 -21.766 1 97.62 320 GLU A C 1
ATOM 2433 O O . GLU A 1 320 ? 19.406 -18.734 -22.594 1 97.62 320 GLU A O 1
ATOM 2438 N N . VAL A 1 321 ? 18.547 -20.625 -21.672 1 98.38 321 VAL A N 1
ATOM 2439 C CA . VAL A 1 321 ? 17.375 -20.562 -22.531 1 98.38 321 VAL A CA 1
ATOM 2440 C C . VAL A 1 321 ? 16.594 -19.281 -22.25 1 98.38 321 VAL A C 1
ATOM 2442 O O . VAL A 1 321 ? 16.141 -18.609 -23.188 1 98.38 321 VAL A O 1
ATOM 2445 N N . TYR A 1 322 ? 16.469 -18.938 -21.016 1 98.25 322 TYR A N 1
ATOM 2446 C CA . TYR A 1 322 ? 15.797 -17.688 -20.641 1 98.25 322 TYR A CA 1
ATOM 2447 C C . TYR A 1 322 ? 16.469 -16.484 -21.281 1 98.25 322 TYR A C 1
ATOM 2449 O O . TYR A 1 322 ? 15.789 -15.633 -21.859 1 98.25 322 TYR A O 1
ATOM 2457 N N . GLN A 1 323 ? 17.766 -16.391 -21.219 1 97.31 323 GLN A N 1
ATOM 2458 C CA . GLN A 1 323 ? 18.5 -15.266 -21.812 1 97.31 323 GLN A CA 1
ATOM 2459 C C . GLN A 1 323 ? 18.281 -15.203 -23.312 1 97.31 323 GLN A C 1
ATOM 2461 O O . GLN A 1 323 ? 18.156 -14.109 -23.875 1 97.31 323 GLN A O 1
ATOM 2466 N N . GLN A 1 324 ? 18.234 -16.312 -23.953 1 97.62 324 GLN A N 1
ATOM 2467 C CA . GLN A 1 324 ? 18.016 -16.359 -25.391 1 97.62 324 GLN A CA 1
ATOM 2468 C C . GLN A 1 324 ? 16.594 -15.906 -25.75 1 97.62 324 GLN A C 1
ATOM 2470 O O . GLN A 1 324 ? 16.391 -15.266 -26.781 1 97.62 324 GLN A O 1
ATOM 2475 N N . LEU A 1 325 ? 15.641 -16.312 -24.922 1 98.19 325 LEU A N 1
ATOM 2476 C CA . LEU A 1 325 ? 14.273 -15.828 -25.125 1 98.19 325 LEU A CA 1
ATOM 2477 C C . LEU A 1 325 ? 14.219 -14.312 -25.031 1 98.19 325 LEU A C 1
ATOM 2479 O O . LEU A 1 325 ? 13.602 -13.656 -25.875 1 98.19 325 LEU A O 1
ATOM 2483 N N . LEU A 1 326 ? 14.891 -13.719 -24.016 1 96.94 326 LEU A N 1
ATOM 2484 C CA . LEU A 1 326 ? 14.922 -12.273 -23.828 1 96.94 326 LEU A CA 1
ATOM 2485 C C . LEU A 1 326 ? 15.484 -11.57 -25.062 1 96.94 326 LEU A C 1
ATOM 2487 O O . LEU A 1 326 ? 14.945 -10.562 -25.516 1 96.94 326 LEU A O 1
ATOM 2491 N N . LYS A 1 327 ? 16.547 -12.117 -25.578 1 95.69 327 LYS A N 1
ATOM 2492 C CA . LYS A 1 327 ? 17.203 -11.531 -26.734 1 95.69 327 LYS A CA 1
ATOM 2493 C C . LYS A 1 327 ? 16.266 -11.5 -27.938 1 95.69 327 LYS A C 1
ATOM 2495 O O . LYS A 1 327 ? 16.422 -10.672 -28.844 1 95.69 327 LYS A O 1
ATOM 2500 N N . ARG A 1 328 ? 15.32 -12.375 -27.906 1 95.88 328 ARG A N 1
ATOM 2501 C CA . ARG A 1 328 ? 14.398 -12.477 -29.031 1 95.88 328 ARG A CA 1
ATOM 2502 C C . ARG A 1 328 ? 13.047 -11.844 -28.703 1 95.88 328 ARG A C 1
ATOM 2504 O O . ARG A 1 328 ? 12.062 -12.078 -29.391 1 95.88 328 ARG A O 1
ATOM 2511 N N . GLY A 1 329 ? 12.898 -11.148 -27.578 1 96.56 329 GLY A N 1
ATOM 2512 C CA . GLY A 1 329 ? 11.742 -10.336 -27.25 1 96.56 329 GLY A CA 1
ATOM 2513 C C . GLY A 1 329 ? 10.648 -11.109 -26.547 1 96.56 329 GLY A C 1
ATOM 2514 O O . GLY A 1 329 ? 9.484 -10.719 -26.562 1 96.56 329 GLY A O 1
ATOM 2515 N N . VAL A 1 330 ? 11 -12.234 -25.984 1 98.06 330 VAL A N 1
ATOM 2516 C CA . VAL A 1 330 ? 10.023 -13.031 -25.25 1 98.06 330 VAL A CA 1
ATOM 2517 C C . VAL A 1 330 ? 10.406 -13.086 -23.766 1 98.06 330 VAL A C 1
ATOM 2519 O O . VAL A 1 330 ? 11.484 -13.57 -23.422 1 98.06 330 VAL A O 1
ATOM 2522 N N . ILE A 1 331 ? 9.523 -12.562 -22.906 1 98.06 331 ILE A N 1
ATOM 2523 C CA . ILE A 1 331 ? 9.781 -12.555 -21.469 1 98.06 331 ILE A CA 1
ATOM 2524 C C . ILE A 1 331 ? 8.969 -13.656 -20.797 1 98.06 331 ILE A C 1
ATOM 2526 O O . ILE A 1 331 ? 7.738 -13.633 -20.828 1 98.06 331 ILE A O 1
ATOM 2530 N N . VAL A 1 332 ? 9.609 -14.617 -20.266 1 98.5 332 VAL A N 1
ATOM 2531 C CA . VAL A 1 332 ? 8.984 -15.609 -19.391 1 98.5 332 VAL A CA 1
ATOM 2532 C C . VAL A 1 332 ? 9.555 -15.492 -17.984 1 98.5 332 VAL A C 1
ATOM 2534 O O . VAL A 1 332 ? 10.188 -14.492 -17.641 1 98.5 332 VAL A O 1
ATOM 2537 N N . ARG A 1 333 ? 9.273 -16.453 -17.109 1 98.38 333 ARG A N 1
ATOM 2538 C CA . ARG A 1 333 ? 9.68 -16.328 -15.719 1 98.38 333 ARG A CA 1
ATOM 2539 C C . ARG A 1 333 ? 10.672 -17.422 -15.344 1 98.38 333 ARG A C 1
ATOM 2541 O O . ARG A 1 333 ? 10.32 -18.594 -15.305 1 98.38 333 ARG A O 1
ATOM 2548 N N . PRO A 1 334 ? 11.953 -17.031 -15.047 1 97.56 334 PRO A N 1
ATOM 2549 C CA . PRO A 1 334 ? 12.805 -18.016 -14.383 1 97.56 334 PRO A CA 1
ATOM 2550 C C . PRO A 1 334 ? 12.336 -18.359 -12.977 1 97.56 334 PRO A C 1
ATOM 2552 O O . PRO A 1 334 ? 11.906 -17.469 -12.234 1 97.56 334 PRO A O 1
ATOM 2555 N N . VAL A 1 335 ? 12.383 -19.625 -12.555 1 97.75 335 VAL A N 1
ATOM 2556 C CA . VAL A 1 335 ? 11.875 -20 -11.242 1 97.75 335 VAL A CA 1
ATOM 2557 C C . VAL A 1 335 ? 12.961 -20.719 -10.445 1 97.75 335 VAL A C 1
ATOM 2559 O O . VAL A 1 335 ? 12.672 -21.531 -9.562 1 97.75 335 VAL A O 1
ATOM 2562 N N . ALA A 1 336 ? 14.25 -20.406 -10.789 1 96.88 336 ALA A N 1
ATOM 2563 C CA . ALA A 1 336 ? 15.383 -20.938 -10.031 1 96.88 336 ALA A CA 1
ATOM 2564 C C . ALA A 1 336 ? 15.297 -20.516 -8.57 1 96.88 336 ALA A C 1
ATOM 2566 O O . ALA A 1 336 ? 15.703 -21.25 -7.676 1 96.88 336 ALA A O 1
ATOM 2567 N N . ALA A 1 337 ? 14.766 -19.359 -8.32 1 94.31 337 ALA A N 1
ATOM 2568 C CA . ALA A 1 337 ? 14.656 -18.828 -6.969 1 94.31 337 ALA A CA 1
ATOM 2569 C C . ALA A 1 337 ? 13.656 -19.625 -6.141 1 94.31 337 ALA A C 1
ATOM 2571 O O . ALA A 1 337 ? 13.633 -19.516 -4.91 1 94.31 337 ALA A O 1
ATOM 2572 N N . TYR A 1 338 ? 12.844 -20.422 -6.777 1 96.56 338 TYR A N 1
ATOM 2573 C CA . TYR A 1 338 ? 11.883 -21.281 -6.098 1 96.56 338 TYR A CA 1
ATOM 2574 C C . TYR A 1 338 ? 12.43 -22.703 -5.957 1 96.56 338 TYR A C 1
ATOM 2576 O O . TYR A 1 338 ? 11.664 -23.656 -5.887 1 96.56 338 TYR A O 1
ATOM 2584 N N . ASP A 1 339 ? 13.766 -22.828 -6.07 1 96.81 339 ASP A N 1
ATOM 2585 C CA . ASP A 1 339 ? 14.469 -24.094 -6 1 96.81 339 ASP A CA 1
ATOM 2586 C C . ASP A 1 339 ? 14.102 -24.984 -7.184 1 96.81 339 ASP A C 1
ATOM 2588 O O . ASP A 1 339 ? 13.898 -26.203 -7.02 1 96.81 339 ASP A O 1
ATOM 2592 N N . MET A 1 340 ? 13.867 -24.375 -8.273 1 97.94 340 MET A N 1
ATOM 2593 C CA . MET A 1 340 ? 13.57 -25.062 -9.523 1 97.94 340 MET A CA 1
ATOM 2594 C C . MET A 1 340 ? 14.453 -24.547 -10.656 1 97.94 340 MET A C 1
ATOM 2596 O O . MET A 1 340 ? 13.945 -24.016 -11.648 1 97.94 340 MET A O 1
ATOM 2600 N N . PRO A 1 341 ? 15.797 -24.766 -10.562 1 97.31 341 PRO A N 1
ATOM 2601 C CA . PRO A 1 341 ? 16.75 -24.125 -11.477 1 97.31 341 PRO A CA 1
ATOM 2602 C C . PRO A 1 341 ? 16.625 -24.641 -12.906 1 97.31 341 PRO A C 1
ATOM 2604 O O . PRO A 1 341 ? 17.078 -23.984 -13.844 1 97.31 341 PRO A O 1
ATOM 2607 N N . ASP A 1 342 ? 15.969 -25.812 -13.133 1 97.81 342 ASP A N 1
ATOM 2608 C CA . ASP A 1 342 ? 15.867 -26.391 -14.477 1 97.81 342 ASP A CA 1
ATOM 2609 C C . ASP A 1 342 ? 14.484 -26.141 -15.07 1 97.81 342 ASP A C 1
ATOM 2611 O O . ASP A 1 342 ? 14.07 -26.859 -15.992 1 97.81 342 ASP A O 1
ATOM 2615 N N . TYR A 1 343 ? 13.789 -25.219 -14.5 1 98.69 343 TYR A N 1
ATOM 2616 C CA . TYR A 1 343 ? 12.438 -24.922 -14.984 1 98.69 343 TYR A CA 1
ATOM 2617 C C . TYR A 1 343 ? 12.305 -23.453 -15.367 1 98.69 343 TYR A C 1
ATOM 2619 O O . TYR A 1 343 ? 13.008 -22.594 -14.828 1 98.69 343 TYR A O 1
ATOM 2627 N N . LEU A 1 344 ? 11.5 -23.156 -16.344 1 98.81 344 LEU A N 1
ATOM 2628 C CA . LEU A 1 344 ? 10.922 -21.859 -16.656 1 98.81 344 LEU A CA 1
ATOM 2629 C C . LEU A 1 344 ? 9.398 -21.906 -16.547 1 98.81 344 LEU A C 1
ATOM 2631 O O . LEU A 1 344 ? 8.789 -22.969 -16.672 1 98.81 344 LEU A O 1
ATOM 2635 N N . ARG A 1 345 ? 8.828 -20.812 -16.188 1 98.88 345 ARG A N 1
ATOM 2636 C CA . ARG A 1 345 ? 7.371 -20.688 -16.156 1 98.88 345 ARG A CA 1
ATOM 2637 C C . ARG A 1 345 ? 6.879 -19.719 -17.234 1 98.88 345 ARG A C 1
ATOM 2639 O O . ARG A 1 345 ? 7.445 -18.641 -17.406 1 98.88 345 ARG A O 1
ATOM 2646 N N . VAL A 1 346 ? 5.918 -20.125 -17.953 1 98.88 346 VAL A N 1
ATOM 2647 C CA . VAL A 1 346 ? 5.34 -19.281 -18.984 1 98.88 346 VAL A CA 1
ATOM 2648 C C . VAL A 1 346 ? 3.865 -19.016 -18.672 1 98.88 346 VAL A C 1
ATOM 2650 O O . VAL A 1 346 ? 3.109 -19.953 -18.422 1 98.88 346 VAL A O 1
ATOM 2653 N N . SER A 1 347 ? 3.449 -17.75 -18.656 1 98.81 347 SER A N 1
ATOM 2654 C CA . SER A 1 347 ? 2.053 -17.359 -18.484 1 98.81 347 SER A CA 1
ATOM 2655 C C . SER A 1 347 ? 1.249 -17.625 -19.75 1 98.81 347 SER A C 1
ATOM 2657 O O . SER A 1 347 ? 1.779 -17.531 -20.859 1 98.81 347 SER A O 1
ATOM 2659 N N . ILE A 1 348 ? 0.003 -17.922 -19.562 1 98.88 348 ILE A N 1
ATOM 2660 C CA . ILE A 1 348 ? -0.871 -18.078 -20.719 1 98.88 348 ILE A CA 1
ATOM 2661 C C . ILE A 1 348 ? -1.188 -16.719 -21.328 1 98.88 348 ILE A C 1
ATOM 2663 O O . ILE A 1 348 ? -1.666 -15.82 -20.625 1 98.88 348 ILE A O 1
ATOM 2667 N N . GLY A 1 349 ? -0.82 -16.5 -22.594 1 98.56 349 GLY A N 1
ATOM 2668 C CA . GLY A 1 349 ? -1.115 -15.273 -23.312 1 98.56 349 GLY A CA 1
ATOM 2669 C C . GLY A 1 349 ? -2.178 -15.445 -24.375 1 98.56 349 GLY A C 1
ATOM 2670 O O . GLY A 1 349 ? -2.986 -16.375 -24.312 1 98.56 349 GLY A O 1
ATOM 2671 N N . LEU A 1 350 ? -2.316 -14.469 -25.234 1 98.44 350 LEU A N 1
ATOM 2672 C CA . LEU A 1 350 ? -3.15 -14.609 -26.422 1 98.44 350 LEU A CA 1
ATOM 2673 C C . LEU A 1 350 ? -2.613 -15.703 -27.328 1 98.44 350 LEU A C 1
ATOM 2675 O O . LEU A 1 350 ? -1.439 -16.078 -27.25 1 98.44 350 LEU A O 1
ATOM 2679 N N . HIS A 1 351 ? -3.492 -16.188 -28.219 1 98.56 351 HIS A N 1
ATOM 2680 C CA . HIS A 1 351 ? -3.125 -17.281 -29.109 1 98.56 351 HIS A CA 1
ATOM 2681 C C . HIS A 1 351 ? -1.846 -16.953 -29.875 1 98.56 351 HIS A C 1
ATOM 2683 O O . HIS A 1 351 ? -0.95 -17.797 -29.984 1 98.56 351 HIS A O 1
ATOM 2689 N N . ALA A 1 352 ? -1.728 -15.75 -30.375 1 98.44 352 ALA A N 1
ATOM 2690 C CA . ALA A 1 352 ? -0.577 -15.344 -31.172 1 98.44 352 ALA A CA 1
ATOM 2691 C C . ALA A 1 352 ? 0.677 -15.227 -30.312 1 98.44 352 ALA A C 1
ATOM 2693 O O . ALA A 1 352 ? 1.784 -15.508 -30.766 1 98.44 352 ALA A O 1
ATOM 2694 N N . GLU A 1 353 ? 0.526 -14.773 -29.078 1 98.56 353 GLU A N 1
ATOM 2695 C CA . GLU A 1 353 ? 1.656 -14.664 -28.156 1 98.56 353 GLU A CA 1
ATOM 2696 C C . GLU A 1 353 ? 2.209 -16.047 -27.797 1 98.56 353 GLU A C 1
ATOM 2698 O O . GLU A 1 353 ? 3.424 -16.25 -27.781 1 98.56 353 GLU A O 1
ATOM 2703 N N . ASN A 1 354 ? 1.275 -16.953 -27.516 1 98.81 354 ASN A N 1
ATOM 2704 C CA . ASN A 1 354 ? 1.672 -18.312 -27.219 1 98.81 354 ASN A CA 1
ATOM 2705 C C . ASN A 1 354 ? 2.414 -18.953 -28.391 1 98.81 354 ASN A C 1
ATOM 2707 O O . ASN A 1 354 ? 3.434 -19.609 -28.203 1 98.81 354 ASN A O 1
ATOM 2711 N N . ALA A 1 355 ? 1.876 -18.703 -29.547 1 98.69 355 ALA A N 1
ATOM 2712 C CA . ALA A 1 355 ? 2.486 -19.266 -30.766 1 98.69 355 ALA A CA 1
ATOM 2713 C C . ALA A 1 355 ? 3.902 -18.734 -30.953 1 98.69 355 ALA A C 1
ATOM 2715 O O . ALA A 1 355 ? 4.812 -19.484 -31.297 1 98.69 355 ALA A O 1
ATOM 2716 N N . ARG A 1 356 ? 4.059 -17.453 -30.812 1 98.38 356 ARG A N 1
ATOM 2717 C CA . ARG A 1 356 ? 5.367 -16.812 -30.953 1 98.38 356 ARG A CA 1
ATOM 2718 C C . ARG A 1 356 ? 6.359 -17.375 -29.938 1 98.38 356 ARG A C 1
ATOM 2720 O O . ARG A 1 356 ? 7.523 -17.609 -30.266 1 98.38 356 ARG A O 1
ATOM 2727 N N . PHE A 1 357 ? 5.961 -17.562 -28.75 1 98.75 357 PHE A N 1
ATOM 2728 C CA . PHE A 1 357 ? 6.805 -18.156 -27.703 1 98.75 357 PHE A CA 1
ATOM 2729 C C . PHE A 1 357 ? 7.289 -19.531 -28.125 1 98.75 357 PHE A C 1
ATOM 2731 O O . PHE A 1 357 ? 8.484 -19.812 -28.078 1 98.75 357 PHE A O 1
ATOM 2738 N N . LEU A 1 358 ? 6.316 -20.375 -28.516 1 98.81 358 LEU A N 1
ATOM 2739 C CA . LEU A 1 358 ? 6.645 -21.734 -28.906 1 98.81 358 LEU A CA 1
ATOM 2740 C C . LEU A 1 358 ? 7.59 -21.766 -30.094 1 98.81 358 LEU A C 1
ATOM 2742 O O . LEU A 1 358 ? 8.5 -22.594 -30.156 1 98.81 358 LEU A O 1
ATOM 2746 N N . GLU A 1 359 ? 7.387 -20.859 -31.031 1 98.56 359 GLU A N 1
ATOM 2747 C CA . GLU A 1 359 ? 8.25 -20.75 -32.188 1 98.56 359 GLU A CA 1
ATOM 2748 C C . GLU A 1 359 ? 9.68 -20.391 -31.797 1 98.56 359 GLU A C 1
ATOM 2750 O O . GLU A 1 359 ? 10.633 -21.016 -32.25 1 98.56 359 GLU A O 1
ATOM 2755 N N . VAL A 1 360 ? 9.797 -19.359 -31 1 98.25 360 VAL A N 1
ATOM 2756 C CA . VAL A 1 360 ? 11.109 -18.891 -30.562 1 98.25 360 VAL A CA 1
ATOM 2757 C C . VAL A 1 360 ? 11.797 -19.984 -29.734 1 98.25 360 VAL A C 1
ATOM 2759 O O . VAL A 1 360 ? 12.992 -20.234 -29.891 1 98.25 360 VAL A O 1
ATOM 2762 N N . LEU A 1 361 ? 11.055 -20.656 -28.875 1 98.62 361 LEU A N 1
ATOM 2763 C CA . LEU A 1 361 ? 11.594 -21.734 -28.062 1 98.62 361 LEU A CA 1
ATOM 2764 C C . LEU A 1 361 ? 12.125 -22.859 -28.953 1 98.62 361 LEU A C 1
ATOM 2766 O O . LEU A 1 361 ? 13.203 -23.406 -28.688 1 98.62 361 LEU A O 1
ATOM 2770 N N . GLU A 1 362 ? 11.367 -23.188 -29.922 1 98.31 362 GLU A N 1
ATOM 2771 C CA . GLU A 1 362 ? 11.789 -24.234 -30.859 1 98.31 362 GLU A CA 1
ATOM 2772 C C . GLU A 1 362 ? 13.109 -23.875 -31.531 1 98.31 362 GLU A C 1
ATOM 2774 O O . GLU A 1 362 ? 14 -24.719 -31.641 1 98.31 362 GLU A O 1
ATOM 2779 N N . GLN A 1 363 ? 13.227 -22.641 -31.953 1 97.88 363 GLN A N 1
ATOM 2780 C CA . GLN A 1 363 ? 14.453 -22.172 -32.594 1 97.88 363 GLN A CA 1
ATOM 2781 C C . GLN A 1 363 ? 15.648 -22.297 -31.641 1 97.88 363 GLN A C 1
ATOM 2783 O O . GLN A 1 363 ? 16.734 -22.703 -32.031 1 97.88 363 GLN A O 1
ATOM 2788 N N . ILE A 1 364 ? 15.422 -21.906 -30.422 1 97.81 364 ILE A N 1
ATOM 2789 C CA . ILE A 1 364 ? 16.469 -21.938 -29.422 1 97.81 364 ILE A CA 1
ATOM 2790 C C . ILE A 1 364 ? 16.922 -23.391 -29.188 1 97.81 364 ILE A C 1
ATOM 2792 O O . ILE A 1 364 ? 18.125 -23.656 -29.094 1 97.81 364 ILE A O 1
ATOM 2796 N N . LEU A 1 365 ? 15.992 -24.312 -29.109 1 96.88 365 LEU A N 1
ATOM 2797 C CA . LEU A 1 365 ? 16.281 -25.703 -28.828 1 96.88 365 LEU A CA 1
ATOM 2798 C C . LEU A 1 365 ? 17 -26.375 -30 1 96.88 365 LEU A C 1
ATOM 2800 O O . LEU A 1 365 ? 17.812 -27.281 -29.797 1 96.88 365 LEU A O 1
ATOM 2804 N N . LYS A 1 366 ? 16.75 -25.906 -31.141 1 94.06 366 LYS A N 1
ATOM 2805 C CA . LYS A 1 366 ? 17.391 -26.469 -32.344 1 94.06 366 LYS A CA 1
ATOM 2806 C C . LYS A 1 366 ? 18.828 -26 -32.438 1 94.06 366 LYS A C 1
ATOM 2808 O O . LYS A 1 366 ? 19.688 -26.719 -32.969 1 94.06 366 LYS A O 1
ATOM 2813 N N . THR A 1 367 ? 19.094 -24.812 -32.031 1 89.12 367 THR A N 1
ATOM 2814 C CA . THR A 1 367 ? 20.453 -24.281 -32.094 1 89.12 367 THR A CA 1
ATOM 2815 C C . THR A 1 367 ? 21.328 -24.906 -31.016 1 89.12 367 THR A C 1
ATOM 2817 O O . THR A 1 367 ? 22.547 -24.922 -31.141 1 89.12 367 THR A O 1
ATOM 2820 N N . ARG A 1 368 ? 20.844 -25.391 -29.984 1 79.75 368 ARG A N 1
ATOM 2821 C CA . ARG A 1 368 ? 21.578 -26.016 -28.891 1 79.75 368 ARG A CA 1
ATOM 2822 C C . ARG A 1 368 ? 21.938 -27.469 -29.234 1 79.75 368 ARG A C 1
ATOM 2824 O O . ARG A 1 368 ? 22.875 -28.016 -28.656 1 79.75 368 ARG A O 1
ATOM 2831 N N . THR A 1 369 ? 21.281 -28.094 -30.188 1 60 369 THR A N 1
ATOM 2832 C CA . THR A 1 369 ? 21.641 -29.438 -30.625 1 60 369 THR A CA 1
ATOM 2833 C C . THR A 1 369 ? 22.672 -29.391 -31.75 1 60 369 THR A C 1
ATOM 2835 O O . THR A 1 369 ? 22.594 -28.531 -32.625 1 60 369 THR A O 1
ATOM 2838 N N . MET B 1 1 ? -12.414 -19.781 25.844 1 60.19 1 MET B N 1
ATOM 2839 C CA . MET B 1 1 ? -11.648 -20.516 24.844 1 60.19 1 MET B CA 1
ATOM 2840 C C . MET B 1 1 ? -10.719 -19.594 24.078 1 60.19 1 MET B C 1
ATOM 2842 O O . MET B 1 1 ? -11.141 -18.531 23.625 1 60.19 1 MET B O 1
ATOM 2846 N N . THR B 1 2 ? -9.461 -19.844 24.094 1 78.44 2 THR B N 1
ATOM 2847 C CA . THR B 1 2 ? -8.422 -19 23.516 1 78.44 2 THR B CA 1
ATOM 2848 C C . THR B 1 2 ? -8.609 -18.875 22 1 78.44 2 THR B C 1
ATOM 2850 O O . THR B 1 2 ? -8.781 -19.875 21.297 1 78.44 2 THR B O 1
ATOM 2853 N N . ARG B 1 3 ? -8.875 -17.703 21.734 1 86.25 3 ARG B N 1
ATOM 2854 C CA . ARG B 1 3 ? -9.094 -17.391 20.312 1 86.25 3 ARG B CA 1
ATOM 2855 C C . ARG B 1 3 ? -7.789 -17.016 19.625 1 86.25 3 ARG B C 1
ATOM 2857 O O . ARG B 1 3 ? -6.828 -16.609 20.281 1 86.25 3 ARG B O 1
ATOM 2864 N N . LEU B 1 4 ? -7.723 -17.219 18.344 1 89.88 4 LEU B N 1
ATOM 2865 C CA . LEU B 1 4 ? -6.555 -16.828 17.562 1 89.88 4 LEU B CA 1
ATOM 2866 C C . LEU B 1 4 ? -6.191 -15.367 17.828 1 89.88 4 LEU B C 1
ATOM 2868 O O . LEU B 1 4 ? -5.008 -15.016 17.875 1 89.88 4 LEU B O 1
ATOM 2872 N N . TYR B 1 5 ? -7.211 -14.578 18.078 1 87.25 5 TYR B N 1
ATOM 2873 C CA . TYR B 1 5 ? -7.043 -13.172 18.422 1 87.25 5 TYR B CA 1
ATOM 2874 C C . TYR B 1 5 ? -6.078 -13 19.578 1 87.25 5 TYR B C 1
ATOM 2876 O O . TYR B 1 5 ? -5.25 -12.086 19.578 1 87.25 5 TYR B O 1
ATOM 2884 N N . ASP B 1 6 ? -6.145 -13.93 20.484 1 88.56 6 ASP B N 1
ATOM 2885 C CA . ASP B 1 6 ? -5.379 -13.828 21.719 1 88.56 6 ASP B CA 1
ATOM 2886 C C . ASP B 1 6 ? -3.9 -14.133 21.484 1 88.56 6 ASP B C 1
ATOM 2888 O O . ASP B 1 6 ? -3.053 -13.82 22.328 1 88.56 6 ASP B O 1
ATOM 2892 N N . PHE B 1 7 ? -3.602 -14.688 20.375 1 88.25 7 PHE B N 1
ATOM 2893 C CA . PHE B 1 7 ? -2.227 -15.078 20.094 1 88.25 7 PHE B CA 1
ATOM 2894 C C . PHE B 1 7 ? -1.516 -14 19.266 1 88.25 7 PHE B C 1
ATOM 2896 O O . PHE B 1 7 ? -0.312 -14.094 19.031 1 88.25 7 PHE B O 1
ATOM 2903 N N . ALA B 1 8 ? -2.244 -12.945 18.828 1 92 8 ALA B N 1
ATOM 2904 C CA . ALA B 1 8 ? -1.586 -11.789 18.234 1 92 8 ALA B CA 1
ATOM 2905 C C . ALA B 1 8 ? -0.767 -11.031 19.281 1 92 8 ALA B C 1
ATOM 2907 O O . ALA B 1 8 ? -1.129 -10.984 20.453 1 92 8 ALA B O 1
ATOM 2908 N N . PRO B 1 9 ? 0.35 -10.445 18.828 1 91.62 9 PRO B N 1
ATOM 2909 C CA . PRO B 1 9 ? 1.152 -9.672 19.766 1 91.62 9 PRO B CA 1
ATOM 2910 C C . PRO B 1 9 ? 0.343 -8.586 20.469 1 91.62 9 PRO B C 1
ATOM 2912 O O . PRO B 1 9 ? -0.547 -7.98 19.875 1 91.62 9 PRO B O 1
ATOM 2915 N N . SER B 1 10 ? 0.708 -8.297 21.688 1 92.06 10 SER B N 1
ATOM 2916 C CA . SER B 1 10 ? -0.047 -7.367 22.531 1 92.06 10 SER B CA 1
ATOM 2917 C C . SER B 1 10 ? -0.059 -5.965 21.922 1 92.06 10 SER B C 1
ATOM 2919 O O . SER B 1 10 ? -1.051 -5.242 22.047 1 92.06 10 SER B O 1
ATOM 2921 N N . ASN B 1 11 ? 1.083 -5.613 21.344 1 91.56 11 ASN B N 1
ATOM 2922 C CA . ASN B 1 11 ? 1.148 -4.285 20.734 1 91.56 11 ASN B CA 1
ATOM 2923 C C . ASN B 1 11 ? 0.163 -4.145 19.578 1 91.56 11 ASN B C 1
ATOM 2925 O O . ASN B 1 11 ? -0.348 -3.053 19.328 1 91.56 11 ASN B O 1
ATOM 2929 N N . ILE B 1 12 ? -0.172 -5.227 18.891 1 93.5 12 ILE B N 1
ATOM 2930 C CA . ILE B 1 12 ? -1.135 -5.211 17.797 1 93.5 12 ILE B CA 1
ATOM 2931 C C . ILE B 1 12 ? -2.555 -5.148 18.359 1 93.5 12 ILE B C 1
ATOM 2933 O O . ILE B 1 12 ? -3.379 -4.363 17.891 1 93.5 12 ILE B O 1
ATOM 2937 N N . ARG B 1 13 ? -2.84 -5.906 19.344 1 89.94 13 ARG B N 1
ATOM 2938 C CA . ARG B 1 13 ? -4.164 -5.941 19.969 1 89.94 13 ARG B CA 1
ATOM 2939 C C . ARG B 1 13 ? -4.52 -4.582 20.562 1 89.94 13 ARG B C 1
ATOM 2941 O O . ARG B 1 13 ? -5.699 -4.223 20.625 1 89.94 13 ARG B O 1
ATOM 2948 N N . ALA B 1 14 ? -3.516 -3.783 20.828 1 89.88 14 ALA B N 1
ATOM 2949 C CA . ALA B 1 14 ? -3.717 -2.527 21.547 1 89.88 14 ALA B CA 1
ATOM 2950 C C . ALA B 1 14 ? -3.883 -1.361 20.578 1 89.88 14 ALA B C 1
ATOM 2952 O O . ALA B 1 14 ? -4.207 -0.244 20.984 1 89.88 14 ALA B O 1
ATOM 2953 N N . ILE B 1 15 ? -3.73 -1.64 19.328 1 89.44 15 ILE B N 1
ATOM 2954 C CA . ILE B 1 15 ? -3.795 -0.556 18.344 1 89.44 15 ILE B CA 1
ATOM 2955 C C . ILE B 1 15 ? -5.246 -0.116 18.156 1 89.44 15 ILE B C 1
ATOM 2957 O O . ILE B 1 15 ? -6.137 -0.95 17.984 1 89.44 15 ILE B O 1
ATOM 2961 N N . ALA B 1 16 ? -5.434 1.204 18.188 1 83.25 16 ALA B N 1
ATOM 2962 C CA . ALA B 1 16 ? -6.676 1.794 17.703 1 83.25 16 ALA B CA 1
ATOM 2963 C C . ALA B 1 16 ? -6.527 2.27 16.266 1 83.25 16 ALA B C 1
ATOM 2965 O O . ALA B 1 16 ? -5.617 3.035 15.945 1 83.25 16 ALA B O 1
ATOM 2966 N N . PRO B 1 17 ? -7.438 1.812 15.508 1 79.62 17 PRO B N 1
ATOM 2967 C CA . PRO B 1 17 ? -7.293 2.195 14.102 1 79.62 17 PRO B CA 1
ATOM 2968 C C . PRO B 1 17 ? -7.367 3.707 13.891 1 79.62 17 PRO B C 1
ATOM 2970 O O . PRO B 1 17 ? -8.039 4.406 14.656 1 79.62 17 PRO B O 1
ATOM 2973 N N . TYR B 1 18 ? -6.645 4.102 12.852 1 80.75 18 TYR B N 1
ATOM 2974 C CA . TYR B 1 18 ? -6.699 5.5 12.43 1 80.75 18 TYR B CA 1
ATOM 2975 C C . TYR B 1 18 ? -8.125 5.902 12.07 1 80.75 18 TYR B C 1
ATOM 2977 O O . TYR B 1 18 ? -8.844 5.141 11.414 1 80.75 18 TYR B O 1
ATOM 2985 N N . GLN B 1 19 ? -8.5 7.059 12.531 1 78.12 19 GLN B N 1
ATOM 2986 C CA . GLN B 1 19 ? -9.805 7.605 12.164 1 78.12 19 GLN B CA 1
ATOM 2987 C C . GLN B 1 19 ? -9.672 8.664 11.078 1 78.12 19 GLN B C 1
ATOM 2989 O O . GLN B 1 19 ? -9.32 9.805 11.352 1 78.12 19 GLN B O 1
ATOM 2994 N N . PRO B 1 20 ? -10 8.273 9.883 1 80.19 20 PRO B N 1
ATOM 2995 C CA . PRO B 1 20 ? -9.914 9.258 8.805 1 80.19 20 PRO B CA 1
ATOM 2996 C C . PRO B 1 20 ? -11.039 10.297 8.867 1 80.19 20 PRO B C 1
ATOM 2998 O O . PRO B 1 20 ? -11.977 10.141 9.656 1 80.19 20 PRO B O 1
ATOM 3001 N N . GLY B 1 21 ? -10.766 11.375 8.117 1 81.88 21 GLY B N 1
ATOM 3002 C CA . GLY B 1 21 ? -11.883 12.297 7.977 1 81.88 21 GLY B CA 1
ATOM 3003 C C . GLY B 1 21 ? -13.141 11.633 7.441 1 81.88 21 GLY B C 1
ATOM 3004 O O . GLY B 1 21 ? -13.062 10.68 6.664 1 81.88 21 GLY B O 1
ATOM 3005 N N . LYS B 1 22 ? -14.258 12.18 7.855 1 84.81 22 LYS B N 1
ATOM 3006 C CA . LYS B 1 22 ? -15.539 11.625 7.426 1 84.81 22 LYS B CA 1
ATOM 3007 C C . LYS B 1 22 ? -15.719 11.773 5.918 1 84.81 22 LYS B C 1
ATOM 3009 O O . LYS B 1 22 ? -15.602 12.875 5.375 1 84.81 22 LYS B O 1
ATOM 3014 N N . PRO B 1 23 ? -15.961 10.656 5.273 1 86.44 23 PRO B N 1
ATOM 3015 C CA . PRO B 1 23 ? -16.25 10.766 3.84 1 86.44 23 PRO B CA 1
ATOM 3016 C C . PRO B 1 23 ? -17.562 11.469 3.557 1 86.44 23 PRO B C 1
ATOM 3018 O O . PRO B 1 23 ? -18.516 11.336 4.332 1 86.44 23 PRO B O 1
ATOM 3021 N N . ILE B 1 24 ? -17.578 12.109 2.395 1 88.81 24 ILE B N 1
ATOM 3022 C CA . ILE B 1 24 ? -18.781 12.805 1.964 1 88.81 24 ILE B CA 1
ATOM 3023 C C . ILE B 1 24 ? -19.938 11.812 1.887 1 88.81 24 ILE B C 1
ATOM 3025 O O . ILE B 1 24 ? -21.031 12.094 2.391 1 88.81 24 ILE B O 1
ATOM 3029 N N . THR B 1 25 ? -19.641 10.664 1.301 1 86.88 25 THR B N 1
ATOM 3030 C CA . THR B 1 25 ? -20.688 9.672 1.088 1 86.88 25 THR B CA 1
ATOM 3031 C C . THR B 1 25 ? -21.219 9.148 2.42 1 86.88 25 THR B C 1
ATOM 3033 O O . THR B 1 25 ? -22.406 8.875 2.555 1 86.88 25 THR B O 1
ATOM 3036 N N . GLU B 1 26 ? -20.406 9.016 3.32 1 87.81 26 GLU B N 1
ATOM 3037 C CA . GLU B 1 26 ? -20.828 8.57 4.645 1 87.81 26 GLU B CA 1
ATOM 3038 C C . GLU B 1 26 ? -21.719 9.602 5.32 1 87.81 26 GLU B C 1
ATOM 3040 O O . GLU B 1 26 ? -22.766 9.258 5.887 1 87.81 26 GLU B O 1
ATOM 3045 N N . LEU B 1 27 ? -21.312 10.836 5.254 1 90 27 LEU B N 1
ATOM 3046 C CA . LEU B 1 27 ? -22.109 11.898 5.836 1 90 27 LEU B CA 1
ATOM 3047 C C . LEU B 1 27 ? -23.469 11.984 5.152 1 90 27 LEU B C 1
ATOM 3049 O O . LEU B 1 27 ? -24.5 12.133 5.816 1 90 27 LEU B O 1
ATOM 3053 N N . ALA B 1 28 ? -23.406 11.891 3.832 1 91.88 28 ALA B N 1
ATOM 3054 C CA . ALA B 1 28 ? -24.656 11.945 3.064 1 91.88 28 ALA B CA 1
ATOM 3055 C C . ALA B 1 28 ? -25.625 10.867 3.531 1 91.88 28 ALA B C 1
ATOM 3057 O O . ALA B 1 28 ? -26.812 11.141 3.754 1 91.88 28 ALA B O 1
ATOM 3058 N N . ARG B 1 29 ? -25.203 9.703 3.705 1 88.38 29 ARG B N 1
ATOM 3059 C CA . ARG B 1 29 ? -26.031 8.578 4.137 1 88.38 29 ARG B CA 1
ATOM 3060 C C . ARG B 1 29 ? -26.531 8.781 5.562 1 88.38 29 ARG B C 1
ATOM 3062 O O . ARG B 1 29 ? -27.703 8.531 5.855 1 88.38 29 ARG B O 1
ATOM 3069 N N . GLU B 1 30 ? -25.703 9.273 6.395 1 90.12 30 GLU B N 1
ATOM 3070 C CA . GLU B 1 30 ? -26.016 9.414 7.816 1 90.12 30 GLU B CA 1
ATOM 3071 C C . GLU B 1 30 ? -27.016 10.539 8.047 1 90.12 30 GLU B C 1
ATOM 3073 O O . GLU B 1 30 ? -27.906 10.422 8.898 1 90.12 30 GLU B O 1
ATOM 3078 N N . MET B 1 31 ? -26.859 11.617 7.281 1 90.12 31 MET B N 1
ATOM 3079 C CA . MET B 1 31 ? -27.641 12.812 7.574 1 90.12 31 MET B CA 1
ATOM 3080 C C . MET B 1 31 ? -28.766 13 6.551 1 90.12 31 MET B C 1
ATOM 3082 O O . MET B 1 31 ? -29.578 13.906 6.684 1 90.12 31 MET B O 1
ATOM 3086 N N . GLY B 1 32 ? -28.781 12.07 5.547 1 89.56 32 GLY B N 1
ATOM 3087 C CA . GLY B 1 32 ? -29.781 12.203 4.508 1 89.56 32 GLY B CA 1
ATOM 3088 C C . GLY B 1 32 ? -29.594 13.422 3.631 1 89.56 32 GLY B C 1
ATOM 3089 O O . GLY B 1 32 ? -30.562 14.086 3.25 1 89.56 32 GLY B O 1
ATOM 3090 N N . LEU B 1 33 ? -28.344 13.852 3.412 1 89.5 33 LEU B N 1
ATOM 3091 C CA . LEU B 1 33 ? -28 14.992 2.562 1 89.5 33 LEU B CA 1
ATOM 3092 C C . LEU B 1 33 ? -27.594 14.523 1.169 1 89.5 33 LEU B C 1
ATOM 3094 O O . LEU B 1 33 ? -27.188 13.375 0.988 1 89.5 33 LEU B O 1
ATOM 3098 N N . LYS B 1 34 ? -27.812 15.414 0.22 1 88.88 34 LYS B N 1
ATOM 3099 C CA . LYS B 1 34 ? -27.234 15.148 -1.096 1 88.88 34 LYS B CA 1
ATOM 3100 C C . LYS B 1 34 ? -25.734 15.375 -1.097 1 88.88 34 LYS B C 1
ATOM 3102 O O . LYS B 1 34 ? -25.25 16.391 -0.588 1 88.88 34 LYS B O 1
ATOM 3107 N N . PRO B 1 35 ? -24.953 14.469 -1.653 1 86.44 35 PRO B N 1
ATOM 3108 C CA . PRO B 1 35 ? -23.484 14.609 -1.666 1 86.44 35 PRO B CA 1
ATOM 3109 C C . PRO B 1 35 ? -23.031 15.938 -2.256 1 86.44 35 PRO B C 1
ATOM 3111 O O . PRO B 1 35 ? -22.031 16.516 -1.8 1 86.44 35 PRO B O 1
ATOM 3114 N N . GLY B 1 36 ? -23.766 16.438 -3.117 1 87.38 36 GLY B N 1
ATOM 3115 C CA . GLY B 1 36 ? -23.375 17.641 -3.834 1 87.38 36 GLY B CA 1
ATOM 3116 C C . GLY B 1 36 ? -23.422 18.891 -2.977 1 87.38 36 GLY B C 1
ATOM 3117 O O . GLY B 1 36 ? -22.797 19.906 -3.311 1 87.38 36 GLY B O 1
ATOM 3118 N N . VAL B 1 37 ? -24.109 18.859 -1.889 1 89.44 37 VAL B N 1
ATOM 3119 C CA . VAL B 1 37 ? -24.25 20.047 -1.056 1 89.44 37 VAL B CA 1
ATOM 3120 C C . VAL B 1 37 ? -23.234 20 0.093 1 89.44 37 VAL B C 1
ATOM 3122 O O . VAL B 1 37 ? -23.109 20.953 0.862 1 89.44 37 VAL B O 1
ATOM 3125 N N . ILE B 1 38 ? -22.594 18.922 0.23 1 95.31 38 ILE B N 1
ATOM 3126 C CA . ILE B 1 38 ? -21.656 18.719 1.326 1 95.31 38 ILE B CA 1
ATOM 3127 C C . ILE B 1 38 ? -20.312 19.328 0.962 1 95.31 38 ILE B C 1
ATOM 3129 O O . ILE B 1 38 ? -19.812 19.156 -0.154 1 95.31 38 ILE B O 1
ATOM 3133 N N . ILE B 1 39 ? -19.812 20.141 1.844 1 96.56 39 ILE B N 1
ATOM 3134 C CA . ILE B 1 39 ? -18.469 20.688 1.707 1 96.56 39 ILE B CA 1
ATOM 3135 C C . ILE B 1 39 ? -17.516 19.969 2.641 1 96.56 39 ILE B C 1
ATOM 3137 O O . ILE B 1 39 ? -17.75 19.891 3.85 1 96.56 39 ILE B O 1
ATOM 3141 N N . LYS B 1 40 ? -16.484 19.422 2.068 1 96.94 40 LYS B N 1
ATOM 3142 C CA . LYS B 1 40 ? -15.492 18.703 2.867 1 96.94 40 LYS B CA 1
ATOM 3143 C C . LYS B 1 40 ? -14.195 19.5 2.965 1 96.94 40 LYS B C 1
ATOM 3145 O O . LYS B 1 40 ? -13.508 19.703 1.961 1 96.94 40 LYS B O 1
ATOM 3150 N N . LEU B 1 41 ? -13.875 19.984 4.094 1 98.44 41 LEU B N 1
ATOM 3151 C CA . LEU B 1 41 ? -12.672 20.734 4.43 1 98.44 41 LEU B CA 1
ATOM 3152 C C . LEU B 1 41 ? -11.93 20.094 5.598 1 98.44 41 LEU B C 1
ATOM 3154 O O . LEU B 1 41 ? -11.586 20.781 6.57 1 98.44 41 LEU B O 1
ATOM 3158 N N . ALA B 1 42 ? -11.641 18.766 5.414 1 97.44 42 ALA B N 1
ATOM 3159 C CA . ALA B 1 42 ? -11.188 18.047 6.605 1 97.44 42 ALA B CA 1
ATOM 3160 C C . ALA B 1 42 ? -9.906 17.281 6.324 1 97.44 42 ALA B C 1
ATOM 3162 O O . ALA B 1 42 ? -9.211 16.859 7.254 1 97.44 42 ALA B O 1
ATOM 3163 N N . SER B 1 43 ? -9.438 17.016 5.051 1 96.12 43 SER B N 1
ATOM 3164 C CA . SER B 1 43 ? -8.352 16.078 4.773 1 96.12 43 SER B CA 1
ATOM 3165 C C . SER B 1 43 ? -7.234 16.75 3.982 1 96.12 43 SER B C 1
ATOM 3167 O O . SER B 1 43 ? -6.383 16.078 3.4 1 96.12 43 SER B O 1
ATOM 3169 N N . ASN B 1 44 ? -7.281 18.031 3.939 1 98 44 ASN B N 1
ATOM 3170 C CA . ASN B 1 44 ? -6.211 18.844 3.369 1 98 44 ASN B CA 1
ATOM 3171 C C . ASN B 1 44 ? -5.969 18.5 1.902 1 98 44 ASN B C 1
ATOM 3173 O O . ASN B 1 44 ? -4.82 18.438 1.457 1 98 44 ASN B O 1
ATOM 3177 N N . GLU B 1 45 ? -7.066 18.203 1.185 1 97.69 45 GLU B N 1
ATOM 3178 C CA . GLU B 1 45 ? -6.98 17.906 -0.242 1 97.69 45 GLU B CA 1
ATOM 3179 C C . GLU B 1 45 ? -6.938 19.188 -1.068 1 97.69 45 GLU B C 1
ATOM 3181 O O . GLU B 1 45 ? -7.227 20.266 -0.559 1 97.69 45 GLU B O 1
ATOM 3186 N N . ASN B 1 46 ? -6.473 19.062 -2.291 1 98.56 46 ASN B N 1
ATOM 3187 C CA . ASN B 1 46 ? -6.363 20.219 -3.168 1 98.56 46 ASN B CA 1
ATOM 3188 C C . ASN B 1 46 ? -7.719 20.609 -3.746 1 98.56 46 ASN B C 1
ATOM 3190 O O . ASN B 1 46 ? -8.305 19.859 -4.531 1 98.56 46 ASN B O 1
ATOM 3194 N N . PRO B 1 47 ? -8.211 21.75 -3.408 1 97.88 47 PRO B N 1
ATOM 3195 C CA . PRO B 1 47 ? -9.547 22.141 -3.867 1 97.88 47 PRO B CA 1
ATOM 3196 C C . PRO B 1 47 ? -9.602 22.391 -5.371 1 97.88 47 PRO B C 1
ATOM 3198 O O . PRO B 1 47 ? -10.688 22.406 -5.961 1 97.88 47 PRO B O 1
ATOM 3201 N N . LEU B 1 48 ? -8.477 22.562 -6.016 1 98.25 48 LEU B N 1
ATOM 3202 C CA . LEU B 1 48 ? -8.445 22.797 -7.457 1 98.25 48 LEU B CA 1
ATOM 3203 C C . LEU B 1 48 ? -8.57 21.484 -8.227 1 98.25 48 LEU B C 1
ATOM 3205 O O . LEU B 1 48 ? -8.727 21.5 -9.453 1 98.25 48 LEU B O 1
ATOM 3209 N N . GLY B 1 49 ? -8.523 20.469 -7.535 1 98 49 GLY B N 1
ATOM 3210 C CA . GLY B 1 49 ? -8.508 19.172 -8.211 1 98 49 GLY B CA 1
ATOM 3211 C C . GLY B 1 49 ? -7.113 18.734 -8.625 1 98 49 GLY B C 1
ATOM 3212 O O . GLY B 1 49 ? -6.184 18.766 -7.812 1 98 49 GLY B O 1
ATOM 3213 N N . VAL B 1 50 ? -7.059 18.219 -9.867 1 98.25 50 VAL B N 1
ATOM 3214 C CA . VAL B 1 50 ? -5.789 17.688 -10.359 1 98.25 50 VAL B CA 1
ATOM 3215 C C . VAL B 1 50 ? -5.332 18.5 -11.57 1 98.25 50 VAL B C 1
ATOM 3217 O O . VAL B 1 50 ? -6.148 19.094 -12.273 1 98.25 50 VAL B O 1
ATOM 3220 N N . SER B 1 51 ? -4.004 18.484 -11.789 1 98.25 51 SER B N 1
ATOM 3221 C CA . SER B 1 51 ? -3.42 19.078 -12.992 1 98.25 51 SER B CA 1
ATOM 3222 C C . SER B 1 51 ? -4.02 18.469 -14.258 1 98.25 51 SER B C 1
ATOM 3224 O O . SER B 1 51 ? -4.176 17.25 -14.352 1 98.25 51 SER B O 1
ATOM 3226 N N . PRO B 1 52 ? -4.387 19.359 -15.242 1 98.19 52 PRO B N 1
ATOM 3227 C CA . PRO B 1 52 ? -4.844 18.797 -16.516 1 98.19 52 PRO B CA 1
ATOM 3228 C C . PRO B 1 52 ? -3.82 17.859 -17.141 1 98.19 52 PRO B C 1
ATOM 3230 O O . PRO B 1 52 ? -4.195 16.875 -17.797 1 98.19 52 PRO B O 1
ATOM 3233 N N . LYS B 1 53 ? -2.498 18.188 -16.984 1 98.62 53 LYS B N 1
ATOM 3234 C CA . LYS B 1 53 ? -1.448 17.312 -17.484 1 98.62 53 LYS B CA 1
ATOM 3235 C C . LYS B 1 53 ? -1.474 15.961 -16.781 1 98.62 53 LYS B C 1
ATOM 3237 O O . LYS B 1 53 ? -1.321 14.914 -17.406 1 98.62 53 LYS B O 1
ATOM 3242 N N . ALA B 1 54 ? -1.632 15.977 -15.477 1 98.75 54 ALA B N 1
ATOM 3243 C CA . ALA B 1 54 ? -1.727 14.742 -14.703 1 98.75 54 ALA B CA 1
ATOM 3244 C C . ALA B 1 54 ? -2.967 13.945 -15.094 1 98.75 54 ALA B C 1
ATOM 3246 O O . ALA B 1 54 ? -2.916 12.711 -15.188 1 98.75 54 ALA B O 1
ATOM 3247 N N . TYR B 1 55 ? -4.086 14.688 -15.289 1 98.62 55 TYR B N 1
ATOM 3248 C CA . TYR B 1 55 ? -5.324 14.023 -15.688 1 98.62 55 TYR B CA 1
ATOM 3249 C C . TYR B 1 55 ? -5.141 13.273 -17 1 98.62 55 TYR B C 1
ATOM 3251 O O . TYR B 1 55 ? -5.555 12.117 -17.125 1 98.62 55 TYR B O 1
ATOM 3259 N N . ALA B 1 56 ? -4.543 13.914 -17.969 1 98.69 56 ALA B N 1
ATOM 3260 C CA . ALA B 1 56 ? -4.285 13.281 -19.266 1 98.69 56 ALA B CA 1
ATOM 3261 C C . ALA B 1 56 ? -3.383 12.062 -19.109 1 98.69 56 ALA B C 1
ATOM 3263 O O . ALA B 1 56 ? -3.605 11.031 -19.75 1 98.69 56 ALA B O 1
ATOM 3264 N N . ALA B 1 57 ? -2.357 12.172 -18.297 1 98.75 57 ALA B N 1
ATOM 3265 C CA . ALA B 1 57 ? -1.44 11.062 -18.047 1 98.75 57 ALA B CA 1
ATOM 3266 C C . ALA B 1 57 ? -2.17 9.875 -17.422 1 98.75 57 ALA B C 1
ATOM 3268 O O . ALA B 1 57 ? -1.856 8.719 -17.719 1 98.75 57 ALA B O 1
ATOM 3269 N N . MET B 1 58 ? -3.098 10.156 -16.531 1 98.69 58 MET B N 1
ATOM 3270 C CA . MET B 1 58 ? -3.898 9.102 -15.922 1 98.69 58 MET B CA 1
ATOM 3271 C C . MET B 1 58 ? -4.707 8.359 -16.984 1 98.69 58 MET B C 1
ATOM 3273 O O . MET B 1 58 ? -4.75 7.125 -16.984 1 98.69 58 MET B O 1
ATOM 3277 N N . GLN B 1 59 ? -5.355 9.117 -17.797 1 98.25 59 GLN B N 1
ATOM 3278 C CA . GLN B 1 59 ? -6.156 8.516 -18.859 1 98.25 59 GLN B CA 1
ATOM 3279 C C . GLN B 1 59 ? -5.309 7.598 -19.734 1 98.25 59 GLN B C 1
ATOM 3281 O O . GLN B 1 59 ? -5.715 6.477 -20.047 1 98.25 59 GLN B O 1
ATOM 3286 N N . ASP B 1 60 ? -4.137 8.062 -20.078 1 97.94 60 ASP B N 1
ATOM 3287 C CA . ASP B 1 60 ? -3.234 7.277 -20.922 1 97.94 60 ASP B CA 1
ATOM 3288 C C . ASP B 1 60 ? -2.814 5.992 -20.203 1 97.94 60 ASP B C 1
ATOM 3290 O O . ASP B 1 60 ? -2.705 4.938 -20.844 1 97.94 60 ASP B O 1
ATOM 3294 N N . ALA B 1 61 ? -2.6 6.09 -18.969 1 97.88 61 ALA B N 1
ATOM 3295 C CA . ALA B 1 61 ? -2.102 4.957 -18.188 1 97.88 61 ALA B CA 1
ATOM 3296 C C . ALA B 1 61 ? -3.143 3.844 -18.109 1 97.88 61 ALA B C 1
ATOM 3298 O O . ALA B 1 61 ? -2.801 2.682 -17.875 1 97.88 61 ALA B O 1
ATOM 3299 N N . LEU B 1 62 ? -4.43 4.195 -18.266 1 98 62 LEU B N 1
ATOM 3300 C CA . LEU B 1 62 ? -5.5 3.209 -18.156 1 98 62 LEU B CA 1
ATOM 3301 C C . LEU B 1 62 ? -5.418 2.197 -19.297 1 98 62 LEU B C 1
ATOM 3303 O O . LEU B 1 62 ? -5.934 1.083 -19.188 1 98 62 LEU B O 1
ATOM 3307 N N . GLU B 1 63 ? -4.73 2.527 -20.375 1 95.12 63 GLU B N 1
ATOM 3308 C CA . GLU B 1 63 ? -4.688 1.689 -21.578 1 95.12 63 GLU B CA 1
ATOM 3309 C C . GLU B 1 63 ? -3.957 0.378 -21.297 1 95.12 63 GLU B C 1
ATOM 3311 O O . GLU B 1 63 ? -4.285 -0.655 -21.891 1 95.12 63 GLU B O 1
ATOM 3316 N N . ASP B 1 64 ? -2.984 0.404 -20.438 1 93.81 64 ASP B N 1
ATOM 3317 C CA . ASP B 1 64 ? -2.188 -0.783 -20.141 1 93.81 64 ASP B CA 1
ATOM 3318 C C . ASP B 1 64 ? -2.34 -1.191 -18.688 1 93.81 64 ASP B C 1
ATOM 3320 O O . ASP B 1 64 ? -1.381 -1.654 -18.062 1 93.81 64 ASP B O 1
ATOM 3324 N N . ILE B 1 65 ? -3.531 -1.019 -18.109 1 97.81 65 ILE B N 1
ATOM 3325 C CA . ILE B 1 65 ? -3.727 -1.113 -16.672 1 97.81 65 ILE B CA 1
ATOM 3326 C C . ILE B 1 65 ? -3.74 -2.58 -16.234 1 97.81 65 ILE B C 1
ATOM 3328 O O . ILE B 1 65 ? -3.602 -2.893 -15.055 1 97.81 65 ILE B O 1
ATOM 3332 N N . ALA B 1 66 ? -3.867 -3.484 -17.203 1 97.69 66 ALA B N 1
ATOM 3333 C CA . ALA B 1 66 ? -3.898 -4.91 -16.891 1 97.69 66 ALA B CA 1
ATOM 3334 C C . ALA B 1 66 ? -2.508 -5.418 -16.516 1 97.69 66 ALA B C 1
ATOM 3336 O O . ALA B 1 66 ? -2.367 -6.508 -15.961 1 97.69 66 ALA B O 1
ATOM 3337 N N . ARG B 1 67 ? -1.475 -4.715 -16.828 1 96.44 67 ARG B N 1
ATOM 3338 C CA . ARG B 1 67 ? -0.101 -5.082 -16.5 1 96.44 67 ARG B CA 1
ATOM 3339 C C . ARG B 1 67 ? 0.295 -4.531 -15.133 1 96.44 67 ARG B C 1
ATOM 3341 O O . ARG B 1 67 ? -0.201 -3.486 -14.711 1 96.44 67 ARG B O 1
ATOM 3348 N N . TYR B 1 68 ? 1.178 -5.262 -14.477 1 97.38 68 TYR B N 1
ATOM 3349 C CA . TYR B 1 68 ? 1.693 -4.789 -13.195 1 97.38 68 TYR B CA 1
ATOM 3350 C C . TYR B 1 68 ? 2.471 -3.488 -13.367 1 97.38 68 TYR B C 1
ATOM 3352 O O . TYR B 1 68 ? 3.055 -3.242 -14.422 1 97.38 68 TYR B O 1
ATOM 3360 N N . PRO B 1 69 ? 2.469 -2.682 -12.281 1 97.19 69 PRO B N 1
ATOM 3361 C CA . PRO B 1 69 ? 3.289 -1.468 -12.328 1 97.19 69 PRO B CA 1
ATOM 3362 C C . PRO B 1 69 ? 4.781 -1.768 -12.445 1 97.19 69 PRO B C 1
ATOM 3364 O O . PRO B 1 69 ? 5.211 -2.895 -12.188 1 97.19 69 PRO B O 1
ATOM 3367 N N . ASP B 1 70 ? 5.477 -0.768 -12.898 1 94.5 70 ASP B N 1
ATOM 3368 C CA . ASP B 1 70 ? 6.934 -0.849 -12.805 1 94.5 70 ASP B CA 1
ATOM 3369 C C . ASP B 1 70 ? 7.383 -0.9 -11.344 1 94.5 70 ASP B C 1
ATOM 3371 O O . ASP B 1 70 ? 7.238 0.079 -10.609 1 94.5 70 ASP B O 1
ATOM 3375 N N . GLY B 1 71 ? 7.934 -2.006 -10.938 1 92.81 71 GLY B N 1
ATOM 3376 C CA . GLY B 1 71 ? 8.32 -2.203 -9.555 1 92.81 71 GLY B CA 1
ATOM 3377 C C . GLY B 1 71 ? 9.344 -1.192 -9.07 1 92.81 71 GLY B C 1
ATOM 3378 O O . GLY B 1 71 ? 9.43 -0.904 -7.875 1 92.81 71 GLY B O 1
ATOM 3379 N N . ASN B 1 72 ? 10.078 -0.62 -10.016 1 91.31 72 ASN B N 1
ATOM 3380 C CA . ASN B 1 72 ? 11.133 0.325 -9.664 1 91.31 72 ASN B CA 1
ATOM 3381 C C . ASN B 1 72 ? 10.703 1.767 -9.914 1 91.31 72 ASN B C 1
ATOM 3383 O O . ASN B 1 72 ? 11.453 2.703 -9.633 1 91.31 72 ASN B O 1
ATOM 3387 N N . SER B 1 73 ? 9.547 1.903 -10.445 1 96.25 73 SER B N 1
ATOM 3388 C CA . SER B 1 73 ? 9.055 3.236 -10.773 1 96.25 73 SER B CA 1
ATOM 3389 C C . SER B 1 73 ? 10.086 4.031 -11.562 1 96.25 73 SER B C 1
ATOM 3391 O O . SER B 1 73 ? 10.406 5.168 -11.203 1 96.25 73 SER B O 1
ATOM 3393 N N . PHE B 1 74 ? 10.547 3.449 -12.617 1 95.81 74 PHE B N 1
ATOM 3394 C CA . PHE B 1 74 ? 11.695 3.982 -13.336 1 95.81 74 PHE B CA 1
ATOM 3395 C C . PHE B 1 74 ? 11.43 5.402 -13.812 1 95.81 74 PHE B C 1
ATOM 3397 O O . PHE B 1 74 ? 12.219 6.312 -13.555 1 95.81 74 PHE B O 1
ATOM 3404 N N . ALA B 1 75 ? 10.312 5.594 -14.555 1 97.25 75 ALA B N 1
ATOM 3405 C CA . ALA B 1 75 ? 10 6.91 -15.102 1 97.25 75 ALA B CA 1
ATOM 3406 C C . ALA B 1 75 ? 9.812 7.938 -13.992 1 97.25 75 ALA B C 1
ATOM 3408 O O . ALA B 1 75 ? 10.266 9.078 -14.109 1 97.25 75 ALA B O 1
ATOM 3409 N N . LEU B 1 76 ? 9.148 7.574 -12.953 1 98.56 76 LEU B N 1
ATOM 3410 C CA . LEU B 1 76 ? 8.93 8.461 -11.812 1 98.56 76 LEU B CA 1
ATOM 3411 C C . LEU B 1 76 ? 10.25 8.781 -11.117 1 98.56 76 LEU B C 1
ATOM 3413 O O . LEU B 1 76 ? 10.492 9.93 -10.75 1 98.56 76 LEU B O 1
ATOM 3417 N N . ARG B 1 77 ? 11.047 7.754 -10.898 1 98.5 77 ARG B N 1
ATOM 3418 C CA . ARG B 1 77 ? 12.367 7.934 -10.305 1 98.5 77 ARG B CA 1
ATOM 3419 C C . ARG B 1 77 ? 13.195 8.938 -11.102 1 98.5 77 ARG B C 1
ATOM 3421 O O . ARG B 1 77 ? 13.812 9.836 -10.523 1 98.5 77 ARG B O 1
ATOM 3428 N N . ASP B 1 78 ? 13.203 8.766 -12.383 1 98.25 78 ASP B N 1
ATOM 3429 C CA . ASP B 1 78 ? 13.945 9.68 -13.258 1 98.25 78 ASP B CA 1
ATOM 3430 C C . ASP B 1 78 ? 13.43 11.109 -13.117 1 98.25 78 ASP B C 1
ATOM 3432 O O . ASP B 1 78 ? 14.219 12.055 -13.039 1 98.25 78 ASP B O 1
ATOM 3436 N N . CYS B 1 79 ? 12.141 11.266 -13.109 1 98.75 79 CYS B N 1
ATOM 3437 C CA . CYS B 1 79 ? 11.508 12.57 -12.977 1 98.75 79 CYS B CA 1
ATOM 3438 C C . CYS B 1 79 ? 11.906 13.242 -11.672 1 98.75 79 CYS B C 1
ATOM 3440 O O . CYS B 1 79 ? 12.32 14.406 -11.664 1 98.75 79 CYS B O 1
ATOM 3442 N N . VAL B 1 80 ? 11.852 12.523 -10.562 1 98.81 80 VAL B N 1
ATOM 3443 C CA . VAL B 1 80 ? 12.172 13.062 -9.242 1 98.81 80 VAL B CA 1
ATOM 3444 C C . VAL B 1 80 ? 13.648 13.445 -9.195 1 98.81 80 VAL B C 1
ATOM 3446 O O . VAL B 1 80 ? 14 14.516 -8.68 1 98.81 80 VAL B O 1
ATOM 3449 N N . CYS B 1 81 ? 14.5 12.602 -9.719 1 98.69 81 CYS B N 1
ATOM 3450 C CA . CYS B 1 81 ? 15.93 12.867 -9.742 1 98.69 81 CYS B CA 1
ATOM 3451 C C . CYS B 1 81 ? 16.234 14.148 -10.508 1 98.69 81 CYS B C 1
ATOM 3453 O O . CYS B 1 81 ? 17 14.984 -10.039 1 98.69 81 CYS B O 1
ATOM 3455 N N . ARG B 1 82 ? 15.641 14.305 -11.648 1 98.5 82 ARG B N 1
ATOM 3456 C CA . ARG B 1 82 ? 15.875 15.484 -12.477 1 98.5 82 ARG B CA 1
ATOM 3457 C C . ARG B 1 82 ? 15.344 16.734 -11.797 1 98.5 82 ARG B C 1
ATOM 3459 O O . ARG B 1 82 ? 16.031 17.766 -11.742 1 98.5 82 ARG B O 1
ATOM 3466 N N . LYS B 1 83 ? 14.211 16.688 -11.289 1 98.12 83 LYS B N 1
ATOM 3467 C CA . LYS B 1 83 ? 13.547 17.875 -10.734 1 98.12 83 LYS B CA 1
ATOM 3468 C C . LYS B 1 83 ? 14.281 18.375 -9.492 1 98.12 83 LYS B C 1
ATOM 3470 O O . LYS B 1 83 ? 14.43 19.578 -9.305 1 98.12 83 LYS B O 1
ATOM 3475 N N . PHE B 1 84 ? 14.719 17.406 -8.664 1 97.94 84 PHE B N 1
ATOM 3476 C CA . PHE B 1 84 ? 15.227 17.812 -7.355 1 97.94 84 PHE B CA 1
ATOM 3477 C C . PHE B 1 84 ? 16.734 17.594 -7.266 1 97.94 84 PHE B C 1
ATOM 3479 O O . PHE B 1 84 ? 17.328 17.781 -6.199 1 97.94 84 PHE B O 1
ATOM 3486 N N . LYS B 1 85 ? 17.344 17.156 -8.328 1 97.62 85 LYS B N 1
ATOM 3487 C CA . LYS B 1 85 ? 18.797 16.953 -8.414 1 97.62 85 LYS B CA 1
ATOM 3488 C C . LYS B 1 85 ? 19.25 15.93 -7.375 1 97.62 85 LYS B C 1
ATOM 3490 O O . LYS B 1 85 ? 20.172 16.203 -6.594 1 97.62 85 LYS B O 1
ATOM 3495 N N . LEU B 1 86 ? 18.609 14.812 -7.414 1 98.44 86 LEU B N 1
ATOM 3496 C CA . LEU B 1 86 ? 18.891 13.711 -6.504 1 98.44 86 LEU B CA 1
ATOM 3497 C C . LEU B 1 86 ? 19.484 12.516 -7.25 1 98.44 86 LEU B C 1
ATOM 3499 O O . LEU B 1 86 ? 19.516 12.508 -8.484 1 98.44 86 LEU B O 1
ATOM 3503 N N . GLN B 1 87 ? 20 11.578 -6.559 1 98.25 87 GLN B N 1
ATOM 3504 C CA . GLN B 1 87 ? 20.484 10.32 -7.113 1 98.25 87 GLN B CA 1
ATOM 3505 C C . GLN B 1 87 ? 19.438 9.227 -6.988 1 98.25 87 GLN B C 1
ATOM 3507 O O . GLN B 1 87 ? 18.688 9.188 -6.012 1 98.25 87 GLN B O 1
ATOM 3512 N N . PRO B 1 88 ? 19.406 8.305 -7.969 1 97.94 88 PRO B N 1
ATOM 3513 C CA . PRO B 1 88 ? 18.359 7.285 -7.98 1 97.94 88 PRO B CA 1
ATOM 3514 C C . PRO B 1 88 ? 18.391 6.387 -6.742 1 97.94 88 PRO B C 1
ATOM 3516 O O . PRO B 1 88 ? 17.344 5.914 -6.293 1 97.94 88 PRO B O 1
ATOM 3519 N N . ASP B 1 89 ? 19.531 6.133 -6.168 1 97.88 89 ASP B N 1
ATOM 3520 C CA . ASP B 1 89 ? 19.672 5.203 -5.055 1 97.88 89 ASP B CA 1
ATOM 3521 C C . ASP B 1 89 ? 19.328 5.879 -3.729 1 97.88 89 ASP B C 1
ATOM 3523 O O . ASP B 1 89 ? 19.453 5.273 -2.664 1 97.88 89 ASP B O 1
ATOM 3527 N N . GLN B 1 90 ? 18.812 7.125 -3.773 1 98.56 90 GLN B N 1
ATOM 3528 C CA . GLN B 1 90 ? 18.375 7.855 -2.584 1 98.56 90 GLN B CA 1
ATOM 3529 C C . GLN B 1 90 ? 16.859 7.77 -2.402 1 98.56 90 GLN B C 1
ATOM 3531 O O . GLN B 1 90 ? 16.328 8.266 -1.412 1 98.56 90 GLN B O 1
ATOM 3536 N N . LEU B 1 91 ? 16.234 7.078 -3.338 1 98.75 91 LEU B N 1
ATOM 3537 C CA . LEU B 1 91 ? 14.789 7.242 -3.412 1 98.75 91 LEU B CA 1
ATOM 3538 C C . LEU B 1 91 ? 14.07 5.973 -2.955 1 98.75 91 LEU B C 1
ATOM 3540 O O . LEU B 1 91 ? 14.523 4.863 -3.246 1 98.75 91 LEU B O 1
ATOM 3544 N N . VAL B 1 92 ? 12.977 6.152 -2.252 1 98.56 92 VAL B N 1
ATOM 3545 C CA . VAL B 1 92 ? 11.977 5.145 -1.909 1 98.56 92 VAL B CA 1
ATOM 3546 C C . VAL B 1 92 ? 10.586 5.641 -2.279 1 98.56 92 VAL B C 1
ATOM 3548 O O . VAL B 1 92 ? 10.188 6.742 -1.885 1 98.56 92 VAL B O 1
ATOM 3551 N N . PHE B 1 93 ? 9.852 4.91 -3.074 1 98.75 93 PHE B N 1
ATOM 3552 C CA . PHE B 1 93 ? 8.5 5.312 -3.459 1 98.75 93 PHE B CA 1
ATOM 3553 C C . PHE B 1 93 ? 7.461 4.562 -2.639 1 98.75 93 PHE B C 1
ATOM 3555 O O . PHE B 1 93 ? 7.672 3.406 -2.264 1 98.75 93 PHE B O 1
ATOM 3562 N N . GLY B 1 94 ? 6.379 5.254 -2.342 1 98.69 94 GLY B N 1
ATOM 3563 C CA . GLY B 1 94 ? 5.375 4.66 -1.468 1 98.69 94 GLY B CA 1
ATOM 3564 C C . GLY B 1 94 ? 3.955 4.91 -1.936 1 98.69 94 GLY B C 1
ATOM 3565 O O . GLY B 1 94 ? 3.689 5.883 -2.645 1 98.69 94 GLY B O 1
ATOM 3566 N N . ASN B 1 95 ? 3.051 3.992 -1.536 1 98.56 95 ASN B N 1
ATOM 3567 C CA . ASN B 1 95 ? 1.611 4.184 -1.671 1 98.56 95 ASN B CA 1
ATOM 3568 C C . ASN B 1 95 ? 1.113 5.328 -0.789 1 98.56 95 ASN B C 1
ATOM 3570 O O . ASN B 1 95 ? 0.33 5.105 0.136 1 98.56 95 ASN B O 1
ATOM 3574 N N . GLY B 1 96 ? 1.481 6.582 -1.178 1 98.06 96 GLY B N 1
ATOM 3575 C CA . GLY B 1 96 ? 1.403 7.75 -0.315 1 98.06 96 GLY B CA 1
ATOM 3576 C C . GLY B 1 96 ? 2.609 7.906 0.592 1 98.06 96 GLY B C 1
ATOM 3577 O O . GLY B 1 96 ? 3.398 6.973 0.747 1 98.06 96 GLY B O 1
ATOM 3578 N N . SER B 1 97 ? 2.744 9.117 1.154 1 98.06 97 SER B N 1
ATOM 3579 C CA . SER B 1 97 ? 3.873 9.32 2.055 1 98.06 97 SER B CA 1
ATOM 3580 C C . SER B 1 97 ? 3.691 8.547 3.355 1 98.06 97 SER B C 1
ATOM 3582 O O . SER B 1 97 ? 4.664 8.281 4.066 1 98.06 97 SER B O 1
ATOM 3584 N N . ASN B 1 98 ? 2.459 8.195 3.68 1 97.31 98 ASN B N 1
ATOM 3585 C CA . ASN B 1 98 ? 2.227 7.316 4.82 1 97.31 98 ASN B CA 1
ATOM 3586 C C . ASN B 1 98 ? 3.035 6.027 4.707 1 97.31 98 ASN B C 1
ATOM 3588 O O . ASN B 1 98 ? 3.531 5.512 5.711 1 97.31 98 ASN B O 1
ATOM 3592 N N . ASP B 1 99 ? 3.082 5.535 3.496 1 98.12 99 ASP B N 1
ATOM 3593 C CA . ASP B 1 99 ? 3.836 4.312 3.238 1 98.12 99 ASP B CA 1
ATOM 3594 C C . ASP B 1 99 ? 5.32 4.512 3.539 1 98.12 99 ASP B C 1
ATOM 3596 O O . ASP B 1 99 ? 5.992 3.59 4.012 1 98.12 99 ASP B O 1
ATOM 3600 N N . ILE B 1 100 ? 5.875 5.699 3.301 1 98.69 100 ILE B N 1
ATOM 3601 C CA . ILE B 1 100 ? 7.266 6.027 3.602 1 98.69 100 ILE B CA 1
ATOM 3602 C C . ILE B 1 100 ? 7.488 5.984 5.109 1 98.69 100 ILE B C 1
ATOM 3604 O O . ILE B 1 100 ? 8.492 5.438 5.582 1 98.69 100 ILE B O 1
ATOM 3608 N N . LEU B 1 101 ? 6.582 6.562 5.852 1 98.62 101 LEU B N 1
ATOM 3609 C CA . LEU B 1 101 ? 6.668 6.57 7.309 1 98.62 101 LEU B CA 1
ATOM 3610 C C . LEU B 1 101 ? 6.629 5.148 7.863 1 98.62 101 LEU B C 1
ATOM 3612 O O . LEU B 1 101 ? 7.41 4.801 8.75 1 98.62 101 LEU B O 1
ATOM 3616 N N . GLU B 1 102 ? 5.758 4.383 7.285 1 97.81 102 GLU B N 1
ATOM 3617 C CA . GLU B 1 102 ? 5.637 2.992 7.715 1 97.81 102 GLU B CA 1
ATOM 3618 C C . GLU B 1 102 ? 6.902 2.203 7.395 1 97.81 102 GLU B C 1
ATOM 3620 O O . GLU B 1 102 ? 7.359 1.399 8.211 1 97.81 102 GLU B O 1
ATOM 3625 N N . LEU B 1 103 ? 7.395 2.348 6.195 1 98.06 103 LEU B N 1
ATOM 3626 C CA . LEU B 1 103 ? 8.602 1.646 5.781 1 98.06 103 LEU B CA 1
ATOM 3627 C C . LEU B 1 103 ? 9.781 2.004 6.688 1 98.06 103 LEU B C 1
ATOM 3629 O O . LEU B 1 103 ? 10.578 1.138 7.039 1 98.06 103 LEU B O 1
ATOM 3633 N N . ALA B 1 104 ? 9.891 3.297 7.051 1 98.56 104 ALA B N 1
ATOM 3634 C CA . ALA B 1 104 ? 10.938 3.717 7.977 1 98.56 104 ALA B CA 1
ATOM 3635 C C . ALA B 1 104 ? 10.805 3.006 9.32 1 98.56 104 ALA B C 1
ATOM 3637 O O . ALA B 1 104 ? 11.789 2.496 9.859 1 98.56 104 ALA B O 1
ATOM 3638 N N . ALA B 1 105 ? 9.609 2.992 9.844 1 98.19 105 ALA B N 1
ATOM 3639 C CA . ALA B 1 105 ? 9.367 2.336 11.125 1 98.19 105 ALA B CA 1
ATOM 3640 C C . ALA B 1 105 ? 9.727 0.854 11.055 1 98.19 105 ALA B C 1
ATOM 3642 O O . ALA B 1 105 ? 10.438 0.344 11.93 1 98.19 105 ALA B O 1
ATOM 3643 N N . ARG B 1 106 ? 9.32 0.201 10.008 1 96.69 106 ARG B N 1
ATOM 3644 C CA . ARG B 1 106 ? 9.555 -1.232 9.867 1 96.69 106 ARG B CA 1
ATOM 3645 C C . ARG B 1 106 ? 11.031 -1.532 9.656 1 96.69 106 ARG B C 1
ATOM 3647 O O . ARG B 1 106 ? 11.516 -2.602 10.039 1 96.69 106 ARG B O 1
ATOM 3654 N N . ALA B 1 107 ? 11.719 -0.625 9.094 1 97.19 107 ALA B N 1
ATOM 3655 C CA . ALA B 1 107 ? 13.133 -0.823 8.812 1 97.19 107 ALA B CA 1
ATOM 3656 C C . ALA B 1 107 ? 13.977 -0.659 10.078 1 97.19 107 ALA B C 1
ATOM 3658 O O . ALA B 1 107 ? 15.031 -1.275 10.219 1 97.19 107 ALA B O 1
ATOM 3659 N N . PHE B 1 108 ? 13.469 0.138 11.086 1 97.62 108 PHE B N 1
ATOM 3660 C CA . PHE B 1 108 ? 14.422 0.527 12.125 1 97.62 108 PHE B CA 1
ATOM 3661 C C . PHE B 1 108 ? 13.852 0.253 13.508 1 97.62 108 PHE B C 1
ATOM 3663 O O . PHE B 1 108 ? 14.586 0.243 14.5 1 97.62 108 PHE B O 1
ATOM 3670 N N . LEU B 1 109 ? 12.57 0.112 13.625 1 97.44 109 LEU B N 1
ATOM 3671 C CA . LEU B 1 109 ? 11.961 -0.036 14.938 1 97.44 109 LEU B CA 1
ATOM 3672 C C . LEU B 1 109 ? 11.672 -1.501 15.242 1 97.44 109 LEU B C 1
ATOM 3674 O O . LEU B 1 109 ? 11.273 -2.258 14.352 1 97.44 109 LEU B O 1
ATOM 3678 N N . THR B 1 110 ? 11.898 -1.924 16.406 1 94.94 110 THR B N 1
ATOM 3679 C CA . THR B 1 110 ? 11.633 -3.242 16.984 1 94.94 110 THR B CA 1
ATOM 3680 C C . THR B 1 110 ? 11.273 -3.133 18.453 1 94.94 110 THR B C 1
ATOM 3682 O O . THR B 1 110 ? 11.469 -2.084 19.078 1 94.94 110 THR B O 1
ATOM 3685 N N . PRO B 1 111 ? 10.633 -4.227 19.016 1 94.56 111 PRO B N 1
ATOM 3686 C CA . PRO B 1 111 ? 10.438 -4.191 20.469 1 94.56 111 PRO B CA 1
ATOM 3687 C C . PRO B 1 111 ? 11.719 -3.857 21.219 1 94.56 111 PRO B C 1
ATOM 3689 O O . PRO B 1 111 ? 12.781 -4.422 20.922 1 94.56 111 PRO B O 1
ATOM 3692 N N . GLY B 1 112 ? 11.625 -2.916 22.109 1 96 112 GLY B N 1
ATOM 3693 C CA . GLY B 1 112 ? 12.797 -2.496 22.859 1 96 112 GLY B CA 1
ATOM 3694 C C . GLY B 1 112 ? 13.398 -1.198 22.359 1 96 112 GLY B C 1
ATOM 3695 O O . GLY B 1 112 ? 14.227 -0.59 23.031 1 96 112 GLY B O 1
ATOM 3696 N N . THR B 1 113 ? 12.992 -0.755 21.188 1 97.62 113 THR B N 1
ATOM 3697 C CA . THR B 1 113 ? 13.453 0.526 20.672 1 97.62 113 THR B CA 1
ATOM 3698 C C . THR B 1 113 ? 12.391 1.604 20.875 1 97.62 113 THR B C 1
ATOM 3700 O O . THR B 1 113 ? 11.305 1.325 21.391 1 97.62 113 THR B O 1
ATOM 3703 N N . GLU B 1 114 ? 12.805 2.889 20.547 1 98.56 114 GLU B N 1
ATOM 3704 C CA . GLU B 1 114 ? 11.938 4.039 20.812 1 98.56 114 GLU B CA 1
ATOM 3705 C C . GLU B 1 114 ? 11.875 4.965 19.594 1 98.56 114 GLU B C 1
ATOM 3707 O O . GLU B 1 114 ? 12.836 5.059 18.828 1 98.56 114 GLU B O 1
ATOM 3712 N N . ALA B 1 115 ? 10.742 5.582 19.438 1 98.88 115 ALA B N 1
ATOM 3713 C CA . ALA B 1 115 ? 10.586 6.719 18.531 1 98.88 115 ALA B CA 1
ATOM 3714 C C . ALA B 1 115 ? 10.148 7.969 19.297 1 98.88 115 ALA B C 1
ATOM 3716 O O . ALA B 1 115 ? 9.336 7.887 20.219 1 98.88 115 ALA B O 1
ATOM 3717 N N . VAL B 1 116 ? 10.695 9.109 18.875 1 98.94 116 VAL B N 1
ATOM 3718 C CA . VAL B 1 116 ? 10.375 10.391 19.5 1 98.94 116 VAL B CA 1
ATOM 3719 C C . VAL B 1 116 ? 9.57 11.258 18.531 1 98.94 116 VAL B C 1
ATOM 3721 O O . VAL B 1 116 ? 9.891 11.344 17.359 1 98.94 116 VAL B O 1
ATOM 3724 N N . TYR B 1 117 ? 8.531 11.859 18.969 1 98.81 117 TYR B N 1
ATOM 3725 C CA . TYR B 1 117 ? 7.734 12.812 18.219 1 98.81 117 TYR B CA 1
ATOM 3726 C C . TYR B 1 117 ? 7.039 13.797 19.156 1 98.81 117 TYR B C 1
ATOM 3728 O O . TYR B 1 117 ? 7.078 13.641 20.375 1 98.81 117 TYR B O 1
ATOM 3736 N N . ALA B 1 118 ? 6.445 14.852 18.656 1 98.62 118 ALA B N 1
ATOM 3737 C CA . ALA B 1 118 ? 5.812 15.898 19.453 1 98.62 118 ALA B CA 1
ATOM 3738 C C . ALA B 1 118 ? 4.402 15.492 19.875 1 98.62 118 ALA B C 1
ATOM 3740 O O . ALA B 1 118 ? 3.771 14.656 19.234 1 98.62 118 ALA B O 1
ATOM 3741 N N . GLN B 1 119 ? 3.889 16.109 20.922 1 98.19 119 GLN B N 1
ATOM 3742 C CA . GLN B 1 119 ? 2.564 15.922 21.5 1 98.19 119 GLN B CA 1
ATOM 3743 C C . GLN B 1 119 ? 1.472 16.141 20.469 1 98.19 119 GLN B C 1
ATOM 3745 O O . GLN B 1 119 ? 0.577 15.297 20.312 1 98.19 119 GLN B O 1
ATOM 3750 N N . HIS B 1 120 ? 1.546 17.25 19.75 1 98.12 120 HIS B N 1
ATOM 3751 C CA . HIS B 1 120 ? 0.575 17.578 18.703 1 98.12 120 HIS B CA 1
ATOM 3752 C C . HIS B 1 120 ? 1.13 17.266 17.312 1 98.12 120 HIS B C 1
ATOM 3754 O O . HIS B 1 120 ? 1.27 18.172 16.484 1 98.12 120 HIS B O 1
ATOM 3760 N N . ALA B 1 121 ? 1.497 15.977 17.109 1 96.44 121 ALA B N 1
ATOM 3761 C CA . ALA B 1 121 ? 2.053 15.578 15.828 1 96.44 121 ALA B CA 1
ATOM 3762 C C . ALA B 1 121 ? 1.142 14.57 15.125 1 96.44 121 ALA B C 1
ATOM 3764 O O . ALA B 1 121 ? 0.219 14.031 15.734 1 96.44 121 ALA B O 1
ATOM 3765 N N . PHE B 1 122 ? 1.406 14.375 13.938 1 96.62 122 PHE B N 1
ATOM 3766 C CA . PHE B 1 122 ? 0.621 13.492 13.086 1 96.62 122 PHE B CA 1
ATOM 3767 C C . PHE B 1 122 ? 0.436 12.133 13.742 1 96.62 122 PHE B C 1
ATOM 3769 O O . PHE B 1 122 ? 1.412 11.484 14.133 1 96.62 122 PHE B O 1
ATOM 3776 N N . ALA B 1 123 ? -0.766 11.609 13.797 1 95 123 ALA B N 1
ATOM 3777 C CA . ALA B 1 123 ? -1.168 10.422 14.555 1 95 123 ALA B CA 1
ATOM 3778 C C . ALA B 1 123 ? -0.438 9.18 14.055 1 95 123 ALA B C 1
ATOM 3780 O O . ALA B 1 123 ? -0.217 8.234 14.82 1 95 123 ALA B O 1
ATOM 3781 N N . VAL B 1 124 ? -0.035 9.195 12.805 1 96.38 124 VAL B N 1
ATOM 3782 C CA . VAL B 1 124 ? 0.562 8.023 12.172 1 96.38 124 VAL B CA 1
ATOM 3783 C C . VAL B 1 124 ? 1.905 7.711 12.82 1 96.38 124 VAL B C 1
ATOM 3785 O O . VAL B 1 124 ? 2.32 6.551 12.875 1 96.38 124 VAL B O 1
ATOM 3788 N N . TYR B 1 125 ? 2.635 8.727 13.367 1 98.06 125 TYR B N 1
ATOM 3789 C CA . TYR B 1 125 ? 3.918 8.469 14.016 1 98.06 125 TYR B CA 1
ATOM 3790 C C . TYR B 1 125 ? 3.76 7.5 15.18 1 98.06 125 TYR B C 1
ATOM 3792 O O . TYR B 1 125 ? 4.504 6.52 15.281 1 98.06 125 TYR B O 1
ATOM 3800 N N . ALA B 1 126 ? 2.746 7.766 15.992 1 97 126 ALA B N 1
ATOM 3801 C CA . ALA B 1 126 ? 2.479 6.887 17.125 1 97 126 ALA B CA 1
ATOM 3802 C C . ALA B 1 126 ? 1.988 5.52 16.656 1 97 126 ALA B C 1
ATOM 3804 O O . ALA B 1 126 ? 2.371 4.488 17.219 1 97 126 ALA B O 1
ATOM 3805 N N . LEU B 1 127 ? 1.181 5.508 15.672 1 95.88 127 LEU B N 1
ATOM 3806 C CA . LEU B 1 127 ? 0.574 4.273 15.18 1 95.88 127 LEU B CA 1
ATOM 3807 C C . LEU B 1 127 ? 1.635 3.33 14.617 1 95.88 127 LEU B C 1
ATOM 3809 O O . LEU B 1 127 ? 1.655 2.145 14.953 1 95.88 127 LEU B O 1
ATOM 3813 N N . VAL B 1 128 ? 2.529 3.82 13.742 1 96.69 128 VAL B N 1
ATOM 3814 C CA . VAL B 1 128 ? 3.535 2.965 13.117 1 96.69 128 VAL B CA 1
ATOM 3815 C C . VAL B 1 128 ? 4.543 2.506 14.172 1 96.69 128 VAL B C 1
ATOM 3817 O O . VAL B 1 128 ? 5.078 1.398 14.086 1 96.69 128 VAL B O 1
ATOM 3820 N N . THR B 1 129 ? 4.805 3.381 15.18 1 97.75 129 THR B N 1
ATOM 3821 C CA . THR B 1 129 ? 5.676 2.998 16.281 1 97.75 129 THR B CA 1
ATOM 3822 C C . THR B 1 129 ? 5.074 1.832 17.062 1 97.75 129 THR B C 1
ATOM 3824 O O . THR B 1 129 ? 5.746 0.821 17.297 1 97.75 129 THR B O 1
ATOM 3827 N N . GLN B 1 130 ? 3.805 1.926 17.391 1 96.44 130 GLN B N 1
ATOM 3828 C CA . GLN B 1 130 ? 3.1 0.893 18.141 1 96.44 130 GLN B CA 1
ATOM 3829 C C . GLN B 1 130 ? 3.014 -0.406 17.344 1 96.44 130 GLN B C 1
ATOM 3831 O O . GLN B 1 130 ? 3.154 -1.494 17.906 1 96.44 130 GLN B O 1
ATOM 3836 N N . ALA B 1 131 ? 2.789 -0.309 16.109 1 95.25 131 ALA B N 1
ATOM 3837 C CA . ALA B 1 131 ? 2.611 -1.474 15.242 1 95.25 131 ALA B CA 1
ATOM 3838 C C . ALA B 1 131 ? 3.867 -2.34 15.227 1 95.25 131 ALA B C 1
ATOM 3840 O O . ALA B 1 131 ? 3.789 -3.555 15.016 1 95.25 131 ALA B O 1
ATOM 3841 N N . THR B 1 132 ? 5.035 -1.764 15.445 1 95.69 132 THR B N 1
ATOM 3842 C CA . THR B 1 132 ? 6.289 -2.506 15.422 1 95.69 132 THR B CA 1
ATOM 3843 C C . THR B 1 132 ? 6.648 -3.004 16.812 1 95.69 132 THR B C 1
ATOM 3845 O O . THR B 1 132 ? 7.66 -3.688 17 1 95.69 132 THR B O 1
ATOM 3848 N N . GLY B 1 133 ? 5.883 -2.559 17.828 1 95.88 133 GLY B N 1
ATOM 3849 C CA . GLY B 1 133 ? 6.156 -2.938 19.203 1 95.88 133 GLY B CA 1
ATOM 3850 C C . GLY B 1 133 ? 7.125 -2 19.891 1 95.88 133 GLY B C 1
ATOM 3851 O O . GLY B 1 133 ? 7.465 -2.205 21.062 1 95.88 133 GLY B O 1
ATOM 3852 N N . ALA B 1 134 ? 7.574 -0.964 19.188 1 97.5 134 ALA B N 1
ATOM 3853 C CA . ALA B 1 134 ? 8.461 0.032 19.781 1 97.5 134 ALA B CA 1
ATOM 3854 C C . ALA B 1 134 ? 7.691 0.972 20.719 1 97.5 134 ALA B C 1
ATOM 3856 O O . ALA B 1 134 ? 6.457 0.958 20.734 1 97.5 134 ALA B O 1
ATOM 3857 N N . SER B 1 135 ? 8.438 1.686 21.531 1 98.19 135 SER B N 1
ATOM 3858 C CA . SER B 1 135 ? 7.84 2.639 22.453 1 98.19 135 SER B CA 1
ATOM 3859 C C . SER B 1 135 ? 7.867 4.055 21.891 1 98.19 135 SER B C 1
ATOM 3861 O O . SER B 1 135 ? 8.906 4.52 21.422 1 98.19 135 SER B O 1
ATOM 3863 N N . GLY B 1 136 ? 6.727 4.68 21.906 1 98.38 136 GLY B N 1
ATOM 3864 C CA . GLY B 1 136 ? 6.66 6.074 21.484 1 98.38 136 GLY B CA 1
ATOM 3865 C C . GLY B 1 136 ? 6.879 7.047 22.625 1 98.38 136 GLY B C 1
ATOM 3866 O O . GLY B 1 136 ? 6.289 6.898 23.703 1 98.38 136 GLY B O 1
ATOM 3867 N N . ILE B 1 137 ? 7.75 7.953 22.438 1 98.81 137 ILE B N 1
ATOM 3868 C CA . ILE B 1 137 ? 7.984 9.039 23.375 1 98.81 137 ILE B CA 1
ATOM 3869 C C . ILE B 1 137 ? 7.371 10.328 22.844 1 98.81 137 ILE B C 1
ATOM 3871 O O . ILE B 1 137 ? 7.895 10.93 21.891 1 98.81 137 ILE B O 1
ATOM 3875 N N . SER B 1 138 ? 6.312 10.758 23.438 1 98.62 138 SER B N 1
ATOM 3876 C CA . SER B 1 138 ? 5.629 11.992 23.078 1 98.62 138 SER B CA 1
ATOM 3877 C C . SER B 1 138 ? 6.156 13.172 23.891 1 98.62 138 SER B C 1
ATOM 3879 O O . SER B 1 138 ? 5.977 13.227 25.109 1 98.62 138 SER B O 1
ATOM 3881 N N . VAL B 1 139 ? 6.746 14.141 23.234 1 98.88 139 VAL B N 1
ATOM 3882 C CA . VAL B 1 139 ? 7.34 15.297 23.906 1 98.88 139 VAL B CA 1
ATOM 3883 C C . VAL B 1 139 ? 6.34 16.453 23.922 1 98.88 139 VAL B C 1
ATOM 3885 O O . VAL B 1 139 ? 5.754 16.797 22.906 1 98.88 139 VAL B O 1
ATOM 3888 N N . PRO B 1 140 ? 6.16 17.031 25.062 1 98.62 140 PRO B N 1
ATOM 3889 C CA . PRO B 1 140 ? 5.23 18.172 25.141 1 98.62 140 PRO B CA 1
ATOM 3890 C C . PRO B 1 140 ? 5.527 19.234 24.094 1 98.62 140 PRO B C 1
ATOM 3892 O O . PRO B 1 140 ? 6.695 19.547 23.828 1 98.62 140 PRO B O 1
ATOM 3895 N N . ALA B 1 141 ? 4.449 19.703 23.531 1 98.25 141 ALA B N 1
ATOM 3896 C CA . ALA B 1 141 ? 4.57 20.719 22.484 1 98.25 141 ALA B CA 1
ATOM 3897 C C . ALA B 1 141 ? 4.953 22.062 23.078 1 98.25 141 ALA B C 1
ATOM 3899 O O . ALA B 1 141 ? 4.699 22.328 24.266 1 98.25 141 ALA B O 1
ATOM 3900 N N . ARG B 1 142 ? 5.66 22.844 22.281 1 97.88 142 ARG B N 1
ATOM 3901 C CA . ARG B 1 142 ? 5.906 24.25 22.562 1 97.88 142 ARG B CA 1
ATOM 3902 C C . ARG B 1 142 ? 5.164 25.141 21.578 1 97.88 142 ARG B C 1
ATOM 3904 O O . ARG B 1 142 ? 5.41 25.078 20.359 1 97.88 142 ARG B O 1
ATOM 3911 N N . ASP B 1 143 ? 4.25 26 22.047 1 96.94 143 ASP B N 1
ATOM 3912 C CA . ASP B 1 143 ? 3.451 26.875 21.188 1 96.94 143 ASP B CA 1
ATOM 3913 C C . ASP B 1 143 ? 2.807 26.078 20.047 1 96.94 143 ASP B C 1
ATOM 3915 O O . ASP B 1 143 ? 2.922 26.453 18.891 1 96.94 143 ASP B O 1
ATOM 3919 N N . PHE B 1 144 ? 2.242 24.906 20.359 1 97.75 144 PHE B N 1
ATOM 3920 C CA . PHE B 1 144 ? 1.506 24.031 19.453 1 97.75 144 PHE B CA 1
ATOM 3921 C C . PHE B 1 144 ? 2.443 23.391 18.438 1 97.75 144 PHE B C 1
ATOM 3923 O O . PHE B 1 144 ? 1.99 22.75 17.484 1 97.75 144 PHE B O 1
ATOM 3930 N N . GLY B 1 145 ? 3.752 23.578 18.625 1 97.25 145 GLY B N 1
ATOM 3931 C CA . GLY B 1 145 ? 4.723 23.016 17.688 1 97.25 145 GLY B CA 1
ATOM 3932 C C . GLY B 1 145 ? 5.766 22.156 18.375 1 97.25 145 GLY B C 1
ATOM 3933 O O . GLY B 1 145 ? 5.586 21.75 19.531 1 97.25 145 GLY B O 1
ATOM 3934 N N . HIS B 1 146 ? 6.84 21.766 17.641 1 98.25 146 HIS B N 1
ATOM 3935 C CA . HIS B 1 146 ? 7.922 20.922 18.141 1 98.25 146 HIS B CA 1
ATOM 3936 C C . HIS B 1 146 ? 8.812 21.703 19.109 1 98.25 146 HIS B C 1
ATOM 3938 O O . HIS B 1 146 ? 9.164 22.859 18.859 1 98.25 146 HIS B O 1
ATOM 3944 N N . ASP B 1 147 ? 9.094 21.141 20.25 1 98.69 147 ASP B N 1
ATOM 3945 C CA . ASP B 1 147 ? 10.172 21.578 21.125 1 98.69 147 ASP B CA 1
ATOM 3946 C C . ASP B 1 147 ? 11.453 20.797 20.859 1 98.69 147 ASP B C 1
ATOM 3948 O O . ASP B 1 147 ? 11.703 19.781 21.516 1 98.69 147 ASP B O 1
ATOM 3952 N N . LEU B 1 148 ? 12.297 21.328 19.984 1 98.75 148 LEU B N 1
ATOM 3953 C CA . LEU B 1 148 ? 13.453 20.594 19.5 1 98.75 148 LEU B CA 1
ATOM 3954 C C . LEU B 1 148 ? 14.414 20.281 20.641 1 98.75 148 LEU B C 1
ATOM 3956 O O . LEU B 1 148 ? 15.008 19.188 20.688 1 98.75 148 LEU B O 1
ATOM 3960 N N . ASP B 1 149 ? 14.617 21.234 21.578 1 98.62 149 ASP B N 1
ATOM 3961 C CA . ASP B 1 149 ? 15.492 20.984 22.703 1 98.62 149 ASP B CA 1
ATOM 3962 C C . ASP B 1 149 ? 14.969 19.828 23.562 1 98.62 149 ASP B C 1
ATOM 3964 O O . ASP B 1 149 ? 15.734 18.953 23.969 1 98.62 149 ASP B O 1
ATOM 3968 N N . ALA B 1 150 ? 13.703 19.844 23.844 1 98.81 150 ALA B N 1
ATOM 3969 C CA . ALA B 1 150 ? 13.094 18.781 24.641 1 98.81 150 ALA B CA 1
ATOM 3970 C C . ALA B 1 150 ? 13.133 17.453 23.906 1 98.81 150 ALA B C 1
ATOM 3972 O O . ALA B 1 150 ? 13.305 16.391 24.516 1 98.81 150 ALA B O 1
ATOM 3973 N N . MET B 1 151 ? 12.953 17.516 22.609 1 98.88 151 MET B N 1
ATOM 3974 C CA . MET B 1 151 ? 13.016 16.297 21.797 1 98.88 151 MET B CA 1
ATOM 3975 C C . MET B 1 151 ? 14.422 15.719 21.797 1 98.88 151 MET B C 1
ATOM 3977 O O . MET B 1 151 ? 14.594 14.5 21.875 1 98.88 151 MET B O 1
ATOM 3981 N N . LEU B 1 152 ? 15.367 16.609 21.688 1 98.81 152 LEU B N 1
ATOM 3982 C CA . LEU B 1 152 ? 16.75 16.156 21.766 1 98.81 152 LEU B CA 1
ATOM 3983 C C . LEU B 1 152 ? 17.047 15.508 23.109 1 98.81 152 LEU B C 1
ATOM 3985 O O . LEU B 1 152 ? 17.703 14.461 23.172 1 98.81 152 LEU B O 1
ATOM 3989 N N . ALA B 1 153 ? 16.547 16.094 24.156 1 98.75 153 ALA B N 1
ATOM 3990 C CA . ALA B 1 153 ? 16.781 15.602 25.516 1 98.75 153 ALA B CA 1
ATOM 3991 C C . ALA B 1 153 ? 16.078 14.258 25.75 1 98.75 153 ALA B C 1
ATOM 3993 O O . ALA B 1 153 ? 16.484 13.492 26.609 1 98.75 153 ALA B O 1
ATOM 3994 N N . ALA B 1 154 ? 15.055 13.953 24.953 1 98.81 154 ALA B N 1
ATOM 3995 C CA . ALA B 1 154 ? 14.273 12.727 25.109 1 98.81 154 ALA B CA 1
ATOM 3996 C C . ALA B 1 154 ? 14.969 11.539 24.453 1 98.81 154 ALA B C 1
ATOM 3998 O O . ALA B 1 154 ? 14.602 10.383 24.703 1 98.81 154 ALA B O 1
ATOM 3999 N N . ILE B 1 155 ? 15.984 11.781 23.625 1 98.69 155 ILE B N 1
ATOM 4000 C CA . ILE B 1 155 ? 16.703 10.719 22.922 1 98.69 155 ILE B CA 1
ATOM 4001 C C . ILE B 1 155 ? 17.516 9.898 23.906 1 98.69 155 ILE B C 1
ATOM 4003 O O . ILE B 1 155 ? 18.203 10.461 24.766 1 98.69 155 ILE B O 1
ATOM 4007 N N . THR B 1 156 ? 17.391 8.625 23.875 1 98.38 156 THR B N 1
ATOM 4008 C CA . THR B 1 156 ? 18.172 7.672 24.656 1 98.38 156 THR B CA 1
ATOM 4009 C C . THR B 1 156 ? 18.969 6.734 23.75 1 98.38 156 THR B C 1
ATOM 4011 O O . THR B 1 156 ? 18.953 6.898 22.531 1 98.38 156 THR B O 1
ATOM 4014 N N . ASP B 1 157 ? 19.625 5.734 24.375 1 97.25 157 ASP B N 1
ATOM 4015 C CA . ASP B 1 157 ? 20.375 4.742 23.609 1 97.25 157 ASP B CA 1
ATOM 4016 C C . ASP B 1 157 ? 19.438 3.809 22.844 1 97.25 157 ASP B C 1
ATOM 4018 O O . ASP B 1 157 ? 19.859 3.105 21.922 1 97.25 157 ASP B O 1
ATOM 4022 N N . LYS B 1 158 ? 18.141 3.857 23.203 1 98 158 LYS B N 1
ATOM 4023 C CA . LYS B 1 158 ? 17.141 2.986 22.594 1 98 158 LYS B CA 1
ATOM 4024 C C . LYS B 1 158 ? 16.438 3.691 21.438 1 98 158 LYS B C 1
ATOM 4026 O O . LYS B 1 158 ? 15.75 3.055 20.641 1 98 158 LYS B O 1
ATOM 4031 N N . THR B 1 159 ? 16.625 5 21.297 1 98.69 159 THR B N 1
ATOM 4032 C CA . THR B 1 159 ? 15.945 5.758 20.25 1 98.69 159 THR B CA 1
ATOM 4033 C C . THR B 1 159 ? 16.5 5.414 18.875 1 98.69 159 THR B C 1
ATOM 4035 O O . THR B 1 159 ? 17.719 5.367 18.688 1 98.69 159 THR B O 1
ATOM 4038 N N . ARG B 1 160 ? 15.57 5.129 17.969 1 98.62 160 ARG B N 1
ATOM 4039 C CA . ARG B 1 160 ? 16 4.801 16.609 1 98.62 160 ARG B CA 1
ATOM 4040 C C . ARG B 1 160 ? 15.406 5.777 15.594 1 98.62 160 ARG B C 1
ATOM 4042 O O . ARG B 1 160 ? 15.945 5.938 14.5 1 98.62 160 ARG B O 1
ATOM 4049 N N . ILE B 1 161 ? 14.289 6.414 15.93 1 98.88 161 ILE B N 1
ATOM 4050 C CA . ILE B 1 161 ? 13.656 7.34 14.992 1 98.88 161 ILE B CA 1
ATOM 4051 C C . ILE B 1 161 ? 13.172 8.578 15.742 1 98.88 161 ILE B C 1
ATOM 4053 O O . ILE B 1 161 ? 12.672 8.469 16.875 1 98.88 161 ILE B O 1
ATOM 4057 N N . VAL B 1 162 ? 13.375 9.703 15.18 1 98.94 162 VAL B N 1
ATOM 4058 C CA . VAL B 1 162 ? 12.688 10.938 15.531 1 98.94 162 VAL B CA 1
ATOM 4059 C C . VAL B 1 162 ? 11.82 11.406 14.359 1 98.94 162 VAL B C 1
ATOM 4061 O O . VAL B 1 162 ? 12.32 11.578 13.25 1 98.94 162 VAL B O 1
ATOM 4064 N N . PHE B 1 163 ? 10.508 11.602 14.609 1 98.94 163 PHE B N 1
ATOM 4065 C CA . PHE B 1 163 ? 9.602 12.117 13.586 1 98.94 163 PHE B CA 1
ATOM 4066 C C . PHE B 1 163 ? 9.391 13.617 13.766 1 98.94 163 PHE B C 1
ATOM 4068 O O . PHE B 1 163 ? 9.086 14.078 14.867 1 98.94 163 PHE B O 1
ATOM 4075 N N . ILE B 1 164 ? 9.508 14.352 12.688 1 98.88 164 ILE B N 1
ATOM 4076 C CA . ILE B 1 164 ? 9.25 15.789 12.672 1 98.88 164 ILE B CA 1
ATOM 4077 C C . ILE B 1 164 ? 8.469 16.156 11.414 1 98.88 164 ILE B C 1
ATOM 4079 O O . ILE B 1 164 ? 8.953 15.961 10.297 1 98.88 164 ILE B O 1
ATOM 4083 N N . ALA B 1 165 ? 7.289 16.609 11.602 1 98.69 165 ALA B N 1
ATOM 4084 C CA . ALA B 1 165 ? 6.559 17.203 10.492 1 98.69 165 ALA B CA 1
ATOM 4085 C C . ALA B 1 165 ? 6.805 18.703 10.414 1 98.69 165 ALA B C 1
ATOM 4087 O O . ALA B 1 165 ? 6.738 19.406 11.43 1 98.69 165 ALA B O 1
ATOM 4088 N N . ASN B 1 166 ? 7.125 19.219 9.266 1 98.69 166 ASN B N 1
ATOM 4089 C CA . ASN B 1 166 ? 7.445 20.641 9.094 1 98.69 166 ASN B CA 1
ATOM 4090 C C . ASN B 1 166 ? 7.055 21.141 7.711 1 98.69 166 ASN B C 1
ATOM 4092 O O . ASN B 1 166 ? 7.82 21 6.754 1 98.69 166 ASN B O 1
ATOM 4096 N N . PRO B 1 167 ? 5.871 21.875 7.598 1 98.62 167 PRO B N 1
ATOM 4097 C CA . PRO B 1 167 ? 4.938 22.328 8.633 1 98.62 167 PRO B CA 1
ATOM 4098 C C . PRO B 1 167 ? 4.27 21.172 9.367 1 98.62 167 PRO B C 1
ATOM 4100 O O . PRO B 1 167 ? 4.078 20.094 8.797 1 98.62 167 PRO B O 1
ATOM 4103 N N . ASN B 1 168 ? 3.977 21.469 10.625 1 98.69 168 ASN B N 1
ATOM 4104 C CA . ASN B 1 168 ? 3.418 20.422 11.484 1 98.69 168 ASN B CA 1
ATOM 4105 C C . ASN B 1 168 ? 1.941 20.188 11.188 1 98.69 168 ASN B C 1
ATOM 4107 O O . ASN B 1 168 ? 1.202 21.125 10.891 1 98.69 168 ASN B O 1
ATOM 4111 N N . ASN B 1 169 ? 1.437 19.016 11.148 1 97.69 169 ASN B N 1
ATOM 4112 C CA . ASN B 1 169 ? 0.042 18.594 11.188 1 97.69 169 ASN B CA 1
ATOM 4113 C C . ASN B 1 169 ? -0.329 18.031 12.562 1 97.69 169 ASN B C 1
ATOM 4115 O O . ASN B 1 169 ? 0.317 17.094 13.047 1 97.69 169 ASN B O 1
ATOM 4119 N N . PRO B 1 170 ? -1.244 18.656 13.172 1 98.06 170 PRO B N 1
ATOM 4120 C CA . PRO B 1 170 ? -2.375 19.422 12.641 1 98.06 170 PRO B CA 1
ATOM 4121 C C . PRO B 1 170 ? -2.279 20.906 12.953 1 98.06 170 PRO B C 1
ATOM 4123 O O . PRO B 1 170 ? -3.254 21.641 12.773 1 98.06 170 PRO B O 1
ATOM 4126 N N . THR B 1 171 ? -1.106 21.375 13.375 1 98.75 171 THR B N 1
ATOM 4127 C CA . THR B 1 171 ? -1.087 22.703 13.969 1 98.75 171 THR B CA 1
ATOM 4128 C C . THR B 1 171 ? -0.607 23.734 12.953 1 98.75 171 THR B C 1
ATOM 4130 O O . THR B 1 171 ? -0.776 24.938 13.156 1 98.75 171 THR B O 1
ATOM 4133 N N . GLY B 1 172 ? 0.057 23.266 11.938 1 98.62 172 GLY B N 1
ATOM 4134 C CA . GLY B 1 172 ? 0.478 24.156 10.875 1 98.62 172 GLY B CA 1
ATOM 4135 C C . GLY B 1 172 ? 1.732 24.938 11.211 1 98.62 172 GLY B C 1
ATOM 4136 O O . GLY B 1 172 ? 2.213 25.734 10.398 1 98.62 172 GLY B O 1
ATOM 4137 N N . THR B 1 173 ? 2.33 24.75 12.391 1 98.62 173 THR B N 1
ATOM 4138 C CA . THR B 1 173 ? 3.516 25.484 12.82 1 98.62 173 THR B CA 1
ATOM 4139 C C . THR B 1 173 ? 4.723 25.109 11.961 1 98.62 173 THR B C 1
ATOM 4141 O O . THR B 1 173 ? 4.738 24.047 11.328 1 98.62 173 THR B O 1
ATOM 4144 N N . LEU B 1 174 ? 5.711 25.984 11.922 1 98.5 174 LEU B N 1
ATOM 4145 C CA . LEU B 1 174 ? 6.891 25.812 11.086 1 98.5 174 LEU B CA 1
ATOM 4146 C C . LEU B 1 174 ? 8.164 26.078 11.875 1 98.5 174 LEU B C 1
ATOM 4148 O O . LEU B 1 174 ? 8.297 27.141 12.5 1 98.5 174 LEU B O 1
ATOM 4152 N N . LEU B 1 175 ? 9.055 25.125 11.898 1 98.5 175 LEU B N 1
ATOM 4153 C CA . LEU B 1 175 ? 10.398 25.312 12.438 1 98.5 175 LEU B CA 1
ATOM 4154 C C . LEU B 1 175 ? 11.281 26.078 11.453 1 98.5 175 LEU B C 1
ATOM 4156 O O . LEU B 1 175 ? 11.195 25.844 10.242 1 98.5 175 LEU B O 1
ATOM 4160 N N . SER B 1 176 ? 12.18 26.922 11.977 1 97.88 176 SER B N 1
ATOM 4161 C CA . SER B 1 176 ? 13.117 27.594 11.086 1 97.88 176 SER B CA 1
ATOM 4162 C C . SER B 1 176 ? 14.18 26.625 10.562 1 97.88 176 SER B C 1
ATOM 4164 O O . SER B 1 176 ? 14.492 25.625 11.211 1 97.88 176 SER B O 1
ATOM 4166 N N . LYS B 1 177 ? 14.711 26.969 9.398 1 98 177 LYS B N 1
ATOM 4167 C CA . LYS B 1 177 ? 15.734 26.125 8.766 1 98 177 LYS B CA 1
ATOM 4168 C C . LYS B 1 177 ? 16.969 26 9.656 1 98 177 LYS B C 1
ATOM 4170 O O . LYS B 1 177 ? 17.453 24.906 9.906 1 98 177 LYS B O 1
ATOM 4175 N N . PRO B 1 178 ? 17.438 27.078 10.242 1 97.94 178 PRO B N 1
ATOM 4176 C CA . PRO B 1 178 ? 18.625 26.938 11.102 1 97.94 178 PRO B CA 1
ATOM 4177 C C . PRO B 1 178 ? 18.359 26.078 12.336 1 97.94 178 PRO B C 1
ATOM 4179 O O . PRO B 1 178 ? 19.203 25.297 12.742 1 97.94 178 PRO B O 1
ATOM 4182 N N . ALA B 1 179 ? 17.234 26.25 12.938 1 98.19 179 ALA B N 1
ATOM 4183 C CA . ALA B 1 179 ? 16.891 25.469 14.125 1 98.19 179 ALA B CA 1
ATOM 4184 C C . ALA B 1 179 ? 16.875 23.969 13.805 1 98.19 179 ALA B C 1
ATOM 4186 O O . ALA B 1 179 ? 17.375 23.156 14.586 1 98.19 179 ALA B O 1
ATOM 4187 N N . LEU B 1 180 ? 16.297 23.641 12.703 1 98.12 180 LEU B N 1
ATOM 4188 C CA . LEU B 1 180 ? 16.219 22.25 12.281 1 98.12 180 LEU B CA 1
ATOM 4189 C C . LEU B 1 180 ? 17.594 21.688 11.977 1 98.12 180 LEU B C 1
ATOM 4191 O O . LEU B 1 180 ? 17.906 20.547 12.352 1 98.12 180 LEU B O 1
ATOM 4195 N N . ARG B 1 181 ? 18.344 22.453 11.234 1 98.19 181 ARG B N 1
ATOM 4196 C CA . ARG B 1 181 ? 19.688 22 10.883 1 98.19 181 ARG B CA 1
ATOM 4197 C C . ARG B 1 181 ? 20.547 21.797 12.125 1 98.19 181 ARG B C 1
ATOM 4199 O O . ARG B 1 181 ? 21.297 20.828 12.219 1 98.19 181 ARG B O 1
ATOM 4206 N N . ASP B 1 182 ? 20.469 22.75 13.062 1 98.25 182 ASP B N 1
ATOM 4207 C CA . ASP B 1 182 ? 21.188 22.625 14.32 1 98.25 182 ASP B CA 1
ATOM 4208 C C . ASP B 1 182 ? 20.766 21.375 15.086 1 98.25 182 ASP B C 1
ATOM 4210 O O . ASP B 1 182 ? 21.594 20.703 15.695 1 98.25 182 ASP B O 1
ATOM 4214 N N . PHE B 1 183 ? 19.547 21.094 15.148 1 98.75 183 PHE B N 1
ATOM 4215 C CA . PHE B 1 183 ? 19.016 19.891 15.773 1 98.75 183 PHE B CA 1
ATOM 4216 C C . PHE B 1 183 ? 19.609 18.641 15.141 1 98.75 183 PHE B C 1
ATOM 4218 O O . PHE B 1 183 ? 20.109 17.766 15.844 1 98.75 183 PHE B O 1
ATOM 4225 N N . LEU B 1 184 ? 19.578 18.594 13.75 1 98.56 184 LEU B N 1
ATOM 4226 C CA . LEU B 1 184 ? 20.125 17.453 13.016 1 98.56 184 LEU B CA 1
ATOM 4227 C C . LEU B 1 184 ? 21.578 17.234 13.383 1 98.56 184 LEU B C 1
ATOM 4229 O O . LEU B 1 184 ? 22.016 16.078 13.547 1 98.56 184 LEU B O 1
ATOM 4233 N N . ALA B 1 185 ? 22.297 18.281 13.586 1 98.31 185 ALA B N 1
ATOM 4234 C CA . ALA B 1 185 ? 23.734 18.219 13.875 1 98.31 185 ALA B CA 1
ATOM 4235 C C . ALA B 1 185 ? 23.969 17.609 15.258 1 98.31 185 ALA B C 1
ATOM 4237 O O . ALA B 1 185 ? 25.031 17.047 15.516 1 98.31 185 ALA B O 1
ATOM 4238 N N . LYS B 1 186 ? 22.984 17.719 16.109 1 98.56 186 LYS B N 1
ATOM 4239 C CA . LYS B 1 186 ? 23.141 17.266 17.5 1 98.56 186 LYS B CA 1
ATOM 4240 C C . LYS B 1 186 ? 22.594 15.859 17.688 1 98.56 186 LYS B C 1
ATOM 4242 O O . LYS B 1 186 ? 22.891 15.203 18.688 1 98.56 186 LYS B O 1
ATOM 4247 N N . VAL B 1 187 ? 21.766 15.375 16.781 1 98.5 187 VAL B N 1
ATOM 4248 C CA . VAL B 1 187 ? 21.156 14.055 16.906 1 98.5 187 VAL B CA 1
ATOM 4249 C C . VAL B 1 187 ? 22.203 12.969 16.688 1 98.5 187 VAL B C 1
ATOM 4251 O O . VAL B 1 187 ? 22.953 13.016 15.703 1 98.5 187 VAL B O 1
ATOM 4254 N N . PRO B 1 188 ? 22.266 11.977 17.562 1 97.19 188 PRO B N 1
ATOM 4255 C CA . PRO B 1 188 ? 23.203 10.883 17.359 1 97.19 188 PRO B CA 1
ATOM 4256 C C . PRO B 1 188 ? 23.016 10.164 16.031 1 97.19 188 PRO B C 1
ATOM 4258 O O . PRO B 1 188 ? 21.875 10.031 15.562 1 97.19 188 PRO B O 1
ATOM 4261 N N . ARG B 1 189 ? 24.047 9.562 15.523 1 93.06 189 ARG B N 1
ATOM 4262 C CA . ARG B 1 189 ? 24.078 8.977 14.195 1 93.06 189 ARG B CA 1
ATOM 4263 C C . ARG B 1 189 ? 23.234 7.703 14.141 1 93.06 189 ARG B C 1
ATOM 4265 O O . ARG B 1 189 ? 22.859 7.242 13.055 1 93.06 189 ARG B O 1
ATOM 4272 N N . GLN B 1 190 ? 22.953 7.156 15.227 1 94.88 190 GLN B N 1
ATOM 4273 C CA . GLN B 1 190 ? 22.188 5.918 15.25 1 94.88 190 GLN B CA 1
ATOM 4274 C C . GLN B 1 190 ? 20.688 6.199 15.141 1 94.88 190 GLN B C 1
ATOM 4276 O O . GLN B 1 190 ? 19.875 5.273 15.086 1 94.88 190 GLN B O 1
ATOM 4281 N N . VAL B 1 191 ? 20.328 7.438 15.188 1 98.44 191 VAL B N 1
ATOM 4282 C CA . VAL B 1 191 ? 18.922 7.84 15.172 1 98.44 191 VAL B CA 1
ATOM 4283 C C . VAL B 1 191 ? 18.562 8.398 13.797 1 98.44 191 VAL B C 1
ATOM 4285 O O . VAL B 1 191 ? 19.203 9.336 13.312 1 98.44 191 VAL B O 1
ATOM 4288 N N . LEU B 1 192 ? 17.594 7.773 13.109 1 98.81 192 LEU B N 1
ATOM 4289 C CA . LEU B 1 192 ? 17.047 8.305 11.867 1 98.81 192 LEU B CA 1
ATOM 4290 C C . LEU B 1 192 ? 16.094 9.469 12.148 1 98.81 192 LEU B C 1
ATOM 4292 O O . LEU B 1 192 ? 15.133 9.32 12.898 1 98.81 192 LEU B O 1
ATOM 4296 N N . VAL B 1 193 ? 16.359 10.617 11.641 1 98.88 193 VAL B N 1
ATOM 4297 C CA . VAL B 1 193 ? 15.422 11.742 11.695 1 98.88 193 VAL B CA 1
ATOM 4298 C C . VAL B 1 193 ? 14.539 11.75 10.453 1 98.88 193 VAL B C 1
ATOM 4300 O O . VAL B 1 193 ? 15.031 11.93 9.336 1 98.88 19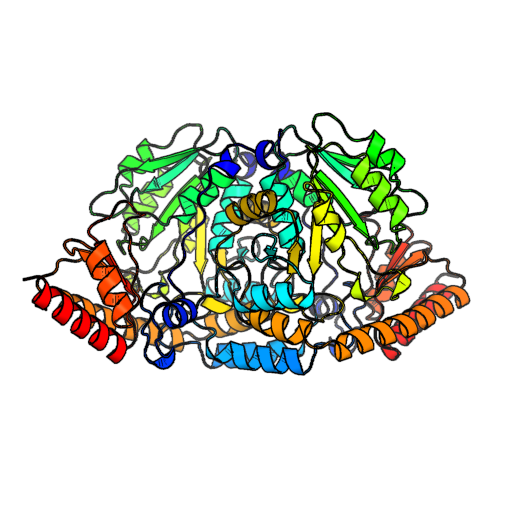3 VAL B O 1
ATOM 4303 N N . VAL B 1 194 ? 13.273 11.531 10.633 1 98.94 194 VAL B N 1
ATOM 4304 C CA . VAL B 1 194 ? 12.297 11.578 9.555 1 98.94 194 VAL B CA 1
ATOM 4305 C C . VAL B 1 194 ? 11.664 12.969 9.492 1 98.94 194 VAL B C 1
ATOM 4307 O O . VAL B 1 194 ? 10.938 13.367 10.398 1 98.94 194 VAL B O 1
ATOM 4310 N N . LEU B 1 195 ? 11.992 13.648 8.492 1 98.88 195 LEU B N 1
ATOM 4311 C CA . LEU B 1 195 ? 11.414 14.969 8.234 1 98.88 195 LEU B CA 1
ATOM 4312 C C . LEU B 1 195 ? 10.258 14.867 7.246 1 98.88 195 LEU B C 1
ATOM 4314 O O . LEU B 1 195 ? 10.469 14.711 6.043 1 98.88 195 LEU B O 1
ATOM 4318 N N . ASP B 1 196 ? 9.055 14.93 7.777 1 98.81 196 ASP B N 1
ATOM 4319 C CA . ASP B 1 196 ? 7.812 14.852 7.008 1 98.81 196 ASP B CA 1
ATOM 4320 C C . ASP B 1 196 ? 7.426 16.219 6.445 1 98.81 196 ASP B C 1
ATOM 4322 O O . ASP B 1 196 ? 6.973 17.094 7.184 1 98.81 196 ASP B O 1
ATOM 4326 N N . GLU B 1 197 ? 7.555 16.328 5.129 1 98.75 197 GLU B N 1
ATOM 4327 C CA . GLU B 1 197 ? 7.371 17.625 4.492 1 98.75 197 GLU B CA 1
ATOM 4328 C C . GLU B 1 197 ? 6.188 17.609 3.529 1 98.75 197 GLU B C 1
ATOM 4330 O O . GLU B 1 197 ? 6.305 18.062 2.387 1 98.75 197 GLU B O 1
ATOM 4335 N N . ALA B 1 198 ? 5.047 17.188 4.039 1 98.5 198 ALA B N 1
ATOM 4336 C CA . ALA B 1 198 ? 3.832 17.016 3.244 1 98.5 198 ALA B CA 1
ATOM 4337 C C . ALA B 1 198 ? 3.318 18.344 2.725 1 98.5 198 ALA B C 1
ATOM 4339 O O . ALA B 1 198 ? 2.566 18.391 1.748 1 98.5 198 ALA B O 1
ATOM 4340 N N . TYR B 1 199 ? 3.752 19.5 3.322 1 98.69 199 TYR B N 1
ATOM 4341 C CA . TYR B 1 199 ? 3.107 20.781 3.018 1 98.69 199 TYR B CA 1
ATOM 4342 C C . TYR B 1 199 ? 4.121 21.781 2.504 1 98.69 199 TYR B C 1
ATOM 4344 O O . TYR B 1 199 ? 3.854 23 2.492 1 98.69 199 TYR B O 1
ATOM 4352 N N . ASP B 1 200 ? 5.27 21.281 2.076 1 98.38 200 ASP B N 1
ATOM 4353 C CA . ASP B 1 200 ? 6.352 22.172 1.649 1 98.38 200 ASP B CA 1
ATOM 4354 C C . ASP B 1 200 ? 5.918 23.047 0.478 1 98.38 200 ASP B C 1
ATOM 4356 O O . ASP B 1 200 ? 6.324 24.203 0.378 1 98.38 200 ASP B O 1
ATOM 4360 N N . GLU B 1 201 ? 5.094 22.547 -0.414 1 98.25 201 GLU B N 1
ATOM 4361 C CA . GLU B 1 201 ? 4.672 23.266 -1.615 1 98.25 201 GLU B CA 1
ATOM 4362 C C . GLU B 1 201 ? 3.857 24.5 -1.262 1 98.25 201 GLU B C 1
ATOM 4364 O O . GLU B 1 201 ? 3.672 25.391 -2.1 1 98.25 201 GLU B O 1
ATOM 4369 N N . TYR B 1 202 ? 3.402 24.562 -0.049 1 98.56 202 TYR B N 1
ATOM 4370 C CA . TYR B 1 202 ? 2.559 25.672 0.358 1 98.56 202 TYR B CA 1
ATOM 4371 C C . TYR B 1 202 ? 3.387 26.766 1.034 1 98.56 202 TYR B C 1
ATOM 4373 O O . TYR B 1 202 ? 2.85 27.797 1.442 1 98.56 202 TYR B O 1
ATOM 4381 N N . LEU B 1 203 ? 4.68 26.594 1.153 1 98.5 203 LEU B N 1
ATOM 4382 C CA . LEU B 1 203 ? 5.562 27.578 1.764 1 98.5 203 LEU B CA 1
ATOM 4383 C C . LEU B 1 203 ? 5.996 28.625 0.743 1 98.5 203 LEU B C 1
ATOM 4385 O O . LEU B 1 203 ? 6.199 28.297 -0.431 1 98.5 203 LEU B O 1
ATOM 4389 N N . ALA B 1 204 ? 6.168 29.828 1.256 1 97.25 204 ALA B N 1
ATOM 4390 C CA . ALA B 1 204 ? 6.797 30.859 0.448 1 97.25 204 ALA B CA 1
ATOM 4391 C C . ALA B 1 204 ? 8.234 30.484 0.087 1 97.25 204 ALA B C 1
ATOM 4393 O O . ALA B 1 204 ? 8.867 29.688 0.786 1 97.25 204 ALA B O 1
ATOM 4394 N N . ALA B 1 205 ? 8.719 31.047 -0.965 1 96 205 ALA B N 1
ATOM 4395 C CA . ALA B 1 205 ? 10.023 30.703 -1.52 1 96 205 ALA B CA 1
ATOM 4396 C C . ALA B 1 205 ? 11.109 30.781 -0.45 1 96 205 ALA B C 1
ATOM 4398 O O . ALA B 1 205 ? 11.977 29.906 -0.381 1 96 205 ALA B O 1
ATOM 4399 N N . GLU B 1 206 ? 11.07 31.766 0.385 1 96.44 206 GLU B N 1
ATOM 4400 C CA . GLU B 1 206 ? 12.117 32 1.376 1 96.44 206 GLU B CA 1
ATOM 4401 C C . GLU B 1 206 ? 12.031 30.984 2.516 1 96.44 206 GLU B C 1
ATOM 4403 O O . GLU B 1 206 ? 12.992 30.797 3.26 1 96.44 206 GLU B O 1
ATOM 4408 N N . LEU B 1 207 ? 10.875 30.312 2.637 1 97.88 207 LEU B N 1
ATOM 4409 C CA . LEU B 1 207 ? 10.641 29.391 3.746 1 97.88 207 LEU B CA 1
ATOM 4410 C C . LEU B 1 207 ? 10.742 27.953 3.281 1 97.88 207 LEU B C 1
ATOM 4412 O O . LEU B 1 207 ? 10.711 27.031 4.098 1 97.88 207 LEU B O 1
ATOM 4416 N N . LYS B 1 208 ? 10.898 27.719 1.997 1 97.44 208 LYS B N 1
ATOM 4417 C CA . LYS B 1 208 ? 10.945 26.375 1.447 1 97.44 208 LYS B CA 1
ATOM 4418 C C . LYS B 1 208 ? 12.086 25.562 2.064 1 97.44 208 LYS B C 1
ATOM 4420 O O . LYS B 1 208 ? 13.148 26.125 2.365 1 97.44 208 LYS B O 1
ATOM 4425 N N . SER B 1 209 ? 11.828 24.312 2.164 1 97.31 209 SER B N 1
ATOM 4426 C CA . SER B 1 209 ? 12.789 23.406 2.779 1 97.31 209 SER B CA 1
ATOM 4427 C C . SER B 1 209 ? 14.078 23.328 1.966 1 97.31 209 SER B C 1
ATOM 4429 O O . SER B 1 209 ? 14.047 23.406 0.737 1 97.31 209 SER B O 1
ATOM 4431 N N . GLU B 1 210 ? 15.211 23.141 2.668 1 97.44 210 GLU B N 1
ATOM 4432 C CA . GLU B 1 210 ? 16.516 22.891 2.074 1 97.44 210 GLU B CA 1
ATOM 4433 C C . GLU B 1 210 ? 17.031 21.5 2.445 1 97.44 210 GLU B C 1
ATOM 4435 O O . GLU B 1 210 ? 18.219 21.203 2.293 1 97.44 210 GLU B O 1
ATOM 4440 N N . ALA B 1 211 ? 16.141 20.688 2.854 1 98 211 ALA B N 1
ATOM 4441 C CA . ALA B 1 211 ? 16.531 19.438 3.5 1 98 211 ALA B CA 1
ATOM 4442 C C . ALA B 1 211 ? 17.234 18.5 2.514 1 98 211 ALA B C 1
ATOM 4444 O O . ALA B 1 211 ? 18.125 17.734 2.891 1 98 211 ALA B O 1
ATOM 4445 N N . PHE B 1 212 ? 16.828 18.5 1.238 1 98.25 212 PHE B N 1
ATOM 4446 C CA . PHE B 1 212 ? 17.484 17.641 0.25 1 98.25 212 PHE B CA 1
ATOM 4447 C C . PHE B 1 212 ? 18.984 17.922 0.21 1 98.25 212 PHE B C 1
ATOM 4449 O O . PHE B 1 212 ? 19.797 17 0.079 1 98.25 212 PHE B O 1
ATOM 4456 N N . SER B 1 213 ? 19.359 19.188 0.347 1 97.56 213 SER B N 1
ATOM 4457 C CA . SER B 1 213 ? 20.766 19.547 0.31 1 97.56 213 SER B CA 1
ATOM 4458 C C . SER B 1 213 ? 21.484 19.078 1.567 1 97.56 213 SER B C 1
ATOM 4460 O O . SER B 1 213 ? 22.719 18.922 1.563 1 97.56 213 SER B O 1
ATOM 4462 N N . TRP B 1 214 ? 20.781 18.891 2.68 1 98.19 214 TRP B N 1
ATOM 4463 C CA . TRP B 1 214 ? 21.375 18.484 3.949 1 98.19 214 TRP B CA 1
ATOM 4464 C C . TRP B 1 214 ? 21.797 17.016 3.914 1 98.19 214 TRP B C 1
ATOM 4466 O O . TRP B 1 214 ? 22.547 16.562 4.773 1 98.19 214 TRP B O 1
ATOM 4476 N N . LEU B 1 215 ? 21.328 16.266 2.875 1 97.19 215 LEU B N 1
ATOM 4477 C CA . LEU B 1 215 ? 21.641 14.852 2.775 1 97.19 215 LEU B CA 1
ATOM 4478 C C . LEU B 1 215 ? 23.125 14.641 2.535 1 97.19 215 LEU B C 1
ATOM 4480 O O . LEU B 1 215 ? 23.656 13.555 2.785 1 97.19 215 LEU B O 1
ATOM 4484 N N . ALA B 1 216 ? 23.812 15.602 2.043 1 96.12 216 ALA B N 1
ATOM 4485 C CA . ALA B 1 216 ? 25.25 15.531 1.854 1 96.12 216 ALA B CA 1
ATOM 4486 C C . ALA B 1 216 ? 25.984 15.531 3.195 1 96.12 216 ALA B C 1
ATOM 4488 O O . ALA B 1 216 ? 27.094 15.016 3.301 1 96.12 216 ALA B O 1
ATOM 4489 N N . GLU B 1 217 ? 25.328 16.047 4.215 1 96 217 GLU B N 1
ATOM 4490 C CA . GLU B 1 217 ? 25.953 16.219 5.527 1 96 217 GLU B CA 1
ATOM 4491 C C . GLU B 1 217 ? 25.406 15.195 6.527 1 96 217 GLU B C 1
ATOM 4493 O O . GLU B 1 217 ? 26.125 14.742 7.414 1 96 217 GLU B O 1
ATOM 4498 N N . PHE B 1 218 ? 24.172 14.883 6.406 1 97.31 218 PHE B N 1
ATOM 4499 C CA . PHE B 1 218 ? 23.5 14.031 7.375 1 97.31 218 PHE B CA 1
ATOM 4500 C C . PHE B 1 218 ? 23.031 12.734 6.73 1 97.31 218 PHE B C 1
ATOM 4502 O O . PHE B 1 218 ? 22 12.703 6.055 1 97.31 218 PHE B O 1
ATOM 4509 N N . ASP B 1 219 ? 23.656 11.625 7.043 1 96.06 219 ASP B N 1
ATOM 4510 C CA . ASP B 1 219 ? 23.328 10.344 6.43 1 96.06 219 ASP B CA 1
ATOM 4511 C C . ASP B 1 219 ? 22.172 9.664 7.164 1 96.06 219 ASP B C 1
ATOM 4513 O O . ASP B 1 219 ? 21.656 8.633 6.723 1 96.06 219 ASP B O 1
ATOM 4517 N N . ASN B 1 220 ? 21.75 10.266 8.312 1 98 220 ASN B N 1
ATOM 4518 C CA . ASN B 1 220 ? 20.641 9.727 9.086 1 98 220 ASN B CA 1
ATOM 4519 C C . ASN B 1 220 ? 19.375 10.578 8.938 1 98 220 ASN B C 1
ATOM 4521 O O . ASN B 1 220 ? 18.609 10.734 9.891 1 98 220 ASN B O 1
ATOM 4525 N N . LEU B 1 221 ? 19.203 11.18 7.797 1 98.69 221 LEU B N 1
ATOM 4526 C CA . LEU B 1 221 ? 18.047 12.016 7.484 1 98.69 221 LEU B CA 1
ATOM 4527 C C . LEU B 1 221 ? 17.172 11.367 6.406 1 98.69 221 LEU B C 1
ATOM 4529 O O . LEU B 1 221 ? 17.703 10.883 5.398 1 98.69 221 LEU B O 1
ATOM 4533 N N . LEU B 1 222 ? 15.914 11.227 6.648 1 98.88 222 LEU B N 1
ATOM 4534 C CA . LEU B 1 222 ? 14.898 10.828 5.676 1 98.88 222 LEU B CA 1
ATOM 4535 C C . LEU B 1 222 ? 13.867 11.93 5.484 1 98.88 222 LEU B C 1
ATOM 4537 O O . LEU B 1 222 ? 13.25 12.383 6.453 1 98.88 222 LEU B O 1
ATOM 4541 N N . ILE B 1 223 ? 13.695 12.406 4.266 1 98.94 223 ILE B N 1
ATOM 4542 C CA . ILE B 1 223 ? 12.688 13.398 3.932 1 98.94 223 ILE B CA 1
ATOM 4543 C C . ILE B 1 223 ? 11.516 12.734 3.211 1 98.94 223 ILE B C 1
ATOM 4545 O O . ILE B 1 223 ? 11.711 12.008 2.232 1 98.94 223 ILE B O 1
ATOM 4549 N N . SER B 1 224 ? 10.336 12.891 3.703 1 98.81 224 SER B N 1
ATOM 4550 C CA . SER B 1 224 ? 9.148 12.328 3.074 1 98.81 224 SER B CA 1
ATOM 4551 C C . SER B 1 224 ? 8.328 13.406 2.377 1 98.81 224 SER B C 1
ATOM 4553 O O . SER B 1 224 ? 8.07 14.469 2.953 1 98.81 224 SER B O 1
ATOM 4555 N N . ARG B 1 225 ? 7.934 13.172 1.153 1 98.69 225 ARG B N 1
ATOM 4556 C CA . ARG B 1 225 ? 7.102 14.039 0.329 1 98.69 225 ARG B CA 1
ATOM 4557 C C . ARG B 1 225 ? 5.863 13.305 -0.17 1 98.69 225 ARG B C 1
ATOM 4559 O O . ARG B 1 225 ? 5.895 12.086 -0.352 1 98.69 225 ARG B O 1
ATOM 4566 N N . THR B 1 226 ? 4.793 14.039 -0.343 1 98.62 226 THR B N 1
ATOM 4567 C CA . THR B 1 226 ? 3.547 13.453 -0.828 1 98.62 226 THR B CA 1
ATOM 4568 C C . THR B 1 226 ? 3.047 14.203 -2.062 1 98.62 226 THR B C 1
ATOM 4570 O O . THR B 1 226 ? 3.383 15.367 -2.268 1 98.62 226 THR B O 1
ATOM 4573 N N . LEU B 1 227 ? 2.297 13.531 -2.857 1 98.81 227 LEU B N 1
ATOM 4574 C CA . LEU B 1 227 ? 1.626 14.203 -3.967 1 98.81 227 LEU B CA 1
ATOM 4575 C C . LEU B 1 227 ? 0.121 14.273 -3.729 1 98.81 227 LEU B C 1
ATOM 4577 O O . LEU B 1 227 ? -0.648 14.523 -4.66 1 98.81 227 LEU B O 1
ATOM 4581 N N . SER B 1 228 ? -0.286 14.055 -2.502 1 98.38 228 SER B N 1
ATOM 4582 C CA . SER B 1 228 ? -1.698 13.984 -2.141 1 98.38 228 SER B CA 1
ATOM 4583 C C . SER B 1 228 ? -2.27 15.367 -1.861 1 98.38 228 SER B C 1
ATOM 4585 O O . SER B 1 228 ? -3.488 15.555 -1.85 1 98.38 228 SER B O 1
ATOM 4587 N N . LYS B 1 229 ? -1.374 16.359 -1.588 1 98.44 229 LYS B N 1
ATOM 4588 C CA . LYS B 1 229 ? -1.823 17.688 -1.161 1 98.44 229 LYS B CA 1
ATOM 4589 C C . LYS B 1 229 ? -1.764 18.688 -2.312 1 98.44 229 LYS B C 1
ATOM 4591 O O . LYS B 1 229 ? -2.564 18.609 -3.248 1 98.44 229 LYS B O 1
ATOM 4596 N N . ALA B 1 230 ? -0.678 19.359 -2.447 1 98.69 230 ALA B N 1
ATOM 4597 C CA . ALA B 1 230 ? -0.555 20.422 -3.443 1 98.69 230 ALA B CA 1
ATOM 4598 C C . ALA B 1 230 ? -0.713 19.875 -4.855 1 98.69 230 ALA B C 1
ATOM 4600 O O . ALA B 1 230 ? -1.206 20.562 -5.75 1 98.69 230 ALA B O 1
ATOM 4601 N N . TYR B 1 231 ? -0.382 18.625 -5.07 1 98.75 231 TYR B N 1
ATOM 4602 C CA . TYR B 1 231 ? -0.369 18.047 -6.41 1 98.75 231 TYR B CA 1
ATOM 4603 C C . TYR B 1 231 ? -1.714 17.422 -6.75 1 98.75 231 TYR B C 1
ATOM 4605 O O . TYR B 1 231 ? -1.96 17.047 -7.898 1 98.75 231 TYR B O 1
ATOM 4613 N N . GLY B 1 232 ? -2.574 17.234 -5.766 1 98.69 232 GLY B N 1
ATOM 4614 C CA . GLY B 1 232 ? -3.955 16.844 -6.008 1 98.69 232 GLY B CA 1
ATOM 4615 C C . GLY B 1 232 ? -4.109 15.375 -6.336 1 98.69 232 GLY B C 1
ATOM 4616 O O . GLY B 1 232 ? -5.059 14.984 -7.02 1 98.69 232 GLY B O 1
ATOM 4617 N N . LEU B 1 233 ? -3.229 14.531 -5.855 1 98.81 233 LEU B N 1
ATOM 4618 C CA . LEU B 1 233 ? -3.281 13.133 -6.25 1 98.81 233 LEU B CA 1
ATOM 4619 C C . LEU B 1 233 ? -3.645 12.242 -5.062 1 98.81 233 LEU B C 1
ATOM 4621 O O . LEU B 1 233 ? -3.199 11.094 -4.98 1 98.81 233 LEU B O 1
ATOM 4625 N N . ALA B 1 234 ? -4.457 12.781 -4.102 1 98.56 234 ALA B N 1
ATOM 4626 C CA . ALA B 1 234 ? -4.773 12.07 -2.867 1 98.56 234 ALA B CA 1
ATOM 4627 C C . ALA B 1 234 ? -5.395 10.711 -3.162 1 98.56 234 ALA B C 1
ATOM 4629 O O . ALA B 1 234 ? -5.082 9.719 -2.498 1 98.56 234 ALA B O 1
ATOM 4630 N N . GLY B 1 235 ? -6.199 10.609 -4.152 1 98.5 235 GLY B N 1
ATOM 4631 C CA . GLY B 1 235 ? -6.941 9.391 -4.445 1 98.5 235 GLY B CA 1
ATOM 4632 C C . GLY B 1 235 ? -6.082 8.305 -5.062 1 98.5 235 GLY B C 1
ATOM 4633 O O . GLY B 1 235 ? -6.496 7.145 -5.141 1 98.5 235 GLY B O 1
ATOM 4634 N N . LEU B 1 236 ? -4.895 8.609 -5.523 1 98.81 236 LEU B N 1
ATOM 4635 C CA . LEU B 1 236 ? -4.051 7.652 -6.238 1 98.81 236 LEU B CA 1
ATOM 4636 C C . LEU B 1 236 ? -3.021 7.031 -5.301 1 98.81 236 LEU B C 1
ATOM 4638 O O . LEU B 1 236 ? -2.49 5.953 -5.586 1 98.81 236 LEU B O 1
ATOM 4642 N N . ARG B 1 237 ? -2.699 7.75 -4.234 1 98.44 237 ARG B N 1
ATOM 4643 C CA . ARG B 1 237 ? -1.788 7.266 -3.201 1 98.44 237 ARG B CA 1
ATOM 4644 C C . ARG B 1 237 ? -0.366 7.145 -3.738 1 98.44 237 ARG B C 1
ATOM 4646 O O . ARG B 1 237 ? 0.111 6.039 -4 1 98.44 237 ARG B O 1
ATOM 4653 N N . VAL B 1 238 ? 0.367 8.227 -3.77 1 98.81 238 VAL B N 1
ATOM 4654 C CA . VAL B 1 238 ? 1.765 8.188 -4.188 1 98.81 238 VAL B CA 1
ATOM 4655 C C . VAL B 1 238 ? 2.561 9.242 -3.428 1 98.81 238 VAL B C 1
ATOM 4657 O O . VAL B 1 238 ? 2.074 10.352 -3.201 1 98.81 238 VAL B O 1
ATOM 4660 N N . GLY B 1 239 ? 3.635 8.891 -2.908 1 98.69 239 GLY B N 1
ATOM 4661 C CA . GLY B 1 239 ? 4.641 9.719 -2.26 1 98.69 239 GLY B CA 1
ATOM 4662 C C . GLY B 1 239 ? 6.047 9.164 -2.398 1 98.69 239 GLY B C 1
ATOM 4663 O O . GLY B 1 239 ? 6.25 8.125 -3.033 1 98.69 239 GLY B O 1
ATOM 4664 N N . PHE B 1 240 ? 7.031 9.883 -1.907 1 98.81 240 PHE B N 1
ATOM 4665 C CA . PHE B 1 240 ? 8.391 9.375 -1.998 1 98.81 240 PHE B CA 1
ATOM 4666 C C . PHE B 1 240 ? 9.234 9.859 -0.822 1 98.81 240 PHE B C 1
ATOM 4668 O O . PHE B 1 240 ? 8.914 10.875 -0.204 1 98.81 240 PHE B O 1
ATOM 4675 N N . GLY B 1 241 ? 10.156 9.055 -0.461 1 98.88 241 GLY B N 1
ATOM 4676 C CA . GLY B 1 241 ? 11.188 9.391 0.508 1 98.88 241 GLY B CA 1
ATOM 4677 C C . GLY B 1 241 ? 12.555 9.602 -0.122 1 98.88 241 GLY B C 1
ATOM 4678 O O . GLY B 1 241 ? 12.891 8.953 -1.113 1 98.88 241 GLY B O 1
ATOM 4679 N N . VAL B 1 242 ? 13.289 10.539 0.375 1 98.88 242 VAL B N 1
ATOM 4680 C CA . VAL B 1 242 ? 14.664 10.812 -0.039 1 98.88 242 VAL B CA 1
ATOM 4681 C C . VAL B 1 242 ? 15.602 10.688 1.16 1 98.88 242 VAL B C 1
ATOM 4683 O O . VAL B 1 242 ? 15.375 11.305 2.201 1 98.88 242 VAL B O 1
ATOM 4686 N N . THR B 1 243 ? 16.625 9.906 1.036 1 98.75 243 THR B N 1
ATOM 4687 C CA . THR B 1 243 ? 17.531 9.617 2.145 1 98.75 243 THR B CA 1
ATOM 4688 C C . THR B 1 243 ? 18.875 9.133 1.627 1 98.75 243 THR B C 1
ATOM 4690 O O . THR B 1 243 ? 19.141 9.18 0.424 1 98.75 243 THR B O 1
ATOM 4693 N N . SER B 1 244 ? 19.797 8.773 2.551 1 97.75 244 SER B N 1
ATOM 4694 C CA . SER B 1 244 ? 21.078 8.195 2.145 1 97.75 244 SER B CA 1
ATOM 4695 C C . SER B 1 244 ? 20.891 6.844 1.464 1 97.75 244 SER B C 1
ATOM 4697 O O . SER B 1 244 ? 19.906 6.137 1.741 1 97.75 244 SER B O 1
ATOM 4699 N N . PRO B 1 245 ? 21.781 6.449 0.544 1 97.38 245 PRO B N 1
ATOM 4700 C CA . PRO B 1 245 ? 21.641 5.199 -0.203 1 97.38 245 PRO B CA 1
ATOM 4701 C C . PRO B 1 245 ? 21.484 3.982 0.707 1 97.38 245 PRO B C 1
ATOM 4703 O O . PRO B 1 245 ? 20.688 3.092 0.423 1 97.38 245 PRO B O 1
ATOM 4706 N N . GLY B 1 246 ? 22.25 3.953 1.763 1 96.38 246 GLY B N 1
ATOM 4707 C CA . GLY B 1 246 ? 22.156 2.828 2.68 1 96.38 246 GLY B CA 1
ATOM 4708 C C . GLY B 1 246 ? 20.781 2.682 3.307 1 96.38 246 GLY B C 1
ATOM 4709 O O . GLY B 1 246 ? 20.25 1.574 3.391 1 96.38 246 GLY B O 1
ATOM 4710 N N . VAL B 1 247 ? 20.219 3.805 3.783 1 97.56 247 VAL B N 1
ATOM 4711 C CA . VAL B 1 247 ? 18.891 3.797 4.395 1 97.56 247 VAL B CA 1
ATOM 4712 C C . VAL B 1 247 ? 17.844 3.455 3.344 1 97.56 247 VAL B C 1
ATOM 4714 O O . VAL B 1 247 ? 16.938 2.66 3.602 1 97.56 247 VAL B O 1
ATOM 4717 N N . ALA B 1 248 ? 18 4.043 2.184 1 97.88 248 ALA B N 1
ATOM 4718 C CA . ALA B 1 248 ? 17.078 3.75 1.094 1 97.88 248 ALA B CA 1
ATOM 4719 C C . ALA B 1 248 ? 17.078 2.262 0.751 1 97.88 248 ALA B C 1
ATOM 4721 O O . ALA B 1 248 ? 16.031 1.67 0.508 1 97.88 248 ALA B O 1
ATOM 4722 N N . ASP B 1 249 ? 18.234 1.708 0.714 1 96.88 249 ASP B N 1
ATOM 4723 C CA . ASP B 1 249 ? 18.375 0.285 0.418 1 96.88 249 ASP B CA 1
ATOM 4724 C C . ASP B 1 249 ? 17.609 -0.561 1.434 1 96.88 249 ASP B C 1
ATOM 4726 O O . ASP B 1 249 ? 16.859 -1.474 1.059 1 96.88 249 ASP B O 1
ATOM 4730 N N . LEU B 1 250 ? 17.734 -0.27 2.711 1 96.75 250 LEU B N 1
ATOM 4731 C CA . LEU B 1 250 ? 17.047 -0.998 3.771 1 96.75 250 LEU B CA 1
ATOM 4732 C C . LEU B 1 250 ? 15.539 -0.877 3.621 1 96.75 250 LEU B C 1
ATOM 4734 O O . LEU B 1 250 ? 14.82 -1.87 3.736 1 96.75 250 LEU B O 1
ATOM 4738 N N . MET B 1 251 ? 15.141 0.369 3.354 1 97.56 251 MET B N 1
ATOM 4739 C CA . MET B 1 251 ? 13.711 0.603 3.215 1 97.56 251 MET B CA 1
ATOM 4740 C C . MET B 1 251 ? 13.148 -0.136 2.004 1 97.56 251 MET B C 1
ATOM 4742 O O . MET B 1 251 ? 12.039 -0.669 2.055 1 97.56 251 MET B O 1
ATOM 4746 N N . ASN B 1 252 ? 13.891 -0.23 0.952 1 96.38 252 ASN B N 1
ATOM 4747 C CA . ASN B 1 252 ? 13.445 -0.914 -0.258 1 96.38 252 ASN B CA 1
ATOM 4748 C C . ASN B 1 252 ? 13.445 -2.43 -0.077 1 96.38 252 ASN B C 1
ATOM 4750 O O . ASN B 1 252 ? 12.742 -3.143 -0.792 1 96.38 252 ASN B O 1
ATOM 4754 N N . ARG B 1 253 ? 14.203 -2.936 0.847 1 94.06 253 ARG B N 1
ATOM 4755 C CA . ARG B 1 253 ? 14.164 -4.355 1.174 1 94.06 253 ARG B CA 1
ATOM 4756 C C . ARG B 1 253 ? 12.844 -4.727 1.848 1 94.06 253 ARG B C 1
ATOM 4758 O O . ARG B 1 253 ? 12.328 -5.828 1.647 1 94.06 253 ARG B O 1
ATOM 4765 N N . VAL B 1 254 ? 12.305 -3.77 2.568 1 94 254 VAL B N 1
ATOM 4766 C CA . VAL B 1 254 ? 11.078 -4 3.316 1 94 254 VAL B CA 1
ATOM 4767 C C . VAL B 1 254 ? 9.867 -3.697 2.43 1 94 254 VAL B C 1
ATOM 4769 O O . VAL B 1 254 ? 8.789 -4.262 2.627 1 94 254 VAL B O 1
ATOM 4772 N N . ARG B 1 255 ? 10.039 -2.895 1.487 1 95.62 255 ARG B N 1
ATOM 4773 C CA . ARG B 1 255 ? 8.977 -2.414 0.609 1 95.62 255 ARG B CA 1
ATOM 4774 C C . ARG B 1 255 ? 8.391 -3.555 -0.217 1 95.62 255 ARG B C 1
ATOM 4776 O O . ARG B 1 255 ? 9.125 -4.398 -0.731 1 95.62 255 ARG B O 1
ATOM 4783 N N . GLN B 1 256 ? 7.062 -3.586 -0.316 1 93.94 256 GLN B N 1
ATOM 4784 C CA . GLN B 1 256 ? 6.391 -4.586 -1.141 1 93.94 256 GLN B CA 1
ATOM 4785 C C . GLN B 1 256 ? 6.645 -4.336 -2.625 1 93.94 256 GLN B C 1
ATOM 4787 O O . GLN B 1 256 ? 6.695 -3.188 -3.068 1 93.94 256 GLN B O 1
ATOM 4792 N N . PRO B 1 257 ? 6.676 -5.461 -3.355 1 91.38 257 PRO B N 1
ATOM 4793 C CA . PRO B 1 257 ? 6.699 -5.266 -4.809 1 91.38 257 PRO B CA 1
ATOM 4794 C C . PRO B 1 257 ? 5.43 -4.602 -5.332 1 91.38 257 PRO B C 1
ATOM 4796 O O . PRO B 1 257 ? 4.332 -4.891 -4.852 1 91.38 257 PRO B O 1
ATOM 4799 N N . PHE B 1 258 ? 5.551 -3.66 -6.219 1 95.56 258 PHE B N 1
ATOM 4800 C CA . PHE B 1 258 ? 4.445 -3.031 -6.934 1 95.56 258 PHE B CA 1
ATOM 4801 C C . PHE B 1 258 ? 3.57 -2.229 -5.98 1 95.56 258 PHE B C 1
ATOM 4803 O O . PHE B 1 258 ? 2.344 -2.213 -6.117 1 95.56 258 PHE B O 1
ATOM 4810 N N . ASN B 1 259 ? 4.207 -1.622 -4.988 1 97.31 259 ASN B N 1
ATOM 4811 C CA . ASN B 1 259 ? 3.408 -0.937 -3.979 1 97.31 259 ASN B CA 1
ATOM 4812 C C . ASN B 1 259 ? 2.803 0.355 -4.52 1 97.31 259 ASN B C 1
ATOM 4814 O O . ASN B 1 259 ? 1.882 0.913 -3.924 1 97.31 259 ASN B O 1
ATOM 4818 N N . VAL B 1 260 ? 3.301 0.882 -5.633 1 98.5 260 VAL B N 1
ATOM 4819 C CA . VAL B 1 260 ? 2.734 2.084 -6.234 1 98.5 260 VAL B CA 1
ATOM 4820 C C . VAL B 1 260 ? 2.064 1.731 -7.562 1 98.5 260 VAL B C 1
ATOM 4822 O O . VAL B 1 260 ? 2.719 1.247 -8.484 1 98.5 260 VAL B O 1
ATOM 4825 N N . ASN B 1 261 ? 0.792 1.992 -7.676 1 98.69 261 ASN B N 1
ATOM 4826 C CA . ASN B 1 261 ? 0.02 1.564 -8.836 1 98.69 261 ASN B CA 1
ATOM 4827 C C . ASN B 1 261 ? 0.421 2.336 -10.094 1 98.69 261 ASN B C 1
ATOM 4829 O O . ASN B 1 261 ? 1.051 3.391 -10 1 98.69 261 ASN B O 1
ATOM 4833 N N . SER B 1 262 ? 0.046 1.842 -11.242 1 98.5 262 SER B N 1
ATOM 4834 C CA . SER B 1 262 ? 0.512 2.348 -12.531 1 98.5 262 SER B CA 1
ATOM 4835 C C . SER B 1 262 ? -0.035 3.744 -12.805 1 98.5 262 SER B C 1
ATOM 4837 O O . SER B 1 262 ? 0.667 4.594 -13.359 1 98.5 262 SER B O 1
ATOM 4839 N N . VAL B 1 263 ? -1.302 3.982 -12.43 1 98.81 263 VAL B N 1
ATOM 4840 C CA . VAL B 1 263 ? -1.922 5.281 -12.68 1 98.81 263 VAL B CA 1
ATOM 4841 C C . VAL B 1 263 ? -1.232 6.355 -11.844 1 98.81 263 VAL B C 1
ATOM 4843 O O . VAL B 1 263 ? -0.982 7.461 -12.32 1 98.81 263 VAL B O 1
ATOM 4846 N N . ALA B 1 264 ? -0.938 6.004 -10.633 1 98.88 264 ALA B N 1
ATOM 4847 C CA . ALA B 1 264 ? -0.259 6.93 -9.727 1 98.88 264 ALA B CA 1
ATOM 4848 C C . ALA B 1 264 ? 1.112 7.32 -10.273 1 98.88 264 ALA B C 1
ATOM 4850 O O . ALA B 1 264 ? 1.496 8.492 -10.219 1 98.88 264 ALA B O 1
ATOM 4851 N N . GLN B 1 265 ? 1.875 6.336 -10.734 1 98.75 265 GLN B N 1
ATOM 4852 C CA . GLN B 1 265 ? 3.207 6.617 -11.258 1 98.75 265 GLN B CA 1
ATOM 4853 C C . GLN B 1 265 ? 3.139 7.578 -12.445 1 98.75 265 GLN B C 1
ATOM 4855 O O . GLN B 1 265 ? 3.885 8.555 -12.5 1 98.75 265 GLN B O 1
ATOM 4860 N N . ALA B 1 266 ? 2.223 7.305 -13.375 1 98.75 266 ALA B N 1
ATOM 4861 C CA . ALA B 1 266 ? 2.07 8.148 -14.555 1 98.75 266 ALA B CA 1
ATOM 4862 C C . ALA B 1 266 ? 1.619 9.555 -14.164 1 98.75 266 ALA B C 1
ATOM 4864 O O . ALA B 1 266 ? 2.172 10.547 -14.648 1 98.75 266 ALA B O 1
ATOM 4865 N N . ALA B 1 267 ? 0.658 9.633 -13.305 1 98.88 267 ALA B N 1
ATOM 4866 C CA . ALA B 1 267 ? 0.125 10.914 -12.852 1 98.88 267 ALA B CA 1
ATOM 4867 C C . ALA B 1 267 ? 1.192 11.727 -12.125 1 98.88 267 ALA B C 1
ATOM 4869 O O . ALA B 1 267 ? 1.272 12.945 -12.289 1 98.88 267 ALA B O 1
ATOM 4870 N N . ALA B 1 268 ? 1.934 11.047 -11.305 1 98.94 268 ALA B N 1
ATOM 4871 C CA . ALA B 1 268 ? 2.959 11.711 -10.508 1 98.94 268 ALA B CA 1
ATOM 4872 C C . ALA B 1 268 ? 3.994 12.391 -11.398 1 98.94 268 ALA B C 1
ATOM 4874 O O . ALA B 1 268 ? 4.398 13.523 -11.133 1 98.94 268 ALA B O 1
ATOM 4875 N N . VAL B 1 269 ? 4.43 11.703 -12.453 1 98.88 269 VAL B N 1
ATOM 4876 C CA . VAL B 1 269 ? 5.398 12.281 -13.383 1 98.88 269 VAL B CA 1
ATOM 4877 C C . VAL B 1 269 ? 4.855 13.586 -13.953 1 98.88 269 VAL B C 1
ATOM 4879 O O . VAL B 1 269 ? 5.527 14.617 -13.906 1 98.88 269 VAL B O 1
ATOM 4882 N N . ALA B 1 270 ? 3.629 13.547 -14.453 1 98.88 270 ALA B N 1
ATOM 4883 C CA . ALA B 1 270 ? 3.014 14.711 -15.078 1 98.88 270 ALA B CA 1
ATOM 4884 C C . ALA B 1 270 ? 2.775 15.82 -14.055 1 98.88 270 ALA B C 1
ATOM 4886 O O . ALA B 1 270 ? 2.977 17 -14.344 1 98.88 270 ALA B O 1
ATOM 4887 N N . ALA B 1 271 ? 2.354 15.461 -12.883 1 98.88 271 ALA B N 1
ATOM 4888 C CA . ALA B 1 271 ? 2.066 16.438 -11.836 1 98.88 271 ALA B CA 1
ATOM 4889 C C . ALA B 1 271 ? 3.336 17.172 -11.398 1 98.88 271 ALA B C 1
ATOM 4891 O O . ALA B 1 271 ? 3.328 18.391 -11.227 1 98.88 271 ALA B O 1
ATOM 4892 N N . LEU B 1 272 ? 4.406 16.406 -11.219 1 98.81 272 LEU B N 1
ATOM 4893 C CA . LEU B 1 272 ? 5.676 16.969 -10.773 1 98.81 272 LEU B CA 1
ATOM 4894 C C . LEU B 1 272 ? 6.227 17.938 -11.812 1 98.81 272 LEU B C 1
ATOM 4896 O O . LEU B 1 272 ? 6.953 18.875 -11.477 1 98.81 272 LEU B O 1
ATOM 4900 N N . GLU B 1 273 ? 5.859 17.766 -13.039 1 98.25 273 GLU B N 1
ATOM 4901 C CA . GLU B 1 273 ? 6.352 18.625 -14.117 1 98.25 273 GLU B CA 1
ATOM 4902 C C . GLU B 1 273 ? 5.438 19.828 -14.32 1 98.25 273 GLU B C 1
ATOM 4904 O O . GLU B 1 273 ? 5.785 20.766 -15.055 1 98.25 273 GLU B O 1
ATOM 4909 N N . ASP B 1 274 ? 4.312 19.891 -13.68 1 98.56 274 ASP B N 1
ATOM 4910 C CA . ASP B 1 274 ? 3.357 20.984 -13.852 1 98.56 274 ASP B CA 1
ATOM 4911 C C . ASP B 1 274 ? 3.516 22.031 -12.75 1 98.56 274 ASP B C 1
ATOM 4913 O O . ASP B 1 274 ? 2.607 22.234 -11.945 1 98.56 274 ASP B O 1
ATOM 4917 N N . ASP B 1 275 ? 4.531 22.797 -12.836 1 98 275 ASP B N 1
ATOM 4918 C CA . ASP B 1 275 ? 4.828 23.828 -11.836 1 98 275 ASP B CA 1
ATOM 4919 C C . ASP B 1 275 ? 3.738 24.891 -11.797 1 98 275 ASP B C 1
ATOM 4921 O O . ASP B 1 275 ? 3.451 25.453 -10.742 1 98 275 ASP B O 1
ATOM 4925 N N . GLU B 1 276 ? 3.146 25.156 -12.898 1 98.5 276 GLU B N 1
ATOM 4926 C CA . GLU B 1 276 ? 2.086 26.156 -12.961 1 98.5 276 GLU B CA 1
ATOM 4927 C C . GLU B 1 276 ? 0.909 25.766 -12.07 1 98.5 276 GLU B C 1
ATOM 4929 O O . GLU B 1 276 ? 0.352 26.609 -11.367 1 98.5 276 GLU B O 1
ATOM 4934 N N . PHE B 1 277 ? 0.534 24.531 -12.141 1 98.75 277 PHE B N 1
ATOM 4935 C CA . PHE B 1 277 ? -0.564 24.062 -11.312 1 98.75 277 PHE B CA 1
ATOM 4936 C C . PHE B 1 277 ? -0.234 24.219 -9.828 1 98.75 277 PHE B C 1
ATOM 4938 O O . PHE B 1 277 ? -1.088 24.641 -9.039 1 98.75 277 PHE B O 1
ATOM 4945 N N . VAL B 1 278 ? 0.98 23.906 -9.438 1 98.44 278 VAL B N 1
ATOM 4946 C CA . VAL B 1 278 ? 1.414 24.031 -8.047 1 98.44 278 VAL B CA 1
ATOM 4947 C C . VAL B 1 278 ? 1.39 25.484 -7.617 1 98.44 278 VAL B C 1
ATOM 4949 O O . VAL B 1 278 ? 0.977 25.797 -6.5 1 98.44 278 VAL B O 1
ATOM 4952 N N . GLU B 1 279 ? 1.781 26.344 -8.492 1 98.44 279 GLU B N 1
ATOM 4953 C CA . GLU B 1 279 ? 1.76 27.766 -8.195 1 98.44 279 GLU B CA 1
ATOM 4954 C C . GLU B 1 279 ? 0.332 28.266 -8 1 98.44 279 GLU B C 1
ATOM 4956 O O . GLU B 1 279 ? 0.074 29.109 -7.125 1 98.44 279 GLU B O 1
ATOM 4961 N N . ARG B 1 280 ? -0.575 27.797 -8.844 1 98.69 280 ARG B N 1
ATOM 4962 C CA . ARG B 1 280 ? -1.98 28.156 -8.688 1 98.69 280 ARG B CA 1
ATOM 4963 C C . ARG B 1 280 ? -2.533 27.656 -7.359 1 98.69 280 ARG B C 1
ATOM 4965 O O . ARG B 1 280 ? -3.328 28.328 -6.707 1 98.69 280 ARG B O 1
ATOM 4972 N N . SER B 1 281 ? -2.141 26.438 -7.047 1 98.75 281 SER B N 1
ATOM 4973 C CA . SER B 1 281 ? -2.561 25.859 -5.77 1 98.75 281 SER B CA 1
ATOM 4974 C C . SER B 1 281 ? -2.047 26.688 -4.598 1 98.75 281 SER B C 1
ATOM 4976 O O . SER B 1 281 ? -2.779 26.938 -3.639 1 98.75 281 SER B O 1
ATOM 4978 N N . TYR B 1 282 ? -0.798 27.109 -4.664 1 98.62 282 TYR B N 1
ATOM 4979 C CA . TYR B 1 282 ? -0.197 27.969 -3.645 1 98.62 282 TYR B CA 1
ATOM 4980 C C . TYR B 1 282 ? -0.953 29.281 -3.521 1 98.62 282 TYR B C 1
ATOM 4982 O O . TYR B 1 282 ? -1.28 29.719 -2.414 1 98.62 282 TYR B O 1
ATOM 4990 N N . ALA B 1 283 ? -1.217 29.906 -4.629 1 98.75 283 ALA B N 1
ATOM 4991 C CA . ALA B 1 283 ? -1.9 31.188 -4.637 1 98.75 283 ALA B CA 1
ATOM 4992 C C . ALA B 1 283 ? -3.295 31.078 -4.023 1 98.75 283 ALA B C 1
ATOM 4994 O O . ALA B 1 283 ? -3.705 31.922 -3.232 1 98.75 283 ALA B O 1
ATOM 4995 N N . LEU B 1 284 ? -4.004 30.047 -4.449 1 98.75 284 LEU B N 1
ATOM 4996 C CA . LEU B 1 284 ? -5.328 29.797 -3.891 1 98.75 284 LEU B CA 1
ATOM 4997 C C . LEU B 1 284 ? -5.25 29.594 -2.381 1 98.75 284 LEU B C 1
ATOM 4999 O O . LEU B 1 284 ? -6.09 30.109 -1.637 1 98.75 284 LEU B O 1
ATOM 5003 N N . ASN B 1 285 ? -4.281 28.859 -1.986 1 98.81 285 ASN B N 1
ATOM 5004 C CA . ASN B 1 285 ? -4.102 28.578 -0.565 1 98.81 285 ASN B CA 1
ATOM 5005 C C . ASN B 1 285 ? -3.84 29.844 0.229 1 98.81 285 ASN B C 1
ATOM 5007 O O . ASN B 1 285 ? -4.363 30.016 1.331 1 98.81 285 ASN B O 1
ATOM 5011 N N . GLN B 1 286 ? -2.998 30.734 -0.301 1 98.56 286 GLN B N 1
ATOM 5012 C CA . GLN B 1 286 ? -2.705 32 0.372 1 98.56 286 GLN B CA 1
ATOM 5013 C C . GLN B 1 286 ? -3.963 32.844 0.517 1 98.56 286 GLN B C 1
ATOM 5015 O O . GLN B 1 286 ? -4.227 33.406 1.588 1 98.56 286 GLN B O 1
ATOM 5020 N N . ALA B 1 287 ? -4.73 32.938 -0.547 1 98.81 287 ALA B N 1
ATOM 5021 C CA . ALA B 1 287 ? -5.977 33.719 -0.517 1 98.81 287 ALA B CA 1
ATOM 5022 C C . ALA B 1 287 ? -6.977 33.094 0.453 1 98.81 287 ALA B C 1
ATOM 5024 O O . ALA B 1 287 ? -7.656 33.812 1.192 1 98.81 287 ALA B O 1
ATOM 5025 N N . GLY B 1 288 ? -7.117 31.766 0.38 1 98.88 288 GLY B N 1
ATOM 5026 C CA . GLY B 1 288 ? -8.023 31.062 1.268 1 98.88 288 GLY B CA 1
ATOM 5027 C C . GLY B 1 288 ? -7.641 31.172 2.73 1 98.88 288 GLY B C 1
ATOM 5028 O O . GLY B 1 288 ? -8.508 31.297 3.6 1 98.88 288 GLY B O 1
ATOM 5029 N N . MET B 1 289 ? -6.332 31.125 3.01 1 98.88 289 MET B N 1
ATOM 5030 C CA . MET B 1 289 ? -5.844 31.297 4.375 1 98.88 289 MET B CA 1
ATOM 5031 C C . MET B 1 289 ? -6.238 32.656 4.918 1 98.88 289 MET B C 1
ATOM 5033 O O . MET B 1 289 ? -6.703 32.781 6.055 1 98.88 289 MET B O 1
ATOM 5037 N N . GLN B 1 290 ? -6.027 33.625 4.102 1 98.81 290 GLN B N 1
ATOM 5038 C CA . GLN B 1 290 ? -6.426 34.969 4.496 1 98.81 290 GLN B CA 1
ATOM 5039 C C . GLN B 1 290 ? -7.93 35.062 4.754 1 98.81 290 GLN B C 1
ATOM 5041 O O . GLN B 1 290 ? -8.359 35.594 5.766 1 98.81 290 GLN B O 1
ATOM 5046 N N . GLN B 1 291 ? -8.727 34.5 3.857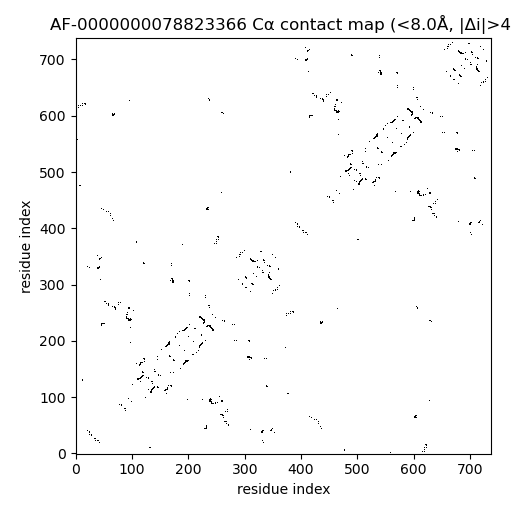 1 98.88 291 GLN B N 1
ATOM 5047 C CA . GLN B 1 291 ? -10.188 34.5 3.979 1 98.88 291 GLN B CA 1
ATOM 5048 C C . GLN B 1 291 ? -10.625 33.844 5.285 1 98.88 291 GLN B C 1
ATOM 5050 O O . GLN B 1 291 ? -11.438 34.406 6.023 1 98.88 291 GLN B O 1
ATOM 5055 N N . LEU B 1 292 ? -10.102 32.688 5.566 1 98.94 292 LEU B N 1
ATOM 5056 C CA . LEU B 1 292 ? -10.523 31.922 6.734 1 98.94 292 LEU B CA 1
ATOM 5057 C C . LEU B 1 292 ? -10.055 32.594 8.023 1 98.94 292 LEU B C 1
ATOM 5059 O O . LEU B 1 292 ? -10.812 32.688 8.992 1 98.94 292 LEU B O 1
ATOM 5063 N N . THR B 1 293 ? -8.789 33.062 8.062 1 98.81 293 THR B N 1
ATOM 5064 C CA . THR B 1 293 ? -8.273 33.625 9.297 1 98.81 293 THR B CA 1
ATOM 5065 C C . THR B 1 293 ? -8.945 34.969 9.594 1 98.81 293 THR B C 1
ATOM 5067 O O . THR B 1 293 ? -9.234 35.281 10.758 1 98.81 293 THR B O 1
ATOM 5070 N N . GLU B 1 294 ? -9.188 35.75 8.578 1 98.81 294 GLU B N 1
ATOM 5071 C CA . GLU B 1 294 ? -9.945 37 8.781 1 98.81 294 GLU B CA 1
ATOM 5072 C C . GLU B 1 294 ? -11.367 36.688 9.266 1 98.81 294 GLU B C 1
ATOM 5074 O O . GLU B 1 294 ? -11.891 37.375 10.141 1 98.81 294 GLU B O 1
ATOM 5079 N N . GLY B 1 295 ? -12 35.688 8.641 1 98.88 295 GLY B N 1
ATOM 5080 C CA . GLY B 1 295 ? -13.336 35.281 9.055 1 98.88 295 GLY B CA 1
ATOM 5081 C C . GLY B 1 295 ? -13.383 34.812 10.5 1 98.88 295 GLY B C 1
ATOM 5082 O O . GLY B 1 295 ? -14.297 35.188 11.242 1 98.88 295 GLY B O 1
ATOM 5083 N N . LEU B 1 296 ? -12.461 33.969 10.883 1 98.81 296 LEU B N 1
ATOM 5084 C CA . LEU B 1 296 ? -12.383 33.5 12.258 1 98.81 296 LEU B CA 1
ATOM 5085 C C . LEU B 1 296 ? -12.195 34.656 13.234 1 98.81 296 LEU B C 1
ATOM 5087 O O . LEU B 1 296 ? -12.828 34.688 14.289 1 98.81 296 LEU B O 1
ATOM 5091 N N . ALA B 1 297 ? -11.305 35.562 12.852 1 98.44 297 ALA B N 1
ATOM 5092 C CA . ALA B 1 297 ? -11.062 36.719 13.688 1 98.44 297 ALA B CA 1
ATOM 5093 C C . ALA B 1 297 ? -12.344 37.562 13.859 1 98.44 297 ALA B C 1
ATOM 5095 O O . ALA B 1 297 ? -12.633 38.031 14.961 1 98.44 297 ALA B O 1
ATOM 5096 N N . ARG B 1 298 ? -13.07 37.719 12.82 1 98.19 298 ARG B N 1
ATOM 5097 C CA . ARG B 1 298 ? -14.32 38.469 12.875 1 98.19 298 ARG B CA 1
ATOM 5098 C C . ARG B 1 298 ? -15.32 37.781 13.805 1 98.19 298 ARG B C 1
ATOM 5100 O O . ARG B 1 298 ? -16.125 38.469 14.453 1 98.19 298 ARG B O 1
ATOM 5107 N N . LEU B 1 299 ? -15.258 36.5 13.836 1 98 299 LEU B N 1
ATOM 5108 C CA . LEU B 1 299 ? -16.156 35.75 14.695 1 98 299 LEU B CA 1
ATOM 5109 C C . LEU B 1 299 ? -15.641 35.719 16.125 1 98 299 LEU B C 1
ATOM 5111 O O . LEU B 1 299 ? -16.266 35.094 17 1 98 299 LEU B O 1
ATOM 5115 N N . GLY B 1 300 ? -14.438 36.312 16.359 1 97.62 300 GLY B N 1
ATOM 5116 C CA . GLY B 1 300 ? -13.859 36.375 17.688 1 97.62 300 GLY B CA 1
ATOM 5117 C C . GLY B 1 300 ? -13.148 35.094 18.094 1 97.62 300 GLY B C 1
ATOM 5118 O O . GLY B 1 300 ? -12.984 34.812 19.281 1 97.62 300 GLY B O 1
ATOM 5119 N N . LEU B 1 301 ? -12.812 34.312 17.188 1 98.56 301 LEU B N 1
ATOM 5120 C CA . LEU B 1 301 ? -12.156 33.031 17.469 1 98.56 301 LEU B CA 1
ATOM 5121 C C . LEU B 1 301 ? -10.648 33.156 17.25 1 98.56 301 LEU B C 1
ATOM 5123 O O . LEU B 1 301 ? -10.203 33.781 16.281 1 98.56 301 LEU B O 1
ATOM 5127 N N . SER B 1 302 ? -9.852 32.656 18.188 1 98.5 302 SER B N 1
ATOM 5128 C CA . SER B 1 302 ? -8.406 32.562 18 1 98.5 302 SER B CA 1
ATOM 5129 C C . SER B 1 302 ? -8.039 31.359 17.156 1 98.5 302 SER B C 1
ATOM 5131 O O . SER B 1 302 ? -8.812 30.406 17.047 1 98.5 302 SER B O 1
ATOM 5133 N N . TYR B 1 303 ? -6.973 31.391 16.547 1 98.75 303 TYR B N 1
ATOM 5134 C CA . TYR B 1 303 ? -6.473 30.297 15.719 1 98.75 303 TYR B CA 1
ATOM 5135 C C . TYR B 1 303 ? -4.953 30.203 15.805 1 98.75 303 TYR B C 1
ATOM 5137 O O . TYR B 1 303 ? -4.293 31.109 16.297 1 98.75 303 TYR B O 1
ATOM 5145 N N . ILE B 1 304 ? -4.375 29.062 15.438 1 98.81 304 ILE B N 1
ATOM 5146 C CA . ILE B 1 304 ? -2.936 28.859 15.352 1 98.81 304 ILE B CA 1
ATOM 5147 C C . ILE B 1 304 ? -2.438 29.281 13.969 1 98.81 304 ILE B C 1
ATOM 5149 O O . ILE B 1 304 ? -2.861 28.703 12.953 1 98.81 304 ILE B O 1
ATOM 5153 N N . PRO B 1 305 ? -1.585 30.328 13.945 1 98.25 305 PRO B N 1
ATOM 5154 C CA . PRO B 1 305 ? -1.038 30.641 12.625 1 98.25 305 PRO B CA 1
ATOM 5155 C C . PRO B 1 305 ? -0.482 29.422 11.898 1 98.25 305 PRO B C 1
ATOM 5157 O O . PRO B 1 305 ? 0.229 28.609 12.508 1 98.25 305 PRO B O 1
ATOM 5160 N N . SER B 1 306 ? -0.814 29.281 10.609 1 98.56 306 SER B N 1
ATOM 5161 C CA . SER B 1 306 ? -0.526 28.031 9.922 1 98.56 306 SER B CA 1
ATOM 5162 C C . SER B 1 306 ? 0.271 28.266 8.648 1 98.56 306 SER B C 1
ATOM 5164 O O . SER B 1 306 ? 0.017 29.234 7.922 1 98.56 306 SER B O 1
ATOM 5166 N N . TYR B 1 307 ? 1.192 27.344 8.414 1 98.56 307 TYR B N 1
ATOM 5167 C CA . TYR B 1 307 ? 2.002 27.375 7.199 1 98.56 307 TYR B CA 1
ATOM 5168 C C . TYR B 1 307 ? 1.62 26.234 6.258 1 98.56 307 TYR B C 1
ATOM 5170 O O . TYR B 1 307 ? 2.266 26.047 5.227 1 98.56 307 TYR B O 1
ATOM 5178 N N . GLY B 1 308 ? 0.612 25.422 6.59 1 98.38 308 GLY B N 1
ATOM 5179 C CA . GLY B 1 308 ? 0.064 24.391 5.723 1 98.38 308 GLY B CA 1
ATOM 5180 C C . GLY B 1 308 ? -1.167 24.844 4.961 1 98.38 308 GLY B C 1
ATOM 5181 O O . GLY B 1 308 ? -1.364 26.031 4.746 1 98.38 308 GLY B O 1
ATOM 5182 N N . ASN B 1 309 ? -1.954 23.922 4.465 1 98.88 309 ASN B N 1
ATOM 5183 C CA . ASN B 1 309 ? -3.189 24.266 3.768 1 98.88 309 ASN B CA 1
ATOM 5184 C C . ASN B 1 309 ? -4.414 24 4.641 1 98.88 309 ASN B C 1
ATOM 5186 O O . ASN B 1 309 ? -5.395 23.422 4.18 1 98.88 309 ASN B O 1
ATOM 5190 N N . PHE B 1 310 ? -4.316 24.406 5.867 1 98.88 310 PHE B N 1
ATOM 5191 C CA . PHE B 1 310 ? -5.352 24.281 6.883 1 98.88 310 PHE B CA 1
ATOM 5192 C C . PHE B 1 310 ? -5.105 25.266 8.031 1 98.88 310 PHE B C 1
ATOM 5194 O O . PHE B 1 310 ? -4.02 25.828 8.148 1 98.88 310 PHE B O 1
ATOM 5201 N N . VAL B 1 311 ? -6.109 25.422 8.844 1 98.81 311 VAL B N 1
ATOM 5202 C CA . VAL B 1 311 ? -5.973 26.25 10.039 1 98.81 311 VAL B CA 1
ATOM 5203 C C . VAL B 1 311 ? -6.73 25.609 11.203 1 98.81 311 VAL B C 1
ATOM 5205 O O . VAL B 1 311 ? -7.871 25.172 11.039 1 98.81 311 VAL B O 1
ATOM 5208 N N . SER B 1 312 ? -6.016 25.453 12.305 1 98.88 312 SER B N 1
ATOM 5209 C CA . SER B 1 312 ? -6.652 25.016 13.539 1 98.88 312 SER B CA 1
ATOM 5210 C C . SER B 1 312 ? -7.117 26.188 14.383 1 98.88 312 SER B C 1
ATOM 5212 O O . SER B 1 312 ? -6.359 27.141 14.602 1 98.88 312 SER B O 1
ATOM 5214 N N . PHE B 1 313 ? -8.375 26.125 14.844 1 98.88 313 PHE B N 1
ATOM 5215 C CA . PHE B 1 313 ? -8.914 27.266 15.594 1 98.88 313 PHE B CA 1
ATOM 5216 C C . PHE B 1 313 ? -9.586 26.781 16.875 1 98.88 313 PHE B C 1
ATOM 5218 O O . PHE B 1 313 ? -10.078 25.656 16.953 1 98.88 313 PHE B O 1
ATOM 5225 N N . HIS B 1 314 ? -9.523 27.641 17.859 1 98.69 314 HIS B N 1
ATOM 5226 C CA . HIS B 1 314 ? -10.109 27.375 19.172 1 98.69 314 HIS B CA 1
ATOM 5227 C C . HIS B 1 314 ? -11.602 27.688 19.188 1 98.69 314 HIS B C 1
ATOM 5229 O O . HIS B 1 314 ? -12.023 28.75 18.719 1 98.69 314 HIS B O 1
ATOM 5235 N N . VAL B 1 315 ? -12.383 26.797 19.688 1 98.19 315 VAL B N 1
ATOM 5236 C CA . VAL B 1 315 ? -13.812 27.016 19.859 1 98.19 315 VAL B CA 1
ATOM 5237 C C . VAL B 1 315 ? -14.312 26.219 21.062 1 98.19 315 VAL B C 1
ATOM 5239 O O . VAL B 1 315 ? -13.93 25.062 21.25 1 98.19 315 VAL B O 1
ATOM 5242 N N . ALA B 1 316 ? -15.062 26.906 21.922 1 95.25 316 ALA B N 1
ATOM 5243 C CA . ALA B 1 316 ? -15.641 26.203 23.078 1 95.25 316 ALA B CA 1
ATOM 5244 C C . ALA B 1 316 ? -16.547 25.078 22.625 1 95.25 316 ALA B C 1
ATOM 5246 O O . ALA B 1 316 ? -17.297 25.203 21.656 1 95.25 316 ALA B O 1
ATOM 5247 N N . GLN B 1 317 ? -16.469 23.906 23.344 1 96.62 317 GLN B N 1
ATOM 5248 C CA . GLN B 1 317 ? -17.297 22.75 23.031 1 96.62 317 GLN B CA 1
ATOM 5249 C C . GLN B 1 317 ? -17.078 22.312 21.578 1 96.62 317 GLN B C 1
ATOM 5251 O O . GLN B 1 317 ? -18.047 22.125 20.828 1 96.62 317 GLN B O 1
ATOM 5256 N N . ALA B 1 318 ? -15.844 22.219 21.203 1 98.12 318 ALA B N 1
ATOM 5257 C CA . ALA B 1 318 ? -15.445 21.922 19.828 1 98.12 318 ALA B CA 1
ATOM 5258 C C . ALA B 1 318 ? -16.188 20.703 19.297 1 98.12 318 ALA B C 1
ATOM 5260 O O . ALA B 1 318 ? -16.609 20.688 18.125 1 98.12 318 ALA B O 1
ATOM 5261 N N . ALA B 1 319 ? -16.375 19.688 20.094 1 97.88 319 ALA B N 1
ATOM 5262 C CA . ALA B 1 319 ? -17.062 18.469 19.656 1 97.88 319 ALA B CA 1
ATOM 5263 C C . ALA B 1 319 ? -18.516 18.766 19.25 1 97.88 319 ALA B C 1
ATOM 5265 O O . ALA B 1 319 ? -19 18.234 18.266 1 97.88 319 ALA B O 1
ATOM 5266 N N . GLU B 1 320 ? -19.172 19.531 20.016 1 97.62 320 GLU B N 1
ATOM 5267 C CA . GLU B 1 320 ? -20.562 19.906 19.719 1 97.62 320 GLU B CA 1
ATOM 5268 C C . GLU B 1 320 ? -20.641 20.766 18.453 1 97.62 320 GLU B C 1
ATOM 5270 O O . GLU B 1 320 ? -21.531 20.578 17.641 1 97.62 320 GLU B O 1
ATOM 5275 N N . VAL B 1 321 ? -19.734 21.719 18.422 1 98.38 321 VAL B N 1
ATOM 5276 C CA . VAL B 1 321 ? -19.688 22.562 17.234 1 98.38 321 VAL B CA 1
ATOM 5277 C C . VAL B 1 321 ? -19.469 21.703 16 1 98.38 321 VAL B C 1
ATOM 5279 O O . VAL B 1 321 ? -20.109 21.922 14.961 1 98.38 321 VAL B O 1
ATOM 5282 N N . TYR B 1 322 ? -18.594 20.766 16.094 1 98.25 322 TYR B N 1
ATOM 5283 C CA . TYR B 1 322 ? -18.312 19.844 14.992 1 98.25 322 TYR B CA 1
ATOM 5284 C C . TYR B 1 322 ? -19.594 19.125 14.562 1 98.25 322 TYR B C 1
ATOM 5286 O O . TYR B 1 322 ? -19.891 19.047 13.367 1 98.25 322 TYR B O 1
ATOM 5294 N N . GLN B 1 323 ? -20.328 18.578 15.484 1 97.31 323 GLN B N 1
ATOM 5295 C CA . GLN B 1 323 ? -21.562 17.875 15.18 1 97.31 323 GLN B CA 1
ATOM 5296 C C . GLN B 1 323 ? -22.578 18.781 14.484 1 97.31 323 GLN B C 1
ATOM 5298 O O . GLN B 1 323 ? -23.266 18.359 13.562 1 97.31 323 GLN B O 1
ATOM 5303 N N . GLN B 1 324 ? -22.641 19.984 14.898 1 97.62 324 GLN B N 1
ATOM 5304 C CA . GLN B 1 324 ? -23.562 20.938 14.289 1 97.62 324 GLN B CA 1
ATOM 5305 C C . GLN B 1 324 ? -23.141 21.281 12.867 1 97.62 324 GLN B C 1
ATOM 5307 O O . GLN B 1 324 ? -23.984 21.484 11.992 1 97.62 324 GLN B O 1
ATOM 5312 N N . LEU B 1 325 ? -21.844 21.406 12.656 1 98.19 325 LEU B N 1
ATOM 5313 C CA . LEU B 1 325 ? -21.344 21.625 11.305 1 98.19 325 LEU B CA 1
ATOM 5314 C C . LEU B 1 325 ? -21.734 20.469 10.391 1 98.19 325 LEU B C 1
ATOM 5316 O O . LEU B 1 325 ? -22.219 20.688 9.281 1 98.19 325 LEU B O 1
ATOM 5320 N N . LEU B 1 326 ? -21.578 19.203 10.867 1 97 326 LEU B N 1
ATOM 5321 C CA . LEU B 1 326 ? -21.938 18.016 10.102 1 97 326 LEU B CA 1
ATOM 5322 C C . LEU B 1 326 ? -23.406 18.047 9.703 1 97 326 LEU B C 1
ATOM 5324 O O . LEU B 1 326 ? -23.75 17.75 8.562 1 97 326 LEU B O 1
ATOM 5328 N N . LYS B 1 327 ? -24.219 18.406 10.641 1 95.69 327 LYS B N 1
ATOM 5329 C CA . LYS B 1 327 ? -25.656 18.453 10.398 1 95.69 327 LYS B CA 1
ATOM 5330 C C . LYS B 1 327 ? -26 19.438 9.297 1 95.69 327 LYS B C 1
ATOM 5332 O O . LYS B 1 327 ? -27.031 19.312 8.633 1 95.69 327 LYS B O 1
ATOM 5337 N N . ARG B 1 328 ? -25.156 20.375 9.133 1 95.88 328 ARG B N 1
ATOM 5338 C CA . ARG B 1 328 ? -25.406 21.422 8.141 1 95.88 328 ARG B CA 1
ATOM 5339 C C . ARG B 1 328 ? -24.578 21.203 6.883 1 95.88 328 ARG B C 1
ATOM 5341 O O . ARG B 1 328 ? -24.422 22.094 6.059 1 95.88 328 ARG B O 1
ATOM 5348 N N . GLY B 1 329 ? -23.891 20.062 6.727 1 96.62 329 GLY B N 1
ATOM 5349 C CA . GLY B 1 329 ? -23.219 19.656 5.5 1 96.62 329 GLY B CA 1
ATOM 5350 C C . GLY B 1 329 ? -21.797 20.156 5.387 1 96.62 329 GLY B C 1
ATOM 5351 O O . GLY B 1 329 ? -21.25 20.266 4.285 1 96.62 329 GLY B O 1
ATOM 5352 N N . VAL B 1 330 ? -21.219 20.547 6.488 1 98.06 330 VAL B N 1
ATOM 5353 C CA . VAL B 1 330 ? -19.844 21.016 6.48 1 98.06 330 VAL B CA 1
ATOM 5354 C C . VAL B 1 330 ? -18.953 20.062 7.281 1 98.06 330 VAL B C 1
ATOM 5356 O O . VAL B 1 330 ? -19.188 19.859 8.477 1 98.06 330 VAL B O 1
ATOM 5359 N N . ILE B 1 331 ? -17.984 19.453 6.602 1 98.06 331 ILE B N 1
ATOM 5360 C CA . ILE B 1 331 ? -17.078 18.516 7.254 1 98.06 331 ILE B CA 1
ATOM 5361 C C . ILE B 1 331 ? -15.734 19.188 7.527 1 98.06 331 ILE B C 1
ATOM 5363 O O . ILE B 1 331 ? -15.039 19.594 6.594 1 98.06 331 ILE B O 1
ATOM 5367 N N . VAL B 1 332 ? -15.406 19.391 8.742 1 98.56 332 VAL B N 1
ATOM 5368 C CA . VAL B 1 332 ? -14.07 19.812 9.148 1 98.56 332 VAL B CA 1
ATOM 5369 C C . VAL B 1 332 ? -13.398 18.703 9.953 1 98.56 332 VAL B C 1
ATOM 5371 O O . VAL B 1 332 ? -13.852 17.562 9.938 1 98.56 332 VAL B O 1
ATOM 5374 N N . ARG B 1 333 ? -12.281 18.984 10.602 1 98.38 333 ARG B N 1
ATOM 5375 C CA . ARG B 1 333 ? -11.531 17.938 11.281 1 98.38 333 ARG B CA 1
ATOM 5376 C C . ARG B 1 333 ? -11.477 18.188 12.789 1 98.38 333 ARG B C 1
ATOM 5378 O O . ARG B 1 333 ? -10.859 19.156 13.234 1 98.38 333 ARG B O 1
ATOM 5385 N N . PRO B 1 334 ? -12.133 17.312 13.594 1 97.62 334 PRO B N 1
ATOM 5386 C CA . PRO B 1 334 ? -11.828 17.359 15.023 1 97.62 334 PRO B CA 1
ATOM 5387 C C . PRO B 1 334 ? -10.398 16.938 15.344 1 97.62 334 PRO B C 1
ATOM 5389 O O . PRO B 1 334 ? -9.891 15.992 14.742 1 97.62 334 PRO B O 1
ATOM 5392 N N . VAL B 1 335 ? -9.711 17.609 16.266 1 97.75 335 VAL B N 1
ATOM 5393 C CA . VAL B 1 335 ? -8.312 17.281 16.531 1 97.75 335 VAL B CA 1
ATOM 5394 C C . VAL B 1 335 ? -8.141 16.984 18.016 1 97.75 335 VAL B C 1
ATOM 5396 O O . VAL B 1 335 ? -7.047 17.141 18.562 1 97.75 335 VAL B O 1
ATOM 5399 N N . ALA B 1 336 ? -9.242 16.547 18.672 1 96.94 336 ALA B N 1
ATOM 5400 C CA . ALA B 1 336 ? -9.172 16.109 20.062 1 96.94 336 ALA B CA 1
ATOM 5401 C C . ALA B 1 336 ? -8.188 14.961 20.234 1 96.94 336 ALA B C 1
ATOM 5403 O O . ALA B 1 336 ? -7.512 14.852 21.266 1 96.94 336 ALA B O 1
ATOM 5404 N N . ALA B 1 337 ? -8.062 14.141 19.25 1 94.31 337 ALA B N 1
ATOM 5405 C CA . ALA B 1 337 ? -7.18 12.977 19.281 1 94.31 337 ALA B CA 1
ATOM 5406 C C . ALA B 1 337 ? -5.715 13.406 19.281 1 94.31 337 ALA B C 1
ATOM 5408 O O . ALA B 1 337 ? -4.828 12.609 19.609 1 94.31 337 ALA B O 1
ATOM 5409 N N . TYR B 1 338 ? -5.453 14.641 18.953 1 96.69 338 TYR B N 1
ATOM 5410 C CA . TYR B 1 338 ? -4.102 15.188 18.969 1 96.69 338 TYR B CA 1
ATOM 5411 C C . TYR B 1 338 ? -3.854 15.969 20.25 1 96.69 338 TYR B C 1
ATOM 5413 O O . TYR B 1 338 ? -3.031 16.891 20.281 1 96.69 338 TYR B O 1
ATOM 5421 N N . ASP B 1 339 ? -4.684 15.688 21.281 1 96.81 339 ASP B N 1
ATOM 5422 C CA . ASP B 1 339 ? -4.625 16.359 22.578 1 96.81 339 ASP B CA 1
ATOM 5423 C C . ASP B 1 339 ? -4.988 17.828 22.453 1 96.81 339 ASP B C 1
ATOM 5425 O O . ASP B 1 339 ? -4.348 18.688 23.062 1 96.81 339 ASP B O 1
ATOM 5429 N N . MET B 1 340 ? -5.859 18.094 21.547 1 97.94 340 MET B N 1
ATOM 5430 C CA . MET B 1 340 ? -6.379 19.438 21.328 1 97.94 340 MET B CA 1
ATOM 5431 C C . MET B 1 340 ? -7.902 19.438 21.297 1 97.94 340 MET B C 1
ATOM 5433 O O . MET B 1 340 ? -8.508 19.812 20.297 1 97.94 340 MET B O 1
ATOM 5437 N N . PRO B 1 341 ? -8.555 19.109 22.453 1 97.31 341 PRO B N 1
ATOM 5438 C CA . PRO B 1 341 ? -10 18.875 22.484 1 97.31 341 PRO B CA 1
ATOM 5439 C C . PRO B 1 341 ? -10.812 20.141 22.219 1 97.31 341 PRO B C 1
ATOM 5441 O O . PRO B 1 341 ? -11.992 20.062 21.859 1 97.31 341 PRO B O 1
ATOM 5444 N N . ASP B 1 342 ? -10.211 21.344 22.375 1 97.81 342 ASP B N 1
ATOM 5445 C CA . ASP B 1 342 ? -10.953 22.594 22.203 1 97.81 342 ASP B CA 1
ATOM 5446 C C . ASP B 1 342 ? -10.656 23.234 20.844 1 97.81 342 ASP B C 1
ATOM 5448 O O . ASP B 1 342 ? -10.852 24.438 20.672 1 97.81 342 ASP B O 1
ATOM 5452 N N . TYR B 1 343 ? -10.133 22.438 19.969 1 98.69 343 TYR B N 1
ATOM 5453 C CA . TYR B 1 343 ? -9.789 22.953 18.641 1 98.69 343 TYR B CA 1
ATOM 5454 C C . TYR B 1 343 ? -10.484 22.141 17.547 1 98.69 343 TYR B C 1
ATOM 5456 O O . TYR B 1 343 ? -10.789 20.953 17.75 1 98.69 343 TYR B O 1
ATOM 5464 N N . LEU B 1 344 ? -10.805 22.75 16.469 1 98.81 344 LEU B N 1
ATOM 5465 C CA . LEU B 1 344 ? -11.125 22.156 15.164 1 98.81 344 LEU B CA 1
ATOM 5466 C C . LEU B 1 344 ? -10.133 22.625 14.102 1 98.81 344 LEU B C 1
ATOM 5468 O O . LEU B 1 344 ? -9.508 23.672 14.242 1 98.81 344 LEU B O 1
ATOM 5472 N N . ARG B 1 345 ? -9.898 21.797 13.156 1 98.88 345 ARG B N 1
ATOM 5473 C CA . ARG B 1 345 ? -9.055 22.172 12.023 1 98.88 345 ARG B CA 1
ATOM 5474 C C . ARG B 1 345 ? -9.875 22.25 10.734 1 98.88 345 ARG B C 1
ATOM 5476 O O . ARG B 1 345 ? -10.688 21.375 10.461 1 98.88 345 ARG B O 1
ATOM 5483 N N . VAL B 1 346 ? -9.703 23.297 10.031 1 98.88 346 VAL B N 1
ATOM 5484 C CA . VAL B 1 346 ? -10.406 23.453 8.758 1 98.88 346 VAL B CA 1
ATOM 5485 C C . VAL B 1 346 ? -9.391 23.578 7.621 1 98.88 346 VAL B C 1
ATOM 5487 O O . VAL B 1 346 ? -8.445 24.359 7.703 1 98.88 346 VAL B O 1
ATOM 5490 N N . SER B 1 347 ? -9.547 22.766 6.57 1 98.81 347 SER B N 1
ATOM 5491 C CA . SER B 1 347 ? -8.727 22.828 5.363 1 98.81 347 SER B CA 1
ATOM 5492 C C . SER B 1 347 ? -9.102 24.047 4.516 1 98.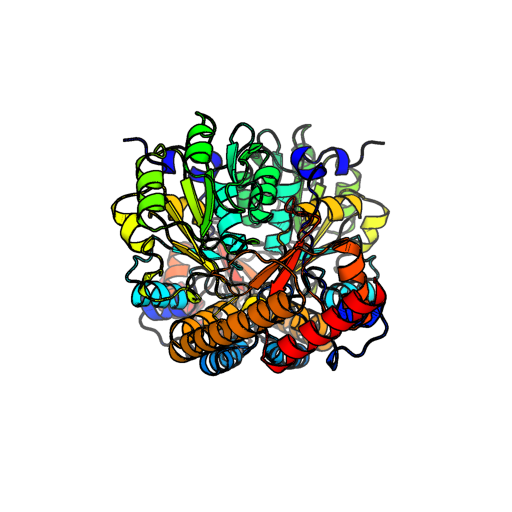81 347 SER B C 1
ATOM 5494 O O . SER B 1 347 ? -10.258 24.469 4.5 1 98.81 347 SER B O 1
ATOM 5496 N N . ILE B 1 348 ? -8.133 24.562 3.826 1 98.88 348 ILE B N 1
ATOM 5497 C CA . ILE B 1 348 ? -8.414 25.641 2.896 1 98.88 348 ILE B CA 1
ATOM 5498 C C . ILE B 1 348 ? -9.117 25.094 1.658 1 98.88 348 ILE B C 1
ATOM 5500 O O . ILE B 1 348 ? -8.609 24.188 1.003 1 98.88 348 ILE B O 1
ATOM 5504 N N . GLY B 1 349 ? -10.344 25.562 1.388 1 98.56 349 GLY B N 1
ATOM 5505 C CA . GLY B 1 349 ? -11.102 25.188 0.211 1 98.56 349 GLY B CA 1
ATOM 5506 C C . GLY B 1 349 ? -11.211 26.281 -0.823 1 98.56 349 GLY B C 1
ATOM 5507 O O . GLY B 1 349 ? -10.375 27.203 -0.851 1 98.56 349 GLY B O 1
ATOM 5508 N N . LEU B 1 350 ? -12.07 26.125 -1.776 1 98.44 350 LEU B N 1
ATOM 5509 C CA . LEU B 1 350 ? -12.414 27.203 -2.697 1 98.44 350 LEU B CA 1
ATOM 5510 C C . LEU B 1 350 ? -13.047 28.375 -1.954 1 98.44 350 LEU B C 1
ATOM 5512 O O . LEU B 1 350 ? -13.547 28.203 -0.84 1 98.44 350 LEU B O 1
ATOM 5516 N N . HIS B 1 351 ? -13.023 29.547 -2.609 1 98.56 351 HIS B N 1
ATOM 5517 C CA . HIS B 1 351 ? -13.547 30.75 -1.988 1 98.56 351 HIS B CA 1
ATOM 5518 C C . HIS B 1 351 ? -14.969 30.547 -1.481 1 98.56 351 HIS B C 1
ATOM 5520 O O . HIS B 1 351 ? -15.297 30.938 -0.357 1 98.56 351 HIS B O 1
ATOM 5526 N N . ALA B 1 352 ? -15.797 29.906 -2.271 1 98.44 352 ALA B N 1
ATOM 5527 C CA . ALA B 1 352 ? -17.203 29.688 -1.924 1 98.44 352 ALA B CA 1
ATOM 5528 C C . ALA B 1 352 ? -17.344 28.688 -0.785 1 98.44 352 ALA B C 1
ATOM 5530 O O . ALA B 1 352 ? -18.234 28.797 0.051 1 98.44 352 ALA B O 1
ATOM 5531 N N . GLU B 1 353 ? -16.484 27.688 -0.757 1 98.56 353 GLU B N 1
ATOM 5532 C CA . GLU B 1 353 ? -16.516 26.688 0.312 1 98.56 353 GLU B CA 1
ATOM 5533 C C . GLU B 1 353 ? -16.109 27.312 1.65 1 98.56 353 GLU B C 1
ATOM 5535 O O . GLU B 1 353 ? -16.766 27.047 2.67 1 98.56 353 GLU B O 1
ATOM 5540 N N . ASN B 1 354 ? -15.062 28.109 1.591 1 98.81 354 ASN B N 1
ATOM 5541 C CA . ASN B 1 354 ? -14.625 28.812 2.789 1 98.81 354 ASN B CA 1
ATOM 5542 C C . ASN B 1 354 ? -15.727 29.734 3.328 1 98.81 354 ASN B C 1
ATOM 5544 O O . ASN B 1 354 ? -15.961 29.781 4.535 1 98.81 354 ASN B O 1
ATOM 5548 N N . ALA B 1 355 ? -16.344 30.422 2.402 1 98.69 355 ALA B N 1
ATOM 5549 C CA . ALA B 1 355 ? -17.422 31.344 2.785 1 98.69 355 ALA B CA 1
ATOM 5550 C C . ALA B 1 355 ? -18.562 30.594 3.451 1 98.69 355 ALA B C 1
ATOM 5552 O O . ALA B 1 355 ? -19.125 31.062 4.453 1 98.69 355 ALA B O 1
ATOM 5553 N N . ARG B 1 356 ? -18.969 29.516 2.861 1 98.38 356 ARG B N 1
ATOM 5554 C CA . ARG B 1 356 ? -20.062 28.703 3.41 1 98.38 356 ARG B CA 1
ATOM 5555 C C . ARG B 1 356 ? -19.703 28.188 4.801 1 98.38 356 ARG B C 1
ATOM 5557 O O . ARG B 1 356 ? -20.562 28.188 5.695 1 98.38 356 ARG B O 1
ATOM 5564 N N . PHE B 1 357 ? -18.531 27.75 5.012 1 98.75 357 PHE B N 1
ATOM 5565 C CA . PHE B 1 357 ? -18.078 27.297 6.316 1 98.75 357 PHE B CA 1
ATOM 5566 C C . PHE B 1 357 ? -18.219 28.406 7.355 1 98.75 357 PHE B C 1
ATOM 5568 O O . PHE B 1 357 ? -18.797 28.188 8.422 1 98.75 357 PHE B O 1
ATOM 5575 N N . LEU B 1 358 ? -17.656 29.562 7 1 98.81 358 LEU B N 1
ATOM 5576 C CA . LEU B 1 358 ? -17.688 30.703 7.926 1 98.81 358 LEU B CA 1
ATOM 5577 C C . LEU B 1 358 ? -19.125 31.109 8.242 1 98.81 358 LEU B C 1
ATOM 5579 O O . LEU B 1 358 ? -19.438 31.453 9.391 1 98.81 358 LEU B O 1
ATOM 5583 N N . GLU B 1 359 ? -19.984 31.062 7.258 1 98.56 359 GLU B N 1
ATOM 5584 C CA . GLU B 1 359 ? -21.391 31.375 7.449 1 98.56 359 GLU B CA 1
ATOM 5585 C C . GLU B 1 359 ? -22.047 30.406 8.422 1 98.56 359 GLU B C 1
ATOM 5587 O O . GLU B 1 359 ? -22.75 30.828 9.352 1 98.56 359 GLU B O 1
ATOM 5592 N N . VAL B 1 360 ? -21.875 29.141 8.156 1 98.25 360 VAL B N 1
ATOM 5593 C CA . VAL B 1 360 ? -22.469 28.109 9 1 98.25 360 VAL B CA 1
ATOM 5594 C C . VAL B 1 360 ? -21.906 28.203 10.414 1 98.25 360 VAL B C 1
ATOM 5596 O O . VAL B 1 360 ? -22.656 28.094 11.398 1 98.25 360 VAL B O 1
ATOM 5599 N N . LEU B 1 361 ? -20.625 28.438 10.547 1 98.62 361 LEU B N 1
ATOM 5600 C CA . LEU B 1 361 ? -19.984 28.594 11.852 1 98.62 361 LEU B CA 1
ATOM 5601 C C . LEU B 1 361 ? -20.578 29.766 12.617 1 98.62 361 LEU B C 1
ATOM 5603 O O . LEU B 1 361 ? -20.844 29.656 13.82 1 98.62 361 LEU B O 1
ATOM 5607 N N . GLU B 1 362 ? -20.75 30.828 11.938 1 98.31 362 GLU B N 1
ATOM 5608 C CA . GLU B 1 362 ? -21.344 32 12.555 1 98.31 362 GLU B CA 1
ATOM 5609 C C . GLU B 1 362 ? -22.734 31.703 13.102 1 98.31 362 GLU B C 1
ATOM 5611 O O . GLU B 1 362 ? -23.078 32.094 14.219 1 98.31 362 GLU B O 1
ATOM 5616 N N . GLN B 1 363 ? -23.516 31.016 12.328 1 97.94 363 GLN B N 1
ATOM 5617 C CA . GLN B 1 363 ? -24.859 30.625 12.75 1 97.94 363 GLN B CA 1
ATOM 5618 C C . GLN B 1 363 ? -24.828 29.766 14.008 1 97.94 363 GLN B C 1
ATOM 5620 O O . GLN B 1 363 ? -25.641 29.953 14.914 1 97.94 363 GLN B O 1
ATOM 5625 N N . ILE B 1 364 ? -23.922 28.844 14.008 1 97.81 364 ILE B N 1
ATOM 5626 C CA . ILE B 1 364 ? -23.797 27.938 15.141 1 97.81 364 ILE B CA 1
ATOM 5627 C C . ILE B 1 364 ? -23.422 28.719 16.391 1 97.81 364 ILE B C 1
ATOM 5629 O O . ILE B 1 364 ? -23.969 28.484 17.469 1 97.81 364 ILE B O 1
ATOM 5633 N N . LEU B 1 365 ? -22.516 29.672 16.281 1 96.88 365 LEU B N 1
ATOM 5634 C CA . LEU B 1 365 ? -22.016 30.438 17.406 1 96.88 365 LEU B CA 1
ATOM 5635 C C . LEU B 1 365 ? -23.078 31.375 17.953 1 96.88 365 LEU B C 1
ATOM 5637 O O . LEU B 1 365 ? -23.125 31.656 19.141 1 96.88 365 LEU B O 1
ATOM 5641 N N . LYS B 1 366 ? -23.922 31.797 17.109 1 94.12 366 LYS B N 1
ATOM 5642 C CA . LYS B 1 366 ? -24.984 32.719 17.516 1 94.12 366 LYS B CA 1
ATOM 5643 C C . LYS B 1 366 ? -26.078 31.953 18.281 1 94.12 366 LYS B C 1
ATOM 5645 O O . LYS B 1 366 ? -26.734 32.531 19.141 1 94.12 366 LYS B O 1
ATOM 5650 N N . THR B 1 367 ? -26.328 30.75 17.891 1 89.25 367 THR B N 1
ATOM 5651 C CA . THR B 1 367 ? -27.344 29.953 18.562 1 89.25 367 THR B CA 1
ATOM 5652 C C . THR B 1 367 ? -26.859 29.484 19.938 1 89.25 367 THR B C 1
ATOM 5654 O O . THR B 1 367 ? -27.672 29.172 20.812 1 89.25 367 THR B O 1
ATOM 5657 N N . ARG B 1 368 ? -25.656 29.391 20.203 1 80.12 368 ARG B N 1
ATOM 5658 C CA . ARG B 1 368 ? -25.094 28.969 21.469 1 80.12 368 ARG B CA 1
ATOM 5659 C C . ARG B 1 368 ? -25.062 30.125 22.484 1 80.12 368 ARG B C 1
ATOM 5661 O O . ARG B 1 368 ? -25.016 29.891 23.688 1 80.12 368 ARG B O 1
ATOM 5668 N N . THR B 1 369 ? -25.172 31.359 22.031 1 60.94 369 THR B N 1
ATOM 5669 C CA . THR B 1 369 ? -25.266 32.5 22.938 1 60.94 369 THR B CA 1
ATOM 5670 C C . THR B 1 369 ? -26.719 32.781 23.297 1 60.94 369 THR B C 1
ATOM 5672 O O . THR B 1 369 ? -27.609 32.688 22.438 1 60.94 369 THR B O 1
#

Organism: Methylobacillus flagellatus (strain ATCC 51484 / DSM 6875 / VKM B-1610 / KT) (NCBI:txid265072)

Sequence (738 aa):
MTRLYDFAPSNIRAIAPYQPGKPITELAREMGLKPGVIIKLASNENPLGVSPKAYAAMQDALEDIARYPDGNSFALRDCVCRKFKLQPDQLVFGNGSNDILELAARAFLTPGTEAVYAQHAFAVYALVTQATGASGISVPARDFGHDLDAMLAAITDKTRIVFIANPNNPTGTLLSKPALRDFLAKVPRQVLVVLDEAYDEYLAAELKSEAFSWLAEFDNLLISRTLSKAYGLAGLRVGFGVTSPGVADLMNRVRQPFNVNSVAQAAAVAALEDDEFVERSYALNQAGMQQLTEGLARLGLSYIPSYGNFVSFHVAQAAEVYQQLLKRGVIVRPVAAYDMPDYLRVSIGLHAENARFLEVLEQILKTRTMTRLYDFAPSNIRAIAPYQPGKPITELAREMGLKPGVIIKLASNENPLGVSPKAYAAMQDALEDIARYPDGNSFALRDCVCRKFKLQPDQLVFGNGSNDILELAARAFLTPGTEAVYAQHAFAVYALVTQATGASGISVPARDFGHDLDAMLAAITDKTRIVFIANPNNPTGTLLSKPALRDFLAKVPRQVLVVLDEAYDEYLAAELKSEAFSWLAEFDNLLISRTLSKAYGLAGLRVGFGVTSPGVADLMNRVRQPFNVNSVAQAAAVAALEDDEFVERSYALNQAGMQQLTEGLARLGLSYIPSYGNFVSFHVAQAAEVYQQLLKRGVIVRPVAAYDMPDYLRVSIGLHAENARFLEVLEQILKTRT